Protein AF-A0A1C6IWM3-F1 (afdb_monomer_lite)

Foldseek 3Di:
DDDDDDDDDPDDPDPDDDDDDDPPPPPLPDFAWAFADEAEFDDPFQQAAGCDCGPRYCQVQFKFKQKWWQFLDFQVPGDFTFSPQGDRFTWHHDPNGIDTPDIDTADPDPNTFMAMKMKDDRWDDADPPDIVLQWHWDDRNGTDFIKTKGAFDLPAQQNHHQMWIAACPDDDLCHRTGDHRDNDHRYHYIFRFFEKEFEKEAAPDDDPQQFKWKWWDWKWKAWQEADPVGDRQVVALQWRIWMQTRHVRFIDCPVTDTDHHIRIPVNAFFPWDQDQHDDVSLGGRTTHTHYNDIDTRTDGSTIGGGHASHQQGAADLSHIKMKIWMWIWGAACVDDSRIDIDIDIAIGGDDPRPGHTQKYKYKYWHDYPVHIYIDIDIDRNRQNQAEDEAEPALVRVLVQLVVVLVVLVVDVRHQEYEYEYAEEQPAADERENEPGDNPSHDAFRKYKYFQQRYHHQADRRWYAYHAYPQWDWDPPTDSDGGIIMIGHD

Sequence (489 aa):
MKTKHVWFALSALAIAGCSQNEITEISPEANPEVGFSVFTGTQTKGTITDNTESGTGIKAKGFGVLAYYTGATDFASYTSPTPNFMWNQKVEYKSSAWSYTPLKYWPNTTDEKISFFAYAPYADTQNTASSSNGIELTAATASGYPKITFHWNTTTPSAGVDLVATNAAQTGGDKTVDLTKQTAAVPFKFKHVLSRANFWAKLDGSVNDSETKVFIKGIKLLGTGASTPAAANSSSKFYTKATYKWEDGTWDYTAGTKQAAAVDLDGGILNKTTQSFGSGNVYTTSSVAVTATAASMFKATQYLFLIPPAANGIAASTDIRILLTYDVVTLDTKLDGGKSVIEAKSVVSLPNGTLKGGSAYKYVFTIGLEGVKVSADVENWDADVNVVDAALTEDAIKDAITAFSTIKGSTSACTKFSVHVTGTASVAATLNLSGMTTTNFATNDCITLDFSDVTGISGSNTIAVTAPTGWTASGSPLSSAGQITLTKN

Radius of gyration: 26.93 Å; chains: 1; bounding box: 66×66×84 Å

Structure (mmCIF, N/CA/C/O backbone):
data_AF-A0A1C6IWM3-F1
#
_entry.id   AF-A0A1C6IWM3-F1
#
loop_
_atom_site.group_PDB
_atom_site.id
_atom_site.type_symbol
_atom_site.label_atom_id
_atom_site.label_alt_id
_atom_site.label_comp_id
_atom_site.label_asym_id
_atom_site.label_entity_id
_atom_site.label_seq_id
_atom_site.pdbx_PDB_ins_code
_atom_site.Cartn_x
_atom_site.Cartn_y
_atom_site.Cartn_z
_atom_site.occupancy
_atom_site.B_iso_or_equiv
_atom_site.auth_seq_id
_atom_site.auth_comp_id
_atom_site.auth_asym_id
_atom_site.auth_atom_id
_atom_site.pdbx_PDB_model_num
ATOM 1 N N . MET A 1 1 ? -24.257 48.285 45.705 1.00 38.44 1 MET A N 1
ATOM 2 C CA . MET A 1 1 ? -23.797 47.825 44.374 1.00 38.44 1 MET A CA 1
ATOM 3 C C . MET A 1 1 ? -22.280 47.749 44.363 1.00 38.44 1 MET A C 1
ATOM 5 O O . MET A 1 1 ? -21.651 48.770 44.598 1.00 38.44 1 MET A O 1
ATOM 9 N N . LYS A 1 2 ? -21.721 46.555 44.136 1.00 29.80 2 LYS A N 1
ATOM 10 C CA . LYS A 1 2 ? -20.394 46.288 43.545 1.00 29.80 2 LYS A CA 1
ATOM 11 C C . LYS A 1 2 ? -20.289 44.770 43.358 1.00 29.80 2 LYS A C 1
ATOM 13 O O . LYS A 1 2 ? -19.865 44.042 44.246 1.00 29.80 2 LYS A O 1
ATOM 18 N N . THR A 1 3 ? -20.786 44.302 42.221 1.00 32.81 3 THR A N 1
ATOM 19 C CA . THR A 1 3 ? -20.642 42.930 41.727 1.00 32.81 3 THR A CA 1
ATOM 20 C C . THR A 1 3 ? -19.196 42.711 41.288 1.00 32.81 3 THR A C 1
ATOM 22 O O . THR A 1 3 ? -18.699 43.437 40.431 1.00 32.81 3 THR A O 1
ATOM 25 N N . LYS A 1 4 ? -18.513 41.722 41.874 1.00 29.97 4 LYS A N 1
ATOM 26 C CA . LYS A 1 4 ? -17.241 41.201 41.359 1.00 29.97 4 LYS A CA 1
ATOM 27 C C . LYS A 1 4 ? -17.542 39.928 40.574 1.00 29.97 4 LYS A C 1
ATOM 29 O O . LYS A 1 4 ? -18.121 38.995 41.119 1.00 29.97 4 LYS A O 1
ATOM 34 N N . HIS A 1 5 ? -17.202 39.926 39.291 1.00 31.38 5 HIS A N 1
ATOM 35 C CA . HIS A 1 5 ? -17.304 38.764 38.416 1.00 31.38 5 HIS A CA 1
ATOM 36 C C . HIS A 1 5 ? -16.114 37.841 38.684 1.00 31.38 5 HIS A C 1
ATOM 38 O O . HIS A 1 5 ? -14.969 38.225 38.450 1.00 31.38 5 HIS A O 1
ATOM 44 N N . VAL A 1 6 ? -16.390 36.649 39.210 1.00 31.30 6 VAL A N 1
ATOM 45 C CA . VAL A 1 6 ? -15.405 35.572 39.329 1.00 31.30 6 VAL A CA 1
ATOM 46 C C . VAL A 1 6 ? -15.438 34.794 38.020 1.00 31.30 6 VAL A C 1
ATOM 48 O O . VAL A 1 6 ? -16.424 34.132 37.708 1.00 31.30 6 VAL A O 1
ATOM 51 N N . TRP A 1 7 ? -14.371 34.921 37.238 1.00 30.66 7 TRP A N 1
ATOM 52 C CA . TRP A 1 7 ? -14.098 34.065 36.092 1.00 30.66 7 TRP A CA 1
ATOM 53 C C . TRP A 1 7 ? -13.621 32.705 36.608 1.00 30.66 7 TRP A C 1
ATOM 55 O O . TRP A 1 7 ? -12.566 32.620 37.234 1.00 30.66 7 TRP A O 1
ATOM 65 N N . PHE A 1 8 ? -14.395 31.646 36.365 1.00 33.94 8 PHE A N 1
ATOM 66 C CA . PHE A 1 8 ? -13.930 30.271 36.538 1.00 33.94 8 PHE A CA 1
ATOM 67 C C . PHE A 1 8 ? -13.002 29.929 35.365 1.00 33.94 8 PHE A C 1
ATOM 69 O O . PHE A 1 8 ? -13.458 29.714 34.244 1.00 33.94 8 PHE A O 1
ATOM 76 N N . ALA A 1 9 ? -11.694 29.911 35.616 1.00 30.73 9 ALA A N 1
ATOM 77 C CA . ALA A 1 9 ? -10.730 29.285 34.724 1.00 30.73 9 ALA A CA 1
ATOM 78 C C . ALA A 1 9 ? -10.829 27.764 34.917 1.00 30.73 9 ALA A C 1
ATOM 80 O O . ALA A 1 9 ? -10.477 27.243 35.974 1.00 30.73 9 ALA A O 1
ATOM 81 N N . LEU A 1 10 ? -11.359 27.061 33.916 1.00 32.12 10 LEU A N 1
ATOM 82 C CA . LEU A 1 10 ? -11.370 25.603 33.872 1.00 32.12 10 LEU A CA 1
ATOM 83 C C . LEU A 1 10 ? -9.977 25.139 33.427 1.00 32.12 10 LEU A C 1
ATOM 85 O O . LEU A 1 10 ? -9.657 25.156 32.240 1.00 32.12 10 LEU A O 1
ATOM 89 N N . SER A 1 11 ? -9.126 24.799 34.392 1.00 27.12 11 SER A N 1
ATOM 90 C CA . SER A 1 11 ? -7.812 24.212 34.134 1.00 27.12 11 SER A CA 1
ATOM 91 C C . SER A 1 11 ? -7.977 22.854 33.451 1.00 27.12 11 SER A C 1
ATOM 93 O O . SER A 1 11 ? -8.505 21.916 34.045 1.00 27.12 11 SER A O 1
ATOM 95 N N . ALA A 1 12 ? -7.521 22.748 32.203 1.00 29.20 12 ALA A N 1
ATOM 96 C CA . ALA A 1 12 ? -7.331 21.474 31.526 1.00 29.20 12 ALA A CA 1
ATOM 97 C C . ALA A 1 12 ? -6.201 20.709 32.233 1.00 29.20 12 ALA A C 1
ATOM 99 O O . ALA A 1 12 ? -5.040 21.116 32.178 1.00 29.20 12 ALA A O 1
ATOM 100 N N . LEU A 1 13 ? -6.542 19.620 32.922 1.00 27.47 13 LEU A N 1
ATOM 101 C CA . LEU A 1 13 ? -5.565 18.658 33.423 1.00 27.47 13 LEU A CA 1
ATOM 102 C C . LEU A 1 13 ? -5.017 17.884 32.221 1.00 27.47 13 LEU A C 1
ATOM 104 O O . LEU A 1 13 ? -5.631 16.937 31.740 1.00 27.47 13 LEU A O 1
ATOM 108 N N . ALA A 1 14 ? -3.875 18.329 31.703 1.00 29.72 14 ALA A N 1
ATOM 109 C CA . ALA A 1 14 ? -3.073 17.543 30.781 1.00 29.72 14 ALA A CA 1
ATOM 110 C C . ALA A 1 14 ? -2.420 16.405 31.576 1.00 29.72 14 ALA A C 1
ATOM 112 O O . ALA A 1 14 ? -1.509 16.644 32.367 1.00 29.72 14 ALA A O 1
ATOM 113 N N . ILE A 1 15 ? -2.896 15.172 31.396 1.00 32.75 15 ILE A N 1
ATOM 114 C CA . ILE A 1 15 ? -2.231 13.994 31.956 1.00 32.75 15 ILE A CA 1
ATOM 115 C C . ILE A 1 15 ? -1.072 13.649 31.017 1.00 32.75 15 ILE A C 1
ATOM 117 O O . ILE A 1 15 ? -1.250 13.015 29.978 1.00 32.75 15 ILE A O 1
ATOM 121 N N . ALA A 1 16 ? 0.120 14.131 31.363 1.00 29.02 16 ALA A N 1
ATOM 122 C CA . ALA A 1 16 ? 1.371 13.742 30.729 1.00 29.02 16 ALA A CA 1
ATOM 123 C C . ALA A 1 16 ? 1.805 12.376 31.287 1.00 29.02 16 ALA A C 1
ATOM 125 O O . ALA A 1 16 ? 2.266 12.277 32.419 1.00 29.02 16 ALA A O 1
ATOM 126 N N . GLY A 1 17 ? 1.637 11.308 30.507 1.00 24.11 17 GLY A N 1
ATOM 127 C CA . GLY A 1 17 ? 2.117 9.972 30.862 1.00 24.11 17 GLY A CA 1
ATOM 128 C C . GLY A 1 17 ? 3.562 9.748 30.419 1.00 24.11 17 GLY A C 1
ATOM 129 O O . GLY A 1 17 ? 3.784 9.138 29.378 1.00 24.11 17 GLY A O 1
ATOM 130 N N . CYS A 1 18 ? 4.531 10.209 31.214 1.00 29.73 18 CYS A N 1
ATOM 131 C CA . CYS A 1 18 ? 5.895 9.668 31.226 1.00 29.73 18 CYS A CA 1
ATOM 132 C C . CYS A 1 18 ? 6.041 8.746 32.448 1.00 29.73 18 CYS A C 1
ATOM 134 O O . CYS A 1 18 ? 5.511 9.025 33.519 1.00 29.73 18 CYS A O 1
ATOM 136 N N . SER A 1 19 ? 6.725 7.617 32.283 1.00 26.77 19 SER A N 1
ATOM 137 C CA . SER A 1 19 ? 6.831 6.541 33.272 1.00 26.77 19 SER A CA 1
ATOM 138 C C . SER A 1 19 ? 7.493 6.956 34.597 1.00 26.77 19 SER A C 1
ATOM 140 O O . SER A 1 19 ? 8.666 7.317 34.599 1.00 26.77 19 SER A O 1
ATOM 142 N N . GLN A 1 20 ? 6.772 6.814 35.712 1.00 25.36 20 GLN A N 1
ATOM 143 C CA . GLN A 1 20 ? 7.090 6.008 36.911 1.00 25.36 20 GLN A CA 1
ATOM 144 C C . GLN A 1 20 ? 6.309 6.550 38.123 1.00 25.36 20 GLN A C 1
ATOM 146 O O . GLN A 1 20 ? 6.490 7.690 38.528 1.00 25.36 20 GLN A O 1
ATOM 151 N N . ASN A 1 21 ? 5.461 5.690 38.697 1.00 31.83 21 ASN A N 1
ATOM 152 C CA . ASN A 1 21 ? 4.885 5.759 40.046 1.00 31.83 21 ASN A CA 1
ATOM 153 C C . ASN A 1 21 ? 4.425 7.126 40.590 1.00 31.83 21 ASN A C 1
ATOM 155 O O . ASN A 1 21 ? 4.934 7.599 41.604 1.00 31.83 21 ASN A O 1
ATOM 159 N N . GLU A 1 22 ? 3.334 7.658 40.042 1.00 23.88 22 GLU A N 1
ATOM 160 C CA . GLU A 1 22 ? 2.491 8.610 40.769 1.00 23.88 22 GLU A CA 1
ATOM 161 C C . GLU A 1 22 ? 1.092 8.000 40.946 1.00 23.88 22 GLU A C 1
ATOM 163 O O . GLU A 1 22 ? 0.326 7.853 39.993 1.00 23.88 22 GLU A O 1
ATOM 168 N N . ILE A 1 23 ? 0.778 7.569 42.175 1.00 30.78 23 ILE A N 1
ATOM 169 C CA . ILE A 1 23 ? -0.580 7.181 42.572 1.00 30.78 23 ILE A CA 1
ATOM 170 C C . ILE A 1 23 ? -1.381 8.480 42.650 1.00 30.78 23 ILE A C 1
ATOM 172 O O . ILE A 1 23 ? -1.463 9.119 43.695 1.00 30.78 23 ILE A O 1
ATOM 176 N N . THR A 1 24 ? -1.952 8.902 41.528 1.00 35.09 24 THR A N 1
ATOM 177 C CA . THR A 1 24 ? -3.114 9.783 41.572 1.00 35.09 24 THR A CA 1
ATOM 178 C C . THR A 1 24 ? -4.299 8.901 41.938 1.00 35.09 24 THR A C 1
ATOM 180 O O . THR A 1 24 ? -4.734 8.064 41.148 1.00 35.09 24 THR A O 1
ATOM 183 N N . GLU A 1 25 ? -4.773 9.029 43.180 1.00 35.31 25 GLU A N 1
ATOM 184 C CA . GLU A 1 25 ? -6.011 8.403 43.644 1.00 35.31 25 GLU A CA 1
ATOM 185 C C . GLU A 1 25 ? -7.183 8.899 42.784 1.00 35.31 25 GLU A C 1
ATOM 187 O O . GLU A 1 25 ? -7.831 9.905 43.071 1.00 35.31 25 GLU A O 1
ATOM 192 N N . ILE A 1 26 ? -7.460 8.191 41.691 1.00 37.41 26 ILE A N 1
ATOM 193 C CA . ILE A 1 26 ? -8.773 8.226 41.062 1.00 37.41 26 ILE A CA 1
ATOM 194 C C . ILE A 1 26 ? -9.711 7.569 42.071 1.00 37.41 26 ILE A C 1
ATOM 196 O O . ILE A 1 26 ? -9.526 6.401 42.414 1.00 37.41 26 ILE A O 1
ATOM 200 N N . SER A 1 27 ? -10.696 8.327 42.563 1.00 38.50 27 SER A N 1
ATOM 201 C CA . SER A 1 27 ? -11.776 7.772 43.382 1.00 38.50 27 SER A CA 1
ATOM 202 C C . SER A 1 27 ? -12.291 6.486 42.720 1.00 38.50 27 SER A C 1
ATOM 204 O O . SER A 1 27 ? -12.619 6.531 41.529 1.00 38.50 27 SER A O 1
ATOM 206 N N . PRO A 1 28 ? -12.387 5.354 43.443 1.00 45.81 28 PRO A N 1
ATOM 207 C CA . PRO A 1 28 ? -12.829 4.081 42.870 1.00 45.81 28 PRO A CA 1
ATOM 208 C C . PRO A 1 28 ? -14.226 4.147 42.221 1.00 45.81 28 PRO A C 1
ATOM 210 O O . PRO A 1 28 ? -14.583 3.262 41.443 1.00 45.81 28 PRO A O 1
ATOM 213 N N . GLU A 1 29 ? -14.990 5.213 42.487 1.00 47.41 29 GLU A N 1
ATOM 214 C CA . GLU A 1 29 ? -16.324 5.468 41.936 1.00 47.41 29 GLU A CA 1
ATOM 215 C C . GLU A 1 29 ? -16.350 6.293 40.633 1.00 47.41 29 GLU A C 1
ATOM 217 O O . GLU A 1 29 ? -17.410 6.414 40.018 1.00 47.41 29 GLU A O 1
ATOM 222 N N . ALA A 1 30 ? -15.224 6.852 40.171 1.00 58.75 30 ALA A N 1
ATOM 223 C CA . ALA A 1 30 ? -15.182 7.613 38.921 1.00 58.75 30 ALA A CA 1
ATOM 224 C C . ALA A 1 30 ? -14.972 6.699 37.698 1.00 58.75 30 ALA A C 1
ATOM 226 O O . ALA A 1 30 ? -14.162 5.766 37.713 1.00 58.75 30 ALA A O 1
ATOM 227 N N . ASN A 1 31 ? -15.682 6.986 36.603 1.00 68.38 31 ASN A N 1
ATOM 228 C CA . ASN A 1 31 ? -15.431 6.344 35.313 1.00 68.38 31 ASN A CA 1
ATOM 229 C C . ASN A 1 31 ? -14.180 6.971 34.690 1.00 68.38 31 ASN A C 1
ATOM 231 O O . ASN A 1 31 ? -14.219 8.167 34.391 1.00 68.38 31 ASN A O 1
ATOM 235 N N . PRO A 1 32 ? -13.079 6.222 34.488 1.00 77.06 32 PRO A N 1
ATOM 236 C CA . PRO A 1 32 ? -11.907 6.770 33.831 1.00 77.06 32 PRO A CA 1
ATOM 237 C C . PRO A 1 32 ? -12.242 7.131 32.382 1.00 77.06 32 PRO A C 1
ATOM 239 O O . PRO A 1 32 ? -13.044 6.462 31.720 1.00 77.06 32 PRO A O 1
ATOM 242 N N . GLU A 1 33 ? -11.624 8.202 31.896 1.00 79.94 33 GLU A N 1
ATOM 243 C CA . GLU A 1 33 ? -11.647 8.565 30.482 1.00 79.94 33 GLU A CA 1
ATOM 244 C C . GLU A 1 33 ? -10.996 7.452 29.649 1.00 79.94 33 GLU A C 1
ATOM 246 O O . GLU A 1 33 ? -10.021 6.823 30.068 1.00 79.94 33 GLU A O 1
ATOM 251 N N . VAL A 1 34 ? -11.532 7.191 28.458 1.00 75.75 34 VAL A N 1
ATOM 252 C CA . VAL A 1 34 ? -10.914 6.257 27.517 1.00 75.75 34 VAL A CA 1
ATOM 253 C C . VAL A 1 34 ? -9.703 6.939 26.880 1.00 75.75 34 VAL A C 1
ATOM 255 O O . VAL A 1 34 ? -9.868 7.814 26.036 1.00 75.75 34 VAL A O 1
ATOM 258 N N . GLY A 1 35 ? -8.492 6.540 27.268 1.00 66.50 35 GLY A N 1
ATOM 259 C CA . GLY A 1 35 ? -7.245 6.979 26.632 1.00 66.50 35 GLY A CA 1
ATOM 260 C C . GLY A 1 35 ? -6.814 6.076 25.470 1.00 66.50 35 GLY A C 1
ATOM 261 O O . GLY A 1 35 ? -7.180 4.900 25.423 1.00 66.50 35 GLY A O 1
ATOM 262 N N . PHE A 1 36 ? -5.982 6.602 24.565 1.00 77.19 36 PHE A N 1
ATOM 263 C CA . PHE A 1 36 ? -5.428 5.860 23.424 1.00 77.19 36 PHE A CA 1
ATOM 264 C C . PHE A 1 36 ? -3.902 5.932 23.374 1.00 77.19 36 PHE A C 1
ATOM 266 O O . PHE A 1 36 ? -3.308 6.984 23.610 1.00 77.19 36 PHE A O 1
ATOM 273 N N . SER A 1 37 ? -3.272 4.815 23.019 1.00 64.81 37 SER A N 1
ATOM 274 C CA . SER A 1 37 ? -1.853 4.743 22.674 1.00 64.81 37 SER A CA 1
ATOM 275 C C . SER A 1 37 ? -1.698 4.099 21.298 1.00 64.81 37 SER A C 1
ATOM 277 O O . SER A 1 37 ? -2.523 3.291 20.875 1.00 64.81 37 SER A O 1
ATOM 279 N N . VAL A 1 38 ? -0.666 4.509 20.561 1.00 66.00 38 VAL A N 1
ATOM 280 C CA . VAL A 1 38 ? -0.464 4.107 19.164 1.00 66.00 38 VAL A CA 1
ATOM 281 C C . VAL A 1 38 ? 0.910 3.494 19.000 1.00 66.00 38 VAL A C 1
ATOM 283 O O . VAL A 1 38 ? 1.911 4.099 19.386 1.00 66.00 38 VAL A O 1
ATOM 286 N N . PHE A 1 39 ? 0.936 2.332 18.358 1.00 58.25 39 PHE A N 1
ATOM 287 C CA . PHE A 1 39 ? 2.136 1.683 17.870 1.00 58.25 39 PHE A CA 1
ATOM 288 C C . PHE A 1 39 ? 1.982 1.374 16.376 1.00 58.25 39 PHE A C 1
ATOM 290 O O . PHE A 1 39 ? 1.020 0.737 15.943 1.00 58.25 39 PHE A O 1
ATOM 297 N N . THR A 1 40 ? 2.961 1.804 15.588 1.00 51.91 40 THR A N 1
ATOM 298 C CA . THR A 1 40 ? 3.277 1.212 14.284 1.00 51.91 40 THR A CA 1
ATOM 299 C C . THR A 1 40 ? 4.719 0.735 14.381 1.00 51.91 40 THR A C 1
ATOM 301 O O . THR A 1 40 ? 5.509 1.354 15.099 1.00 51.91 40 THR A O 1
ATOM 304 N N . GLY A 1 41 ? 5.106 -0.308 13.644 1.00 50.59 41 GLY A N 1
ATOM 305 C CA . GLY A 1 41 ? 6.535 -0.568 13.454 1.00 50.59 41 GLY A CA 1
ATOM 306 C C . GLY A 1 41 ? 7.234 0.702 12.943 1.00 50.59 41 GLY A C 1
ATOM 307 O O . GLY A 1 41 ? 6.639 1.494 12.205 1.00 50.59 41 GLY A O 1
ATOM 308 N N . THR A 1 42 ? 8.472 0.958 13.365 1.00 41.81 42 THR A N 1
ATOM 309 C CA . THR A 1 42 ? 9.231 2.125 12.890 1.00 41.81 42 THR A CA 1
ATOM 310 C C . THR A 1 42 ? 9.599 1.955 11.419 1.00 41.81 42 THR A C 1
ATOM 312 O O . THR A 1 42 ? 10.410 1.093 11.073 1.00 41.81 42 THR A O 1
ATOM 315 N N . GLN A 1 43 ? 9.042 2.794 10.544 1.00 49.34 43 GLN A N 1
ATOM 316 C CA . GLN A 1 43 ? 9.445 2.891 9.141 1.00 49.34 43 GLN A CA 1
ATOM 317 C C . GLN A 1 43 ? 9.656 4.355 8.744 1.00 49.34 43 GLN A C 1
ATOM 319 O O . GLN A 1 43 ? 8.720 5.049 8.389 1.00 49.34 43 GLN A O 1
ATOM 324 N N . THR A 1 44 ? 10.907 4.814 8.727 1.00 39.91 44 THR A N 1
ATOM 325 C CA . THR A 1 44 ? 11.293 6.230 8.552 1.00 39.91 44 THR A CA 1
ATOM 326 C C . THR A 1 44 ? 11.261 6.743 7.100 1.00 39.91 44 THR A C 1
ATOM 328 O O . THR A 1 44 ? 12.078 7.576 6.703 1.00 39.91 44 THR A O 1
ATOM 331 N N . LYS A 1 45 ? 10.351 6.252 6.243 1.00 51.00 45 LYS A N 1
ATOM 332 C CA . LYS A 1 45 ? 10.312 6.646 4.817 1.00 51.00 45 LYS A CA 1
ATOM 333 C C . LYS A 1 45 ? 9.072 7.483 4.510 1.00 51.00 45 LYS A C 1
ATOM 335 O O . LYS A 1 45 ? 7.962 6.983 4.573 1.00 51.00 45 LYS A O 1
ATOM 340 N N . GLY A 1 46 ? 9.272 8.730 4.083 1.00 42.91 46 GLY A N 1
ATOM 341 C CA . GLY A 1 46 ? 8.255 9.800 4.095 1.00 42.91 46 GLY A CA 1
ATOM 342 C C . GLY A 1 46 ? 6.994 9.695 3.218 1.00 42.91 46 GLY A C 1
ATOM 343 O O . GLY A 1 46 ? 6.327 10.710 3.061 1.00 42.91 46 GLY A O 1
ATOM 344 N N . THR A 1 47 ? 6.665 8.545 2.620 1.00 58.97 47 THR A N 1
ATOM 345 C CA . THR A 1 47 ? 5.309 8.282 2.074 1.00 58.97 47 THR A CA 1
ATOM 346 C C . THR A 1 47 ? 4.572 7.164 2.809 1.00 58.97 47 THR A C 1
ATOM 348 O O . THR A 1 47 ? 3.407 6.905 2.526 1.00 58.97 47 THR A O 1
ATOM 351 N N . ILE A 1 48 ? 5.256 6.497 3.736 1.00 70.00 48 ILE A N 1
ATOM 352 C CA . ILE A 1 48 ? 4.736 5.412 4.557 1.00 70.00 48 ILE A CA 1
ATOM 353 C C . ILE A 1 48 ? 4.055 6.033 5.772 1.00 70.00 48 ILE A C 1
ATOM 355 O O . ILE A 1 48 ? 4.520 7.044 6.309 1.00 70.00 48 ILE A O 1
ATOM 359 N N . THR A 1 49 ? 2.941 5.449 6.190 1.00 67.06 49 THR A N 1
ATOM 360 C CA . THR A 1 49 ? 2.276 5.845 7.427 1.00 67.06 49 THR A CA 1
ATOM 361 C C . THR A 1 49 ? 2.956 5.159 8.605 1.00 67.06 49 THR A C 1
ATOM 363 O O . THR A 1 49 ? 2.938 3.940 8.731 1.00 67.06 49 THR A O 1
ATOM 366 N N . ASP A 1 50 ? 3.562 5.965 9.471 1.00 70.19 50 ASP A N 1
ATOM 367 C CA . ASP A 1 50 ? 4.289 5.546 10.668 1.00 70.19 50 ASP A CA 1
ATOM 368 C C . ASP A 1 50 ? 3.839 6.361 11.898 1.00 70.19 50 ASP A C 1
ATOM 370 O O . ASP A 1 50 ? 3.006 7.262 11.802 1.00 70.19 50 ASP A O 1
ATOM 374 N N . ASN A 1 51 ? 4.389 6.086 13.080 1.00 69.94 51 ASN A N 1
ATOM 375 C CA . ASN A 1 51 ? 4.045 6.795 14.315 1.00 69.94 51 ASN A CA 1
ATOM 376 C C . ASN A 1 51 ? 4.855 8.096 14.523 1.00 69.94 51 ASN A C 1
ATOM 378 O O . ASN A 1 51 ? 5.230 8.432 15.650 1.00 69.94 51 ASN A O 1
ATOM 382 N N . THR A 1 52 ? 5.167 8.823 13.447 1.00 68.38 52 THR A N 1
ATOM 383 C CA . THR A 1 52 ? 5.948 10.071 13.501 1.00 68.38 52 THR A CA 1
ATOM 384 C C . THR A 1 52 ? 5.085 11.310 13.255 1.00 68.38 52 THR A C 1
ATOM 386 O O . THR A 1 52 ? 3.913 11.224 12.880 1.00 68.38 52 THR A O 1
ATOM 389 N N . GLU A 1 53 ? 5.679 12.488 13.462 1.00 67.50 53 GLU A N 1
ATOM 390 C CA . GLU A 1 53 ? 5.107 13.798 13.106 1.00 67.50 53 GLU A CA 1
ATOM 391 C C . GLU A 1 53 ? 5.383 14.190 11.641 1.00 67.50 53 GLU A C 1
ATOM 393 O O . GLU A 1 53 ? 5.137 15.326 11.235 1.00 67.50 53 GLU A O 1
ATOM 398 N N . SER A 1 54 ? 5.896 13.264 10.822 1.00 67.88 54 SER A N 1
ATOM 399 C CA . SER A 1 54 ? 6.133 13.509 9.399 1.00 67.88 54 SER A CA 1
ATOM 400 C C . SER A 1 54 ? 4.823 13.745 8.637 1.00 67.88 54 SER A C 1
ATOM 402 O O . SER A 1 54 ? 3.740 13.376 9.085 1.00 67.88 54 SER A O 1
ATOM 404 N N . GLY A 1 55 ? 4.905 14.323 7.434 1.00 67.69 55 GLY A N 1
ATOM 405 C CA . GLY A 1 55 ? 3.730 14.657 6.619 1.00 67.69 55 GLY A CA 1
ATOM 406 C C . GLY A 1 55 ? 2.795 13.484 6.278 1.00 67.69 55 GLY A C 1
ATOM 407 O O . GLY A 1 55 ? 1.667 13.742 5.861 1.00 67.69 55 GLY A O 1
ATOM 408 N N . THR A 1 56 ? 3.218 12.229 6.463 1.00 71.00 56 THR A N 1
ATOM 409 C CA . THR A 1 56 ? 2.398 11.010 6.308 1.00 71.00 56 THR A CA 1
ATOM 410 C C . THR A 1 56 ? 2.190 10.228 7.606 1.00 71.00 56 THR A C 1
ATOM 412 O O . THR A 1 56 ? 1.420 9.265 7.612 1.00 71.00 56 THR A O 1
ATOM 415 N N . GLY A 1 57 ? 2.839 10.643 8.696 1.00 78.19 57 GLY A N 1
ATOM 416 C CA . GLY A 1 57 ? 2.781 9.983 9.992 1.00 78.19 57 GLY A CA 1
ATOM 417 C C . GLY A 1 57 ? 1.464 10.215 10.735 1.00 78.19 57 GLY A C 1
ATOM 418 O O . GLY A 1 57 ? 0.774 11.229 10.567 1.00 78.19 57 GLY A O 1
ATOM 419 N N . ILE A 1 58 ? 1.108 9.259 11.591 1.00 82.56 58 ILE A N 1
ATOM 420 C CA . ILE A 1 58 ? -0.141 9.248 12.355 1.00 82.56 58 ILE A CA 1
ATOM 421 C C . ILE A 1 58 ? -0.183 10.420 13.338 1.00 82.56 58 ILE A C 1
ATOM 423 O O . ILE A 1 58 ? -1.253 10.992 13.533 1.00 82.56 58 ILE A O 1
ATOM 427 N N . LYS A 1 59 ? 0.947 10.857 13.920 1.00 81.94 59 LYS A N 1
ATOM 428 C CA . LYS A 1 59 ? 0.931 12.026 14.821 1.00 81.94 59 LYS A CA 1
ATOM 429 C C . LYS A 1 59 ? 0.554 13.310 14.080 1.00 81.94 59 LYS A C 1
ATOM 431 O O . LYS A 1 59 ? -0.125 14.157 14.649 1.00 81.94 59 LYS A O 1
ATOM 436 N N . ALA A 1 60 ? 0.921 13.427 12.801 1.00 85.75 60 ALA A N 1
ATOM 437 C CA . ALA A 1 60 ? 0.573 14.584 11.978 1.00 85.75 60 ALA A CA 1
ATOM 438 C C . ALA A 1 60 ? -0.852 14.525 11.406 1.00 85.75 60 ALA A C 1
ATOM 440 O O . ALA A 1 60 ? -1.511 15.557 11.273 1.00 85.75 60 ALA A O 1
ATOM 441 N N . LYS A 1 61 ? -1.329 13.338 11.011 1.00 88.38 61 LYS A N 1
ATOM 442 C CA . LYS A 1 61 ? -2.625 13.176 10.320 1.00 88.38 61 LYS A CA 1
ATOM 443 C C . LYS A 1 61 ? -3.774 12.755 11.228 1.00 88.38 61 LYS A C 1
ATOM 445 O O . LYS A 1 61 ? -4.933 12.961 10.868 1.00 88.38 61 LYS A O 1
ATOM 450 N N . GLY A 1 62 ? -3.463 12.206 12.394 1.00 91.19 62 GLY A N 1
ATOM 451 C CA . GLY A 1 62 ? -4.426 11.542 13.256 1.00 91.19 62 GLY A CA 1
ATOM 452 C C . GLY A 1 62 ? -4.951 10.238 12.657 1.00 91.19 62 GLY A C 1
ATOM 453 O O . GLY A 1 62 ? -4.588 9.819 11.552 1.00 91.19 62 GLY A O 1
ATOM 454 N N . PHE A 1 63 ? -5.847 9.607 13.403 1.00 96.06 63 PHE A N 1
ATOM 455 C CA . PHE A 1 63 ? -6.501 8.356 13.034 1.00 96.06 63 PHE A CA 1
ATOM 456 C C . PHE A 1 63 ? -7.987 8.396 13.401 1.00 96.06 63 PHE A C 1
ATOM 458 O O . PHE A 1 63 ? -8.414 9.222 14.211 1.00 96.06 63 PHE A O 1
ATOM 465 N N . GLY A 1 64 ? -8.784 7.538 12.765 1.00 97.38 64 GLY A N 1
ATOM 466 C CA . GLY A 1 64 ? -10.213 7.406 13.046 1.00 97.38 64 GLY A CA 1
ATOM 467 C C . GLY A 1 64 ? -10.501 6.170 13.890 1.00 97.38 64 GLY A C 1
ATOM 468 O O . GLY A 1 64 ? -9.940 5.106 13.628 1.00 97.38 64 GLY A O 1
ATOM 469 N N . VAL A 1 65 ? -11.391 6.305 14.876 1.00 98.31 65 VAL A N 1
ATOM 470 C CA . VAL A 1 65 ? -11.829 5.213 15.761 1.00 98.31 65 VAL A CA 1
ATOM 471 C C . VAL A 1 65 ? -13.321 4.937 15.593 1.00 98.31 65 VAL A C 1
ATOM 473 O O . VAL A 1 65 ? -14.153 5.846 15.616 1.00 98.31 65 VAL A O 1
ATOM 476 N N . LEU A 1 66 ? -13.665 3.660 15.459 1.00 98.31 66 LEU A N 1
ATOM 477 C CA . LEU A 1 66 ? -15.017 3.140 15.605 1.00 98.31 66 LEU A CA 1
ATOM 478 C C . LEU A 1 66 ? -15.055 2.288 16.870 1.00 98.31 66 LEU A C 1
ATOM 480 O O . LEU A 1 66 ? -14.185 1.443 17.069 1.00 98.31 66 LEU A O 1
ATOM 484 N N . ALA A 1 67 ? -16.053 2.499 17.719 1.00 98.06 67 ALA A N 1
ATOM 485 C CA . ALA A 1 67 ? -16.177 1.783 18.976 1.00 98.06 67 ALA A CA 1
ATOM 486 C C . ALA A 1 67 ? -17.617 1.352 19.239 1.00 98.06 67 ALA A C 1
ATOM 488 O O . ALA A 1 67 ? -18.571 2.091 18.971 1.00 98.06 67 ALA A O 1
ATOM 489 N N . TYR A 1 68 ? -17.738 0.149 19.787 1.00 98.25 68 TYR A N 1
ATOM 490 C CA . TYR A 1 68 ? -18.990 -0.565 19.969 1.00 98.25 68 TYR A CA 1
ATOM 491 C C . TYR A 1 68 ? -19.080 -1.026 21.412 1.00 98.25 68 TYR A C 1
ATOM 493 O O . TYR A 1 68 ? -18.283 -1.852 21.853 1.00 98.25 68 TYR A O 1
ATOM 501 N N . TYR A 1 69 ? -20.046 -0.485 22.137 1.00 97.50 69 TYR A N 1
ATOM 502 C CA . TYR A 1 69 ? -20.401 -0.935 23.468 1.00 97.50 69 TYR A CA 1
ATOM 503 C C . TYR A 1 69 ? -21.435 -2.060 23.366 1.00 97.50 69 TYR A C 1
ATOM 505 O O . TYR A 1 69 ? -22.481 -1.892 22.730 1.00 97.50 69 TYR A O 1
ATOM 513 N N . THR A 1 70 ? -21.136 -3.204 23.980 1.00 97.38 70 THR A N 1
ATOM 514 C CA . THR A 1 70 ? -21.911 -4.451 23.833 1.00 97.38 70 THR A CA 1
ATOM 515 C C . THR A 1 70 ? -22.438 -4.995 25.161 1.00 97.38 70 THR A C 1
ATOM 517 O O . THR A 1 70 ? -22.898 -6.136 25.237 1.00 97.38 70 THR A O 1
ATOM 520 N N . GLY A 1 71 ? -22.414 -4.179 26.221 1.00 95.69 71 GLY A N 1
ATOM 521 C CA . GLY A 1 71 ? -22.733 -4.638 27.572 1.00 95.69 71 GLY A CA 1
ATOM 522 C C . GLY A 1 71 ? -21.818 -5.799 27.972 1.00 95.69 71 GLY A C 1
ATOM 523 O O . GLY A 1 71 ? -20.646 -5.810 27.610 1.00 95.69 71 GLY A O 1
ATOM 524 N N . ALA A 1 72 ? -22.341 -6.801 28.679 1.00 95.94 72 ALA A N 1
ATOM 525 C CA . ALA A 1 72 ? -21.552 -7.965 29.101 1.00 95.94 72 ALA A CA 1
ATOM 526 C C . ALA A 1 72 ? -21.257 -8.985 27.978 1.00 95.94 72 ALA A C 1
ATOM 528 O O . ALA A 1 72 ? -20.517 -9.953 28.184 1.00 95.94 72 ALA A O 1
ATOM 529 N N . THR A 1 73 ? -21.836 -8.807 26.788 1.00 97.00 73 THR A N 1
ATOM 530 C CA . THR A 1 73 ? -21.719 -9.755 25.675 1.00 97.00 73 THR A CA 1
ATOM 531 C C . THR A 1 73 ? -20.495 -9.445 24.819 1.00 97.00 73 THR A C 1
ATOM 533 O O . THR A 1 73 ? -20.225 -8.286 24.507 1.00 97.00 73 THR A O 1
ATOM 536 N N . ASP A 1 74 ? -19.775 -10.487 24.407 1.00 96.56 74 ASP A N 1
ATOM 537 C CA . ASP A 1 74 ? -18.673 -10.349 23.452 1.00 96.56 74 ASP A CA 1
ATOM 538 C C . ASP A 1 74 ? -19.196 -9.876 22.093 1.00 96.56 74 ASP A C 1
ATOM 540 O O . ASP A 1 74 ? -20.269 -10.283 21.642 1.00 96.56 74 ASP A O 1
ATOM 544 N N . PHE A 1 75 ? -18.413 -9.051 21.411 1.00 96.50 75 PHE A N 1
ATOM 545 C CA . PHE A 1 75 ? -18.777 -8.387 20.169 1.00 96.50 75 PHE A CA 1
ATOM 546 C C . PHE A 1 75 ? -19.286 -9.355 19.103 1.00 96.50 75 PHE A C 1
ATOM 548 O O . PHE A 1 75 ? -20.336 -9.118 18.508 1.00 96.50 75 PHE A O 1
ATOM 555 N N . ALA A 1 76 ? -18.586 -10.475 18.908 1.00 94.75 76 ALA A N 1
ATOM 556 C CA . ALA A 1 76 ? -18.952 -11.494 17.924 1.00 94.75 76 ALA A CA 1
ATOM 557 C C . ALA A 1 76 ? -20.307 -12.168 18.217 1.00 94.75 76 ALA A C 1
ATOM 559 O O . ALA A 1 76 ? -20.942 -12.693 17.306 1.00 94.75 76 ALA A O 1
ATOM 560 N N . SER A 1 77 ? -20.747 -12.162 19.480 1.00 96.12 77 SER A N 1
ATOM 561 C CA . SER A 1 77 ? -22.018 -12.751 19.924 1.00 96.12 77 SER A CA 1
ATOM 562 C C . SER A 1 77 ? -23.131 -11.714 20.100 1.00 96.12 77 SER A C 1
ATOM 564 O O . SER A 1 77 ? -24.289 -12.078 20.308 1.00 96.12 77 SER A O 1
ATOM 566 N N . TYR A 1 78 ? -22.804 -10.422 20.043 1.00 94.81 78 TYR A N 1
ATOM 567 C CA . TYR A 1 78 ? -23.782 -9.357 20.197 1.00 94.81 78 TYR A CA 1
ATOM 568 C C . TYR A 1 78 ? -24.698 -9.294 18.971 1.00 94.81 78 TYR A C 1
ATOM 570 O O . TYR A 1 78 ? -24.251 -9.355 17.825 1.00 94.81 78 TYR A O 1
ATOM 578 N N . THR A 1 79 ? -26.004 -9.155 19.193 1.00 93.38 79 THR A N 1
ATOM 579 C CA . THR A 1 79 ? -26.967 -9.081 18.088 1.00 93.38 79 THR A CA 1
ATOM 580 C C . THR A 1 79 ? -26.932 -7.691 17.460 1.00 93.38 79 THR A C 1
ATOM 582 O O . THR A 1 79 ? -27.268 -6.705 18.108 1.00 93.38 79 THR A O 1
ATOM 585 N N . SER A 1 80 ? -26.552 -7.620 16.182 1.00 91.00 80 SER A N 1
ATOM 586 C CA . SER A 1 80 ? -26.565 -6.392 15.373 1.00 91.00 80 SER A CA 1
ATOM 587 C C . SER A 1 80 ? -25.788 -5.210 15.989 1.00 91.00 80 SER A C 1
ATOM 589 O O . SER A 1 80 ? -26.360 -4.130 16.152 1.00 91.00 80 SER A 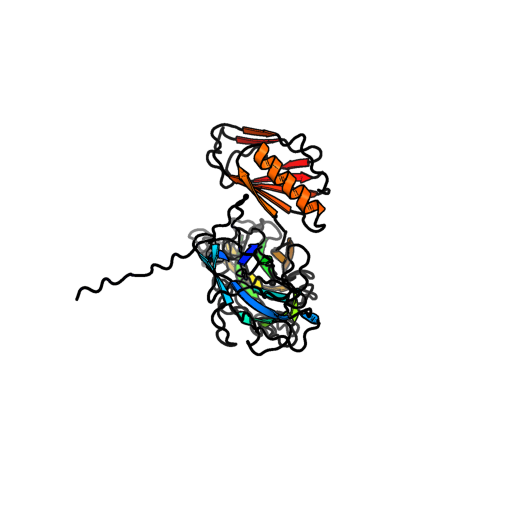O 1
ATOM 591 N N . PRO A 1 81 ? -24.486 -5.364 16.309 1.00 94.44 81 PRO A N 1
ATOM 592 C CA . PRO A 1 81 ? -23.707 -4.292 16.922 1.00 94.44 81 PRO A CA 1
ATOM 593 C C . PRO A 1 81 ? -23.586 -3.113 15.954 1.00 94.44 81 PRO A C 1
ATOM 595 O O . PRO A 1 81 ? -23.176 -3.298 14.813 1.00 94.44 81 PRO A O 1
ATOM 598 N N . THR A 1 82 ? -23.927 -1.907 16.399 1.00 96.12 82 THR A N 1
ATOM 599 C CA . THR A 1 82 ? -23.707 -0.644 15.672 1.00 96.12 82 THR A CA 1
ATOM 600 C C . THR A 1 82 ? -22.655 0.189 16.411 1.00 96.12 82 THR A C 1
ATOM 602 O O . THR A 1 82 ? -22.479 -0.027 17.615 1.00 96.12 82 THR A O 1
ATOM 605 N N . PRO A 1 83 ? -21.932 1.113 15.742 1.00 96.62 83 PRO A N 1
ATOM 606 C CA . PRO A 1 83 ? -20.885 1.943 16.356 1.00 96.62 83 PRO A CA 1
ATOM 607 C C . PRO A 1 83 ? -21.491 2.999 17.300 1.00 96.62 83 PRO A C 1
ATOM 609 O O . PRO A 1 83 ? -21.452 4.204 17.062 1.00 96.62 83 PRO A O 1
ATOM 612 N N . ASN A 1 84 ? -22.104 2.516 18.376 1.00 96.38 84 ASN A N 1
ATOM 613 C CA . ASN A 1 84 ? -22.925 3.254 19.328 1.00 96.38 84 ASN A CA 1
ATOM 614 C C . ASN A 1 84 ? -22.096 4.043 20.357 1.00 96.38 84 ASN A C 1
ATOM 616 O O . ASN A 1 84 ? -22.654 4.850 21.099 1.00 96.38 84 ASN A O 1
ATOM 620 N N . PHE A 1 85 ? -20.774 3.840 20.390 1.00 97.38 85 PHE A N 1
ATOM 621 C CA . PHE A 1 85 ? -19.867 4.516 21.315 1.00 97.38 85 PHE A CA 1
ATOM 622 C C . PHE A 1 85 ? -19.007 5.570 20.603 1.00 97.38 85 PHE A C 1
ATOM 624 O O . PHE A 1 85 ? -18.934 6.719 21.053 1.00 97.38 85 PHE A O 1
ATOM 631 N N . MET A 1 86 ? -18.410 5.202 19.463 1.00 98.06 86 MET A N 1
ATOM 632 C CA . MET A 1 86 ? -17.671 6.103 18.570 1.00 98.06 86 MET A CA 1
ATOM 633 C C . MET A 1 86 ? -17.905 5.712 17.108 1.00 98.06 86 MET A C 1
ATOM 635 O O . MET A 1 86 ? -17.808 4.535 16.764 1.00 98.06 86 MET A O 1
ATOM 639 N N . TRP A 1 87 ? -18.118 6.697 16.235 1.00 97.44 87 TRP A N 1
ATOM 640 C CA . TRP A 1 87 ? -18.087 6.508 14.785 1.00 97.44 87 TRP A CA 1
ATOM 641 C C . TRP A 1 87 ? -17.159 7.540 14.156 1.00 97.44 87 TRP A C 1
ATOM 643 O O . TRP A 1 87 ? -17.367 8.739 14.334 1.00 97.44 87 TRP A O 1
ATOM 653 N N . ASN A 1 88 ? -16.134 7.051 13.454 1.00 97.12 88 ASN A N 1
ATOM 654 C CA . ASN A 1 88 ? -15.064 7.850 12.857 1.00 97.12 88 ASN A CA 1
ATOM 655 C C . ASN A 1 88 ? -14.530 8.951 13.793 1.00 97.12 88 ASN A C 1
ATOM 657 O O . ASN A 1 88 ? -14.300 10.084 13.377 1.00 97.12 88 ASN A O 1
ATOM 661 N N . GLN A 1 89 ? -14.371 8.638 15.081 1.00 97.69 89 GLN A N 1
ATOM 662 C CA . GLN A 1 89 ? -13.872 9.600 16.052 1.00 97.69 89 GLN A CA 1
ATOM 663 C C . GLN A 1 89 ? -12.424 9.928 15.701 1.00 97.69 89 GLN A C 1
ATOM 665 O O . GLN A 1 89 ? -11.553 9.062 15.791 1.00 97.69 89 GLN A O 1
ATOM 670 N N . LYS A 1 90 ? -12.174 11.180 15.315 1.00 96.00 90 LYS A N 1
ATOM 671 C CA . LYS A 1 90 ? -10.820 11.668 15.072 1.00 96.00 90 LYS A CA 1
ATOM 672 C C . LYS A 1 90 ? -10.048 11.701 16.385 1.00 96.00 90 LYS A C 1
ATOM 674 O O . LYS A 1 90 ? -10.505 12.325 17.347 1.00 96.00 90 LYS A O 1
ATOM 679 N N . VAL A 1 91 ? -8.879 11.073 16.389 1.00 94.19 91 VAL A N 1
ATOM 680 C CA . VAL A 1 91 ? -7.882 11.170 17.455 1.00 94.19 91 VAL A CA 1
ATOM 681 C C . VAL A 1 91 ? -6.632 11.836 16.889 1.00 94.19 91 VAL A C 1
ATOM 683 O O . VAL A 1 91 ? -6.144 11.465 15.820 1.00 94.19 91 VAL A O 1
ATOM 686 N N . GLU A 1 92 ? -6.128 12.846 17.590 1.00 89.81 92 GLU A N 1
ATOM 687 C CA . GLU A 1 92 ? -5.016 13.693 17.155 1.00 89.81 92 GLU A CA 1
ATOM 688 C C . GLU A 1 92 ? -3.919 13.734 18.215 1.00 89.81 92 GLU A C 1
ATOM 690 O O . GLU A 1 92 ? -4.209 13.742 19.414 1.00 89.81 92 GLU A O 1
ATOM 695 N N . TYR A 1 93 ? -2.663 13.814 17.779 1.00 83.94 93 TYR A N 1
ATOM 696 C CA . TYR A 1 93 ? -1.538 14.018 18.682 1.00 83.94 93 TYR A CA 1
ATOM 697 C C . TYR A 1 93 ? -1.336 15.518 18.912 1.00 83.94 93 TYR A C 1
ATOM 699 O O . TYR A 1 93 ? -1.049 16.266 17.979 1.00 83.94 93 TYR A O 1
ATOM 707 N N . LYS A 1 94 ? -1.535 15.977 20.148 1.00 78.38 94 LYS A N 1
ATOM 708 C CA . LYS A 1 94 ? -1.384 17.380 20.554 1.00 78.38 94 LYS A CA 1
ATOM 709 C C . LYS A 1 94 ? -0.687 17.436 21.904 1.00 78.38 94 LYS A C 1
ATOM 711 O O . LYS A 1 94 ? -1.011 16.659 22.794 1.00 78.38 94 LYS A O 1
ATOM 716 N N . SER A 1 95 ? 0.252 18.367 22.064 1.00 78.06 95 SER A N 1
ATOM 717 C CA . SER A 1 95 ? 0.961 18.582 23.338 1.00 78.06 95 SER A CA 1
ATOM 718 C C . SER A 1 95 ? 1.542 17.287 23.929 1.00 78.06 95 SER A C 1
ATOM 720 O O . SER A 1 95 ? 1.391 17.014 25.116 1.00 78.06 95 SER A O 1
ATOM 722 N N . SER A 1 96 ? 2.169 16.474 23.075 1.00 73.44 96 SER A N 1
ATOM 723 C CA . SER A 1 96 ? 2.780 15.185 23.425 1.00 73.44 96 SER A CA 1
ATOM 724 C C . SER A 1 96 ? 1.817 14.074 23.878 1.00 73.44 96 SER A C 1
ATOM 726 O O . SER A 1 96 ? 2.273 13.048 24.384 1.00 73.44 96 SER A O 1
ATOM 728 N N . ALA A 1 97 ? 0.508 14.217 23.647 1.00 73.06 97 ALA A N 1
ATOM 729 C CA . ALA A 1 97 ? -0.502 13.220 23.997 1.00 73.06 97 ALA A CA 1
ATOM 730 C C . ALA A 1 97 ? -1.549 13.022 22.887 1.00 73.06 97 ALA A C 1
ATOM 732 O O . ALA A 1 97 ? -1.824 13.918 22.088 1.00 73.06 97 ALA A O 1
ATOM 733 N N . TRP A 1 98 ? -2.163 11.837 22.843 1.00 83.56 98 TRP A N 1
ATOM 734 C CA . TRP A 1 98 ? -3.327 11.585 21.991 1.00 83.56 98 TRP A CA 1
ATOM 735 C C . TRP A 1 98 ? -4.581 12.181 22.629 1.00 83.56 98 TRP A C 1
ATOM 737 O O . TRP A 1 98 ? -4.837 11.980 23.811 1.00 83.56 98 TRP A O 1
ATOM 747 N N . SER A 1 99 ? -5.369 12.906 21.840 1.00 81.38 99 SER A N 1
ATOM 748 C CA . SER A 1 99 ? -6.561 13.623 22.296 1.00 81.38 99 SER A CA 1
ATOM 749 C C . SER A 1 99 ? -7.695 13.504 21.283 1.00 81.38 99 SER A C 1
ATOM 751 O O . SER A 1 99 ? -7.460 13.359 20.082 1.00 81.38 99 SER A O 1
ATOM 753 N N . TYR A 1 100 ? -8.935 13.571 21.759 1.00 92.56 100 TYR A N 1
ATOM 754 C CA . TYR A 1 100 ? -10.132 13.557 20.924 1.00 92.56 100 TYR A CA 1
ATOM 755 C C . TYR A 1 100 ? -11.276 14.299 21.621 1.00 92.56 100 TYR A C 1
ATOM 757 O O . TYR A 1 100 ? -11.208 14.611 22.806 1.00 92.56 100 TYR A O 1
ATOM 765 N N . THR A 1 101 ? -12.327 14.624 20.874 1.00 88.12 101 THR A N 1
ATOM 766 C CA . THR A 1 101 ? -13.524 15.278 21.412 1.00 88.12 101 THR A CA 1
ATOM 767 C C . THR A 1 101 ? -14.766 14.817 20.650 1.00 88.12 101 THR A C 1
ATOM 769 O O . THR A 1 101 ? -14.685 14.674 19.425 1.00 88.12 101 THR A O 1
ATOM 772 N N . PRO A 1 102 ? -15.909 14.602 21.329 1.00 93.56 102 PRO A N 1
ATOM 773 C CA . PRO A 1 102 ? -16.113 14.685 22.784 1.00 93.56 102 PRO A CA 1
ATOM 774 C C . PRO A 1 102 ? -15.478 13.511 23.550 1.00 93.56 102 PRO A C 1
ATOM 776 O O . PRO A 1 102 ? -15.364 12.408 23.016 1.00 93.56 102 PRO A O 1
ATOM 779 N N . LEU A 1 103 ? -15.105 13.745 24.815 1.00 89.06 103 LEU A N 1
ATOM 780 C CA . LEU A 1 103 ? -14.536 12.712 25.687 1.00 89.06 103 LEU A CA 1
ATOM 781 C C . LEU A 1 103 ? -15.533 11.587 25.962 1.00 89.06 103 LEU A C 1
ATOM 783 O O . LEU A 1 103 ? -16.742 11.812 26.092 1.00 89.06 103 LEU A O 1
ATOM 787 N N . LYS A 1 104 ? -15.008 10.365 26.060 1.00 91.00 104 LYS A N 1
ATOM 788 C CA . LYS A 1 104 ? -15.772 9.161 26.378 1.00 91.00 104 LYS A CA 1
ATOM 789 C C . LYS A 1 104 ? -15.182 8.494 27.611 1.00 91.00 104 LYS A C 1
ATOM 791 O O . LYS A 1 104 ? -13.980 8.558 27.848 1.00 91.00 104 LYS A O 1
ATOM 796 N N . TYR A 1 105 ? -16.039 7.836 28.379 1.00 89.25 105 TYR A N 1
ATOM 797 C CA . TYR A 1 105 ? -15.678 7.234 29.657 1.00 89.25 105 TYR A CA 1
ATOM 798 C C . TYR A 1 105 ? -16.016 5.752 29.648 1.00 89.25 105 TYR A C 1
ATOM 800 O O . TYR A 1 105 ? -17.002 5.344 29.027 1.00 89.25 105 TYR A O 1
ATOM 808 N N . TRP A 1 106 ? -15.201 4.958 30.335 1.00 91.88 106 TRP A N 1
ATOM 809 C CA . TRP A 1 106 ? -15.464 3.534 30.489 1.00 91.88 106 TRP A CA 1
ATOM 810 C C . TRP A 1 106 ? -16.785 3.289 31.233 1.00 91.88 106 TRP A C 1
ATOM 812 O O . TRP A 1 106 ? -17.138 4.071 32.122 1.00 91.88 106 TRP A O 1
ATOM 822 N N . PRO A 1 107 ? -17.513 2.205 30.920 1.00 89.00 107 PRO A N 1
ATOM 823 C CA . PRO A 1 107 ? -18.693 1.831 31.681 1.00 89.00 107 PRO A CA 1
ATOM 824 C C . PRO A 1 107 ? -18.316 1.448 33.119 1.00 89.00 107 PRO A C 1
ATOM 826 O O . PRO A 1 107 ? -17.214 0.952 33.365 1.00 89.00 107 PRO A O 1
ATOM 829 N N . ASN A 1 108 ? -19.219 1.697 34.074 1.00 84.06 108 ASN A N 1
ATOM 830 C CA . ASN A 1 108 ? -18.961 1.429 35.498 1.00 84.06 108 ASN A CA 1
ATOM 831 C C . ASN A 1 108 ? -19.488 0.076 35.980 1.00 84.06 108 ASN A C 1
ATOM 833 O O . ASN A 1 108 ? -19.208 -0.321 37.109 1.00 84.06 108 ASN A O 1
ATOM 837 N N . THR A 1 109 ? -20.281 -0.613 35.162 1.00 88.19 109 THR A N 1
ATOM 838 C CA . THR A 1 109 ? -20.770 -1.950 35.492 1.00 88.19 109 THR A CA 1
ATOM 839 C C . THR A 1 109 ? -19.676 -2.973 35.204 1.00 88.19 109 THR A C 1
ATOM 841 O O . THR A 1 109 ? -18.983 -2.898 34.186 1.00 88.19 109 THR A O 1
ATOM 844 N N . THR A 1 110 ? -19.534 -3.953 36.092 1.00 85.75 110 THR A N 1
ATOM 845 C CA . THR A 1 110 ? -18.631 -5.091 35.902 1.00 85.75 110 THR A CA 1
ATOM 846 C C . THR A 1 110 ? -18.963 -5.844 34.610 1.00 85.75 110 THR A C 1
ATOM 848 O O . THR A 1 110 ? -20.125 -5.939 34.220 1.00 85.75 110 THR A O 1
ATOM 851 N N . ASP A 1 111 ? -17.927 -6.361 33.949 1.00 90.75 111 ASP A N 1
ATOM 852 C CA . ASP A 1 111 ? -17.987 -7.170 32.722 1.00 90.75 111 ASP A CA 1
ATOM 853 C C . ASP A 1 111 ? -18.507 -6.473 31.461 1.00 90.75 111 ASP A C 1
ATOM 855 O O . ASP A 1 111 ? -18.508 -7.086 30.393 1.00 90.75 111 ASP A O 1
ATOM 859 N N . GLU A 1 112 ? -18.897 -5.201 31.538 1.00 95.75 112 GLU A N 1
ATOM 860 C CA . GLU A 1 112 ? -19.281 -4.446 30.354 1.00 95.75 112 GLU A CA 1
ATOM 861 C C . GLU A 1 112 ? -18.086 -4.168 29.436 1.00 95.75 112 GLU A C 1
ATOM 863 O O . GLU A 1 112 ? -17.002 -3.777 29.880 1.00 95.75 112 GLU A O 1
ATOM 868 N N . LYS A 1 113 ? -18.306 -4.368 28.136 1.00 96.81 113 LYS A N 1
ATOM 869 C CA . LYS A 1 113 ? -17.268 -4.414 27.111 1.00 96.81 113 LYS A CA 1
ATOM 870 C C . LYS A 1 113 ? -17.433 -3.315 26.077 1.00 96.81 113 LYS A C 1
ATOM 872 O O . LYS A 1 113 ? -18.544 -2.964 25.667 1.00 96.81 113 LYS A O 1
ATOM 877 N N . ILE A 1 114 ? -16.289 -2.821 25.614 1.00 97.81 114 ILE A N 1
ATOM 878 C CA . ILE A 1 114 ? -16.172 -1.981 24.427 1.00 97.81 114 ILE A CA 1
ATOM 879 C C . ILE A 1 114 ? -15.157 -2.619 23.479 1.00 97.81 114 ILE A C 1
ATOM 881 O O . ILE A 1 114 ? -14.060 -3.003 23.882 1.00 97.81 114 ILE A O 1
ATOM 885 N N . SER A 1 115 ? -15.526 -2.708 22.204 1.00 97.94 115 SER A N 1
ATOM 886 C CA . SER A 1 115 ? -14.632 -3.113 21.119 1.00 97.94 115 SER A CA 1
ATOM 887 C C . SER A 1 115 ? -14.253 -1.917 20.261 1.00 97.94 115 SER A C 1
ATOM 889 O O . SER A 1 115 ? -15.137 -1.196 19.795 1.00 97.94 115 SER A O 1
ATOM 891 N N . PHE A 1 116 ? -12.955 -1.724 20.037 1.00 98.25 116 PHE A N 1
ATOM 892 C CA . PHE A 1 116 ? -12.386 -0.604 19.296 1.00 98.25 116 PHE A CA 1
ATOM 893 C C . PHE A 1 116 ? -11.754 -1.070 17.983 1.00 98.25 116 PHE A C 1
ATOM 895 O O . PHE A 1 116 ? -10.993 -2.031 17.936 1.00 98.25 116 PHE A O 1
ATOM 902 N N . PHE A 1 117 ? -12.016 -0.325 16.916 1.00 98.00 117 PHE A N 1
ATOM 903 C CA . PHE A 1 117 ? -11.442 -0.517 15.590 1.00 98.00 117 PHE A CA 1
ATOM 904 C C . PHE A 1 117 ? -10.877 0.811 15.114 1.00 98.00 117 PHE A C 1
ATOM 906 O O . PHE A 1 117 ? -11.555 1.833 15.206 1.00 98.00 117 PHE A O 1
ATOM 913 N N . ALA A 1 118 ? -9.652 0.809 14.600 1.00 97.62 118 ALA A N 1
ATOM 914 C CA . ALA A 1 118 ? -8.993 2.035 14.182 1.00 97.62 118 ALA A CA 1
ATOM 915 C C . ALA A 1 118 ? -8.342 1.891 12.808 1.00 97.62 118 ALA A C 1
ATOM 917 O O . ALA A 1 118 ? -7.945 0.793 12.401 1.00 97.62 118 ALA A O 1
ATOM 918 N N . TYR A 1 119 ? -8.209 3.022 12.112 1.00 97.38 119 TYR A N 1
ATOM 919 C CA . TYR A 1 119 ? -7.437 3.148 10.874 1.00 97.38 119 TYR A CA 1
ATOM 920 C C . TYR A 1 119 ? -6.721 4.498 10.787 1.00 97.38 119 TYR A C 1
ATOM 922 O O . TYR A 1 119 ? -7.168 5.486 11.373 1.00 97.38 119 TYR A O 1
ATOM 930 N N . ALA A 1 120 ? -5.653 4.551 9.997 1.00 94.75 120 ALA A N 1
ATOM 931 C CA . ALA A 1 120 ? -4.967 5.783 9.634 1.00 94.75 120 ALA A CA 1
ATOM 932 C C . ALA A 1 120 ? -4.524 5.754 8.154 1.00 94.75 120 ALA A C 1
ATOM 934 O O . ALA A 1 120 ? -4.368 4.666 7.591 1.00 94.75 120 ALA A O 1
ATOM 935 N N . PRO A 1 121 ? -4.313 6.922 7.517 1.00 93.75 121 PRO A N 1
ATOM 936 C CA . PRO A 1 121 ? -4.567 8.272 8.039 1.00 93.75 121 PRO A CA 1
ATOM 937 C C . PRO A 1 121 ? -6.067 8.568 8.194 1.00 93.75 121 PRO A C 1
ATOM 939 O O . PRO A 1 121 ? -6.884 8.030 7.448 1.00 93.75 121 PRO A O 1
ATOM 942 N N . TYR A 1 122 ? -6.429 9.444 9.140 1.00 94.88 122 TYR A N 1
ATOM 943 C CA . TYR A 1 122 ? -7.823 9.865 9.331 1.00 94.88 122 TYR A CA 1
ATOM 944 C C . TYR A 1 122 ? -8.440 10.392 8.027 1.00 94.88 122 TYR A C 1
ATOM 946 O O . TYR A 1 122 ? -7.851 11.233 7.339 1.00 94.88 122 TYR A O 1
ATOM 954 N N . ALA A 1 123 ? -9.642 9.913 7.712 1.00 94.00 123 ALA A N 1
ATOM 955 C CA . ALA A 1 123 ? -10.462 10.394 6.618 1.00 94.00 123 ALA A CA 1
ATOM 956 C C . ALA A 1 123 ? -11.685 11.126 7.181 1.00 94.00 123 ALA A C 1
ATOM 958 O O . ALA A 1 123 ? -12.499 10.559 7.900 1.00 94.00 123 ALA A O 1
ATOM 959 N N . ASP A 1 124 ? -11.797 12.410 6.857 1.00 90.06 124 ASP A N 1
ATOM 960 C CA . ASP A 1 124 ? -12.883 13.264 7.334 1.00 90.06 124 ASP A CA 1
ATOM 961 C C . ASP A 1 124 ? -14.137 13.129 6.466 1.00 90.06 124 ASP A C 1
ATOM 963 O O . ASP A 1 124 ? -15.264 13.014 6.943 1.00 90.06 124 ASP A O 1
ATOM 967 N N . THR A 1 125 ? -13.941 13.109 5.147 1.00 87.88 125 THR A N 1
ATOM 968 C CA . THR A 1 125 ? -15.047 13.010 4.195 1.00 87.88 125 THR A CA 1
ATOM 969 C C . THR A 1 125 ? -15.396 11.544 3.971 1.00 87.88 125 THR A C 1
ATOM 971 O O . THR A 1 125 ? -14.606 10.805 3.391 1.00 87.88 125 THR A O 1
ATOM 974 N N . GLN A 1 126 ? -16.599 11.133 4.377 1.00 89.06 126 GLN A N 1
ATOM 975 C CA . GLN A 1 126 ? -17.117 9.770 4.210 1.00 89.06 126 GLN A CA 1
ATOM 976 C C . GLN A 1 126 ? -18.173 9.693 3.091 1.00 89.06 126 GLN A C 1
ATOM 978 O O . GLN A 1 126 ? -19.355 9.488 3.352 1.00 89.06 126 GLN A O 1
ATOM 983 N N . ASN A 1 127 ? -17.755 9.888 1.834 1.00 73.44 127 ASN A N 1
ATOM 984 C CA . ASN A 1 127 ? -18.625 9.787 0.654 1.00 73.44 127 ASN A CA 1
ATOM 985 C C . ASN A 1 127 ? -17.933 9.007 -0.477 1.00 73.44 127 ASN A C 1
ATOM 987 O O . ASN A 1 127 ? -16.838 9.385 -0.887 1.00 73.44 127 ASN A O 1
ATOM 991 N N . THR A 1 128 ? -18.627 8.006 -1.030 1.00 65.25 128 THR A N 1
ATOM 992 C CA . THR A 1 128 ? -18.255 7.199 -2.211 1.00 65.25 128 THR A CA 1
ATOM 993 C C . THR A 1 128 ? -17.509 7.928 -3.342 1.00 65.25 128 THR A C 1
ATOM 995 O O . THR A 1 128 ? -16.637 7.329 -3.964 1.00 65.25 128 THR A O 1
ATOM 998 N N . ALA A 1 129 ? -17.830 9.194 -3.643 1.00 56.94 129 ALA A N 1
ATOM 999 C CA . ALA A 1 129 ? -17.258 9.924 -4.783 1.00 56.94 129 ALA A CA 1
ATOM 1000 C C . ALA A 1 129 ? -16.107 10.884 -4.422 1.00 56.94 129 ALA A C 1
ATOM 1002 O O . ALA A 1 129 ? -15.480 11.458 -5.314 1.00 56.94 129 ALA A O 1
ATOM 1003 N N . SER A 1 130 ? -15.853 11.138 -3.135 1.00 63.84 130 SER A N 1
ATOM 1004 C CA . SER A 1 130 ? -14.905 12.180 -2.695 1.00 63.84 130 SER A CA 1
ATOM 1005 C C . SER A 1 130 ? -14.291 11.900 -1.327 1.00 63.84 130 SER A C 1
ATOM 1007 O O . SER A 1 130 ? -13.863 12.828 -0.641 1.00 63.84 130 SER A O 1
ATOM 1009 N N . SER A 1 131 ? -14.268 10.636 -0.897 1.00 76.56 131 SER A N 1
ATOM 1010 C CA . SER A 1 131 ? -13.714 10.284 0.401 1.00 76.56 131 SER A CA 1
ATOM 1011 C C . SER A 1 131 ? -12.261 10.731 0.490 1.00 76.56 131 SER A C 1
ATOM 1013 O O . SER A 1 131 ? -11.447 10.378 -0.372 1.00 76.56 131 SER A O 1
ATOM 1015 N N . SER A 1 132 ? -11.925 11.489 1.531 1.00 84.25 132 SER A N 1
ATOM 1016 C CA . SER A 1 132 ? -10.541 11.888 1.775 1.00 84.25 132 SER A CA 1
ATOM 1017 C C . SER A 1 132 ? -9.677 10.638 1.902 1.00 84.25 132 SER A C 1
ATOM 1019 O O . SER A 1 132 ? -10.095 9.657 2.515 1.00 84.25 132 SER A O 1
ATOM 1021 N N . ASN A 1 133 ? -8.489 10.666 1.302 1.00 89.25 133 ASN A N 1
ATOM 1022 C CA . ASN A 1 133 ? -7.554 9.537 1.277 1.00 89.25 133 ASN A CA 1
ATOM 1023 C C . ASN A 1 133 ? -8.092 8.260 0.594 1.00 89.25 133 ASN A C 1
ATOM 1025 O O . ASN A 1 133 ? -7.475 7.207 0.714 1.00 89.25 133 ASN A O 1
ATOM 1029 N N . GLY A 1 134 ? -9.227 8.330 -0.115 1.00 92.81 134 GLY A N 1
ATOM 1030 C CA . GLY A 1 134 ? -9.861 7.150 -0.708 1.00 92.81 134 GLY A CA 1
ATOM 1031 C C . GLY A 1 134 ? -10.420 6.168 0.327 1.00 92.81 134 GLY A C 1
ATOM 1032 O O . GLY A 1 134 ? -10.605 5.002 0.002 1.00 92.81 134 GLY A O 1
ATOM 1033 N N . ILE A 1 135 ? -10.653 6.600 1.570 1.00 95.56 135 ILE A N 1
ATOM 1034 C CA . ILE A 1 135 ? -11.079 5.729 2.670 1.00 95.56 135 ILE A CA 1
ATOM 1035 C C . ILE A 1 135 ? -12.556 5.962 2.989 1.00 95.56 135 ILE A C 1
ATOM 1037 O O . ILE A 1 135 ? -12.960 7.028 3.453 1.00 95.56 135 ILE A O 1
ATOM 1041 N N . GLU A 1 136 ? -13.369 4.931 2.790 1.00 95.31 136 GLU A N 1
ATOM 1042 C CA . GLU A 1 136 ? -14.799 4.959 3.062 1.00 95.31 136 GLU A CA 1
ATOM 1043 C C . GLU A 1 136 ? -15.184 3.927 4.129 1.00 95.31 136 GLU A C 1
ATOM 1045 O O . GLU A 1 136 ? -15.023 2.725 3.944 1.00 95.31 136 GLU A O 1
ATOM 1050 N N . LEU A 1 137 ? -15.712 4.391 5.255 1.00 96.31 137 LEU A N 1
ATOM 1051 C CA . LEU A 1 137 ? -16.174 3.555 6.353 1.00 96.31 137 LEU A CA 1
ATOM 1052 C C . LEU A 1 137 ? -17.603 3.068 6.131 1.00 96.31 137 LEU A C 1
ATOM 1054 O O . LEU A 1 137 ? -18.406 3.718 5.462 1.00 96.31 137 LEU A O 1
ATOM 1058 N N . THR A 1 138 ? -17.946 1.962 6.790 1.00 92.75 138 THR A N 1
ATOM 1059 C CA . THR A 1 138 ? -19.350 1.576 6.963 1.00 92.75 138 THR A CA 1
ATOM 1060 C C . THR A 1 138 ? -20.164 2.718 7.591 1.00 92.75 138 THR A C 1
ATOM 1062 O O . THR A 1 138 ? -19.658 3.479 8.427 1.00 92.75 138 THR A O 1
ATOM 1065 N N . ALA A 1 139 ? -21.437 2.833 7.206 1.00 93.38 139 ALA A N 1
ATOM 1066 C CA . ALA A 1 139 ? -22.332 3.856 7.740 1.00 93.38 139 ALA A CA 1
ATOM 1067 C C . ALA A 1 139 ? -22.485 3.730 9.266 1.00 93.38 139 ALA A C 1
ATOM 1069 O O . ALA A 1 139 ? -22.472 2.626 9.805 1.00 93.38 139 ALA A O 1
ATOM 1070 N N . ALA A 1 140 ? -22.711 4.848 9.961 1.00 94.25 140 ALA A N 1
ATOM 1071 C CA . ALA A 1 140 ? -22.886 4.864 11.419 1.00 94.25 140 ALA A CA 1
ATOM 1072 C C . ALA A 1 140 ? -24.069 4.010 11.919 1.00 94.25 140 ALA A C 1
ATOM 1074 O O . ALA A 1 140 ? -24.117 3.622 13.081 1.00 94.25 140 ALA A O 1
ATOM 1075 N N . THR A 1 141 ? -25.027 3.711 11.041 1.00 94.50 141 THR A N 1
ATOM 1076 C CA . THR A 1 141 ? -26.199 2.871 11.323 1.00 94.50 141 THR A CA 1
ATOM 1077 C C . THR A 1 141 ? -26.016 1.412 10.909 1.00 94.50 141 THR A C 1
ATOM 1079 O O . THR A 1 141 ? -26.900 0.596 11.162 1.00 94.50 141 THR A O 1
ATOM 1082 N N . ALA A 1 142 ? -24.906 1.068 10.251 1.00 94.56 142 ALA A N 1
ATOM 1083 C CA . ALA A 1 142 ? -24.654 -0.291 9.801 1.00 94.56 142 ALA A CA 1
ATOM 1084 C C . ALA A 1 142 ? -24.334 -1.202 10.991 1.00 94.56 142 ALA A C 1
ATOM 1086 O O . ALA A 1 142 ? -23.600 -0.822 11.904 1.00 94.56 142 ALA A O 1
ATOM 1087 N N . SER A 1 143 ? -24.881 -2.416 10.954 1.00 95.75 143 SER A N 1
ATOM 1088 C CA . SER A 1 143 ? -24.644 -3.435 11.971 1.00 95.75 143 SER A CA 1
ATOM 1089 C C . SER A 1 143 ? -23.520 -4.399 11.584 1.00 95.75 143 SER A C 1
ATOM 1091 O O . SER A 1 143 ? -23.349 -4.703 10.402 1.00 95.75 143 SER A O 1
ATOM 1093 N N . GLY A 1 144 ? -22.859 -4.980 12.583 1.00 95.94 144 GLY A N 1
ATOM 1094 C CA . GLY A 1 144 ? -21.809 -5.986 12.423 1.00 95.94 144 GLY A CA 1
ATOM 1095 C C . GLY A 1 144 ? -20.407 -5.387 12.509 1.00 95.94 144 GLY A C 1
ATOM 1096 O O . GLY A 1 144 ? -20.229 -4.238 12.910 1.00 95.94 144 GLY A O 1
ATOM 1097 N N . TYR A 1 145 ? -19.398 -6.173 12.128 1.00 96.50 145 TYR A N 1
ATOM 1098 C CA . TYR A 1 145 ? -18.027 -5.672 12.053 1.00 96.50 145 TYR A CA 1
ATOM 1099 C C . TYR A 1 145 ? -17.934 -4.479 11.095 1.00 96.50 145 TYR A C 1
ATOM 1101 O O . TYR A 1 145 ? -18.497 -4.528 9.991 1.00 96.50 145 TYR A O 1
ATOM 1109 N N . PRO A 1 146 ? -17.189 -3.421 11.466 1.00 96.62 146 PRO A N 1
ATOM 1110 C CA . PRO A 1 146 ? -16.947 -2.329 10.547 1.00 96.62 146 PRO A CA 1
ATOM 1111 C C . PRO A 1 146 ? -16.139 -2.808 9.339 1.00 96.62 146 PRO A C 1
ATOM 1113 O O . PRO A 1 146 ? -15.450 -3.834 9.366 1.00 96.62 146 PRO A O 1
ATOM 1116 N N . LYS A 1 147 ? -16.191 -2.020 8.266 1.00 96.75 147 LYS A N 1
ATOM 1117 C CA . LYS A 1 147 ? -15.447 -2.258 7.026 1.00 96.75 147 LYS A CA 1
ATOM 1118 C C . LYS A 1 147 ? -14.873 -0.949 6.495 1.00 96.75 147 LYS A C 1
ATOM 1120 O O . LYS A 1 147 ? -15.477 0.104 6.711 1.00 96.75 147 LYS A O 1
ATOM 1125 N N . ILE A 1 148 ? -13.755 -1.042 5.776 1.00 97.56 148 ILE A N 1
ATOM 1126 C CA . ILE A 1 148 ? -13.189 0.055 4.984 1.00 97.56 148 ILE A CA 1
ATOM 1127 C C . ILE A 1 148 ? -13.316 -0.305 3.510 1.00 97.56 148 ILE A C 1
ATOM 1129 O O . ILE A 1 148 ? -12.678 -1.246 3.055 1.00 97.56 148 ILE A O 1
ATOM 1133 N N . THR A 1 149 ? -14.085 0.450 2.740 1.00 96.81 149 THR A N 1
ATOM 1134 C CA . THR A 1 149 ? -13.975 0.440 1.281 1.00 96.81 149 THR A CA 1
ATOM 1135 C C . THR A 1 149 ? -12.867 1.405 0.882 1.00 96.81 149 THR A C 1
ATOM 1137 O O . THR A 1 149 ? -12.941 2.598 1.167 1.00 96.81 149 THR A O 1
ATOM 1140 N N . PHE A 1 150 ? -11.815 0.880 0.260 1.00 96.81 150 PHE A N 1
ATOM 1141 C CA . PHE A 1 150 ? -10.666 1.671 -0.167 1.00 96.81 150 PHE A CA 1
ATOM 1142 C C . PHE A 1 150 ? -10.714 1.913 -1.672 1.00 96.81 150 PHE A C 1
ATOM 1144 O O . PHE A 1 150 ? -10.898 0.970 -2.442 1.00 96.81 150 PHE A O 1
ATOM 1151 N N . HIS A 1 151 ? -10.509 3.163 -2.073 1.00 94.88 151 HIS A N 1
ATOM 1152 C CA . HIS A 1 151 ? -10.475 3.636 -3.451 1.00 94.88 151 HIS A CA 1
ATOM 1153 C C . HIS A 1 151 ? -9.054 4.089 -3.787 1.00 94.88 151 HIS A C 1
ATOM 1155 O O . HIS A 1 151 ? -8.567 5.106 -3.294 1.00 94.88 151 HIS A O 1
ATOM 1161 N N . TRP A 1 152 ? -8.369 3.327 -4.632 1.00 93.81 152 TRP A N 1
ATOM 1162 C CA . TRP A 1 152 ? -7.000 3.625 -5.031 1.00 93.81 152 TRP A CA 1
ATOM 1163 C C . TRP A 1 152 ? -6.938 4.794 -6.023 1.00 93.81 152 TRP A C 1
ATOM 1165 O O . TRP A 1 152 ? -7.697 4.849 -6.992 1.00 93.81 152 TRP A O 1
ATOM 1175 N N . ASN A 1 153 ? -5.988 5.710 -5.817 1.00 89.44 153 ASN A N 1
ATOM 1176 C CA . ASN A 1 153 ? -5.827 6.898 -6.652 1.00 89.44 153 ASN A CA 1
ATOM 1177 C C . ASN A 1 153 ? -5.142 6.571 -7.991 1.00 89.44 153 ASN A C 1
ATOM 1179 O O . ASN A 1 153 ? -3.917 6.577 -8.104 1.00 89.44 153 ASN A O 1
ATOM 1183 N N . THR A 1 154 ? -5.949 6.335 -9.027 1.00 88.62 154 THR A N 1
ATOM 1184 C CA . THR A 1 154 ? -5.466 6.063 -10.390 1.00 88.62 154 THR A CA 1
ATOM 1185 C C . THR A 1 154 ? -4.936 7.294 -11.116 1.00 88.62 154 THR A C 1
ATOM 1187 O O . THR A 1 154 ? -4.194 7.148 -12.082 1.00 88.62 154 THR A O 1
ATOM 1190 N N . THR A 1 155 ? -5.352 8.495 -10.710 1.00 87.94 155 THR A N 1
ATOM 1191 C CA . THR A 1 155 ? -5.034 9.746 -11.416 1.00 87.94 155 THR A CA 1
ATOM 1192 C C . THR A 1 155 ? -3.673 10.288 -10.999 1.00 87.94 155 THR A C 1
ATOM 1194 O O . THR A 1 155 ? -2.907 10.748 -11.841 1.00 87.94 155 THR A O 1
ATOM 1197 N N . THR A 1 156 ? -3.352 10.176 -9.709 1.00 87.75 156 THR A N 1
ATOM 1198 C CA . THR A 1 156 ? -2.079 10.629 -9.140 1.00 87.75 156 THR A CA 1
ATOM 1199 C C . THR A 1 156 ? -1.487 9.535 -8.245 1.00 87.75 156 THR A C 1
ATOM 1201 O O . THR A 1 156 ? -1.516 9.669 -7.019 1.00 87.75 156 THR A O 1
ATOM 1204 N N . PRO A 1 157 ? -0.921 8.449 -8.813 1.00 89.06 157 PRO A N 1
ATOM 1205 C CA . PRO A 1 157 ? -0.366 7.343 -8.024 1.00 89.06 157 PRO A CA 1
ATOM 1206 C C . PRO A 1 157 ? 0.735 7.753 -7.031 1.00 89.06 157 PRO A C 1
ATOM 1208 O O . PRO A 1 157 ? 0.915 7.092 -6.014 1.00 89.06 157 PRO A O 1
ATOM 1211 N N . SER A 1 158 ? 1.448 8.860 -7.284 1.00 87.31 158 SER A N 1
ATOM 1212 C CA . SER A 1 158 ? 2.451 9.430 -6.365 1.00 87.31 158 SER A CA 1
ATOM 1213 C C . SER A 1 158 ? 1.860 10.060 -5.097 1.00 87.31 158 SER A C 1
ATOM 1215 O O . SER A 1 158 ? 2.591 10.378 -4.167 1.00 87.31 158 SER A O 1
ATOM 1217 N N . ALA A 1 159 ? 0.545 10.281 -5.068 1.00 86.81 159 ALA A N 1
ATOM 1218 C CA . ALA A 1 159 ? -0.210 10.689 -3.886 1.00 86.81 159 ALA A CA 1
ATOM 1219 C C . ALA A 1 159 ? -1.003 9.502 -3.303 1.00 86.81 159 ALA A C 1
ATOM 1221 O O . ALA A 1 159 ? -2.046 9.695 -2.678 1.00 86.81 159 ALA A O 1
ATOM 1222 N N . GLY A 1 160 ? -0.552 8.271 -3.576 1.00 85.38 160 GLY A N 1
ATOM 1223 C CA . GLY A 1 160 ? -1.132 7.058 -3.016 1.00 85.38 160 GLY A CA 1
ATOM 1224 C C . GLY A 1 160 ? -1.082 7.067 -1.490 1.00 85.38 160 GLY A C 1
ATOM 1225 O O . GLY A 1 160 ? -0.149 7.595 -0.888 1.00 85.38 160 GLY A O 1
ATOM 1226 N N . VAL A 1 161 ? -2.102 6.475 -0.876 1.00 90.69 161 VAL A N 1
ATOM 1227 C CA . VAL A 1 161 ? -2.246 6.405 0.579 1.00 90.69 161 VAL A CA 1
ATOM 1228 C C . VAL A 1 161 ? -1.767 5.052 1.066 1.00 90.69 161 VAL A C 1
ATOM 1230 O O . VAL A 1 161 ? -2.182 4.019 0.542 1.00 90.69 161 VAL A O 1
ATOM 1233 N N . ASP A 1 162 ? -0.928 5.076 2.092 1.00 92.94 162 ASP A N 1
ATOM 1234 C CA . ASP A 1 162 ? -0.590 3.907 2.884 1.00 92.94 162 ASP A CA 1
ATOM 1235 C C . ASP A 1 162 ? -1.647 3.709 3.977 1.00 92.94 162 ASP A C 1
ATOM 1237 O O . ASP A 1 162 ? -1.647 4.384 5.004 1.00 92.94 162 ASP A O 1
ATOM 1241 N N . LEU A 1 163 ? -2.618 2.834 3.710 1.00 94.88 163 LEU A N 1
ATOM 1242 C CA . LEU A 1 163 ? -3.667 2.516 4.670 1.00 94.88 163 LEU A CA 1
ATOM 1243 C C . LEU A 1 163 ? -3.129 1.546 5.722 1.00 94.88 163 LEU A C 1
ATOM 1245 O O . LEU A 1 163 ? -2.728 0.421 5.399 1.00 94.88 163 LEU A O 1
ATOM 1249 N N . VAL A 1 164 ? -3.237 1.958 6.983 1.00 93.75 164 VAL A N 1
ATOM 1250 C CA . VAL A 1 164 ? -2.993 1.096 8.136 1.00 93.75 164 VAL A CA 1
ATOM 1251 C C . VAL A 1 164 ? -4.262 0.927 8.963 1.00 93.75 164 VAL A C 1
ATOM 1253 O O . VAL A 1 164 ? -5.053 1.860 9.107 1.00 93.75 164 VAL A O 1
ATOM 1256 N N . ALA A 1 165 ? -4.480 -0.266 9.511 1.00 95.25 165 ALA A N 1
ATOM 1257 C CA . ALA A 1 165 ? -5.668 -0.566 10.306 1.00 95.25 165 ALA A CA 1
ATOM 1258 C C . ALA A 1 165 ? -5.395 -1.635 11.370 1.00 95.25 165 ALA A C 1
ATOM 1260 O O . ALA A 1 165 ? -4.456 -2.424 11.257 1.00 95.25 165 ALA A O 1
ATOM 1261 N N . THR A 1 166 ? -6.237 -1.664 12.402 1.00 94.44 166 THR A N 1
ATOM 1262 C CA . THR A 1 166 ? -6.323 -2.790 13.345 1.00 94.44 166 THR A CA 1
ATOM 1263 C C . THR A 1 166 ? -7.177 -3.930 12.769 1.00 94.44 166 THR A C 1
ATOM 1265 O O . THR A 1 166 ? -7.654 -3.848 11.632 1.00 94.44 166 THR A O 1
ATOM 1268 N N . ASN A 1 167 ? -7.375 -5.016 13.521 1.00 92.62 167 ASN A N 1
ATOM 1269 C CA . ASN A 1 167 ? -8.425 -6.016 13.277 1.00 92.62 167 ASN A CA 1
ATOM 1270 C C . ASN A 1 167 ? -8.767 -6.805 14.549 1.00 92.62 167 ASN A C 1
ATOM 1272 O O . ASN A 1 167 ? -8.000 -6.826 15.509 1.00 92.62 167 ASN A O 1
ATOM 1276 N N . ALA A 1 168 ? -9.922 -7.471 14.538 1.00 93.81 168 ALA A N 1
ATOM 1277 C CA . ALA A 1 168 ? -10.433 -8.235 15.673 1.00 93.81 168 ALA A CA 1
ATOM 1278 C C . ALA A 1 168 ? -9.625 -9.505 15.976 1.00 93.81 168 ALA A C 1
ATOM 1280 O O . ALA A 1 168 ? -9.752 -10.054 17.066 1.00 93.81 168 ALA A O 1
ATOM 1281 N N . ALA A 1 169 ? -8.790 -9.968 15.041 1.00 89.44 169 ALA A N 1
ATOM 1282 C CA . ALA A 1 169 ? -7.930 -11.129 15.243 1.00 89.44 169 ALA A CA 1
ATOM 1283 C C . ALA A 1 169 ? -6.648 -10.798 16.034 1.00 89.44 169 ALA A C 1
ATOM 1285 O O . ALA A 1 169 ? -5.854 -11.696 16.311 1.00 89.44 169 ALA A O 1
ATOM 1286 N N . GLN A 1 170 ? -6.415 -9.531 16.400 1.00 84.62 170 GLN A N 1
ATOM 1287 C CA . GLN A 1 170 ? -5.298 -9.153 17.266 1.00 84.62 170 GLN A CA 1
ATOM 1288 C C . GLN A 1 170 ? -5.530 -9.640 18.703 1.00 84.62 170 GLN A C 1
ATOM 1290 O O . GLN A 1 170 ? -6.602 -9.464 19.279 1.00 84.62 170 GLN A O 1
ATOM 1295 N N . THR A 1 171 ? -4.501 -10.253 19.289 1.00 83.44 171 THR A N 1
ATOM 1296 C CA . THR A 1 171 ? -4.555 -10.907 20.606 1.00 83.44 171 THR A CA 1
ATOM 1297 C C . THR A 1 171 ? -3.476 -10.375 21.548 1.00 83.44 171 THR A C 1
ATOM 1299 O O . THR A 1 171 ? -2.540 -9.702 21.121 1.00 83.44 171 THR A O 1
ATOM 1302 N N . GLY A 1 172 ? -3.555 -10.733 22.834 1.00 82.75 172 GLY A N 1
ATOM 1303 C CA . GLY A 1 172 ? -2.551 -10.339 23.826 1.00 82.75 172 GLY A CA 1
ATOM 1304 C C . GLY A 1 172 ? -2.529 -8.825 24.039 1.00 82.75 172 GLY A C 1
ATOM 1305 O O . GLY A 1 172 ? -3.587 -8.207 24.129 1.00 82.75 172 GLY A O 1
ATOM 1306 N N . GLY A 1 173 ? -1.333 -8.233 24.090 1.00 76.31 173 GLY A N 1
ATOM 1307 C CA . GLY A 1 173 ? -1.153 -6.784 24.256 1.00 76.31 173 GLY A CA 1
ATOM 1308 C C . GLY A 1 173 ? -1.689 -5.931 23.100 1.00 76.31 173 GLY A C 1
ATOM 1309 O O . GLY A 1 173 ? -1.859 -4.732 23.276 1.00 76.31 173 GLY A O 1
ATOM 1310 N N . ASP A 1 174 ? -2.007 -6.546 21.958 1.00 77.06 174 ASP A N 1
ATOM 1311 C CA . ASP A 1 174 ? -2.533 -5.868 20.767 1.00 77.06 174 ASP A CA 1
ATOM 1312 C C . ASP A 1 174 ? -4.066 -5.987 20.653 1.00 77.06 174 ASP A C 1
ATOM 1314 O O . ASP A 1 174 ? -4.667 -5.518 19.682 1.00 77.06 174 ASP A O 1
ATOM 1318 N N . LYS A 1 175 ? -4.715 -6.669 21.610 1.00 85.69 175 LYS A N 1
ATOM 1319 C CA . LYS A 1 175 ? -6.163 -6.891 21.597 1.00 85.69 175 LYS A CA 1
ATOM 1320 C C . LYS A 1 175 ? -6.896 -5.569 21.820 1.00 85.69 175 LYS A C 1
ATOM 1322 O O . LYS A 1 175 ? -6.685 -4.888 22.818 1.00 85.69 175 LYS A O 1
ATOM 1327 N N . THR A 1 176 ? -7.820 -5.252 20.917 1.00 92.88 176 THR A N 1
ATOM 1328 C CA . THR A 1 176 ? -8.645 -4.029 20.971 1.00 92.88 176 THR A CA 1
ATOM 1329 C C . THR A 1 176 ? -10.147 -4.314 21.025 1.00 92.88 176 THR A C 1
ATOM 1331 O O . THR A 1 176 ? -10.952 -3.390 21.125 1.00 92.88 176 THR A O 1
ATOM 1334 N N . VAL A 1 177 ? -10.535 -5.593 21.007 1.00 96.12 177 VAL A N 1
ATOM 1335 C CA . VAL A 1 177 ? -11.926 -6.055 21.098 1.00 96.12 177 VAL A CA 1
ATOM 1336 C C . VAL A 1 177 ? -12.237 -6.641 22.472 1.00 96.12 177 VAL A C 1
ATOM 1338 O O . VAL A 1 177 ? -11.364 -7.209 23.137 1.00 96.12 177 VAL A O 1
ATOM 1341 N N . ASP A 1 178 ? -13.495 -6.518 22.884 1.00 96.19 178 ASP A N 1
ATOM 1342 C CA . ASP A 1 178 ? -14.039 -7.028 24.144 1.00 96.19 178 ASP A CA 1
ATOM 1343 C C . ASP A 1 178 ? -13.216 -6.590 25.360 1.00 96.19 178 ASP A C 1
ATOM 1345 O O . ASP A 1 178 ? -12.832 -7.408 26.199 1.00 96.19 178 ASP A O 1
ATOM 1349 N N . LEU A 1 179 ? -12.878 -5.298 25.408 1.00 94.50 179 LEU A N 1
ATOM 1350 C CA . LEU A 1 179 ? -12.147 -4.705 26.518 1.00 94.50 179 LEU A CA 1
ATOM 1351 C C . LEU A 1 179 ? -13.127 -4.269 27.602 1.00 94.50 179 LEU A C 1
ATOM 1353 O O . LEU A 1 179 ? -14.087 -3.552 27.324 1.00 94.50 179 LEU A O 1
ATOM 1357 N N . THR A 1 180 ? -12.865 -4.677 28.837 1.00 92.31 180 THR A N 1
ATOM 1358 C CA . THR A 1 180 ? -13.555 -4.168 30.026 1.00 92.31 180 THR A CA 1
ATOM 1359 C C . THR A 1 180 ? -12.892 -2.887 30.526 1.00 92.31 180 THR A C 1
ATOM 1361 O O . THR A 1 180 ? -11.785 -2.550 30.102 1.00 92.31 180 THR A O 1
ATOM 1364 N N . LYS A 1 181 ? -13.546 -2.189 31.466 1.00 88.56 181 LYS A N 1
ATOM 1365 C CA . LYS A 1 181 ? -12.993 -1.007 32.152 1.00 88.56 181 LYS A CA 1
ATOM 1366 C C . LYS A 1 181 ? -11.522 -1.221 32.528 1.00 88.56 181 LYS A C 1
ATOM 1368 O O . LYS A 1 181 ? -11.184 -2.162 33.244 1.00 88.56 181 LYS A O 1
ATOM 1373 N N . GLN A 1 182 ? -10.670 -0.307 32.076 1.00 82.69 182 GLN A N 1
ATOM 1374 C CA . GLN A 1 182 ? -9.241 -0.287 32.370 1.00 82.69 182 GLN A CA 1
ATOM 1375 C C . GLN A 1 182 ? -8.756 1.157 32.517 1.00 82.69 182 GLN A C 1
ATOM 1377 O O . GLN A 1 182 ? -9.304 2.075 31.910 1.00 82.69 182 GLN A O 1
ATOM 1382 N N . THR A 1 183 ? -7.730 1.365 33.340 1.00 74.62 183 THR A N 1
ATOM 1383 C CA . THR A 1 183 ? -7.069 2.671 33.504 1.00 74.62 183 THR A CA 1
ATOM 1384 C C . THR A 1 183 ? -5.968 2.893 32.470 1.00 74.62 183 THR A C 1
ATOM 1386 O O . THR A 1 183 ? -5.616 4.032 32.177 1.00 74.62 183 THR A O 1
ATOM 1389 N N . ALA A 1 184 ? -5.435 1.811 31.897 1.00 75.69 184 ALA A N 1
ATOM 1390 C CA . ALA A 1 184 ? -4.486 1.873 30.799 1.00 75.69 184 ALA A CA 1
ATOM 1391 C C . ALA A 1 184 ? -5.171 2.318 29.498 1.00 75.69 184 ALA A C 1
ATOM 1393 O O . ALA A 1 184 ? -6.317 1.957 29.214 1.00 75.69 184 ALA A O 1
ATOM 1394 N N . ALA A 1 185 ? -4.437 3.076 28.684 1.00 78.81 185 ALA A N 1
ATOM 1395 C CA . ALA A 1 185 ? -4.880 3.461 27.352 1.00 78.81 185 ALA A CA 1
ATOM 1396 C C . ALA A 1 185 ? -5.075 2.227 26.453 1.00 78.81 185 ALA A C 1
ATOM 1398 O O . ALA A 1 185 ? -4.324 1.257 26.552 1.00 78.81 185 ALA A O 1
ATOM 1399 N N . VAL A 1 186 ? -6.064 2.272 25.557 1.00 83.06 186 VAL A N 1
ATOM 1400 C CA . VAL A 1 186 ? -6.288 1.216 24.560 1.00 83.06 186 VAL A CA 1
ATOM 1401 C C . VAL A 1 186 ? -5.115 1.215 23.567 1.00 83.06 186 VAL A C 1
ATOM 1403 O O . VAL A 1 186 ? -4.881 2.249 22.929 1.00 83.06 186 VAL A O 1
ATOM 1406 N N . PRO A 1 187 ? -4.381 0.092 23.424 1.00 78.69 187 PRO A N 1
ATOM 1407 C CA . PRO A 1 187 ? -3.198 0.023 22.576 1.00 78.69 187 PRO A CA 1
ATOM 1408 C C . PRO A 1 187 ? -3.579 -0.301 21.129 1.00 78.69 187 PRO A C 1
ATOM 1410 O O . PRO A 1 187 ? -3.869 -1.444 20.777 1.00 78.69 187 PRO A O 1
ATOM 1413 N N . PHE A 1 188 ? -3.560 0.701 20.252 1.00 82.56 188 PHE A N 1
ATOM 1414 C CA . PHE A 1 188 ? -3.728 0.473 18.821 1.00 82.56 188 PHE A CA 1
ATOM 1415 C C . PHE A 1 188 ? -2.400 0.087 18.177 1.00 82.56 188 PHE A C 1
ATOM 1417 O O . PHE A 1 188 ? -1.533 0.936 17.961 1.00 82.56 188 PHE A O 1
ATOM 1424 N N . LYS A 1 189 ? -2.271 -1.191 17.808 1.00 83.44 189 LYS A N 1
ATOM 1425 C CA . LYS A 1 189 ? -1.215 -1.666 16.911 1.00 83.44 189 LYS A CA 1
ATOM 1426 C C . LYS A 1 189 ? -1.719 -1.696 15.476 1.00 83.44 189 LYS A C 1
ATOM 1428 O O . LYS A 1 189 ? -2.455 -2.602 15.083 1.00 83.44 189 LYS A O 1
ATOM 1433 N N . PHE A 1 190 ? -1.331 -0.700 14.696 1.00 85.38 190 PHE A N 1
ATOM 1434 C CA . PHE A 1 190 ? -1.703 -0.603 13.290 1.00 85.38 190 PHE A CA 1
ATOM 1435 C C . PHE A 1 190 ? -0.838 -1.520 12.421 1.00 85.38 190 PHE A C 1
ATOM 1437 O O . PHE A 1 190 ? 0.372 -1.606 12.621 1.00 85.38 190 PHE A O 1
ATOM 1444 N N . LYS A 1 191 ? -1.467 -2.168 11.437 1.00 86.31 191 LYS A N 1
ATOM 1445 C CA . LYS A 1 191 ? -0.804 -2.978 10.407 1.00 86.31 191 LYS A CA 1
ATOM 1446 C C . LYS A 1 191 ? -1.008 -2.367 9.034 1.00 86.31 191 LYS A C 1
ATOM 1448 O O . LYS A 1 191 ? -2.103 -1.873 8.758 1.00 86.31 191 LYS A O 1
ATOM 1453 N N . HIS A 1 192 ? -0.006 -2.446 8.164 1.00 89.94 192 HIS A N 1
ATOM 1454 C CA . HIS A 1 192 ? -0.174 -2.070 6.760 1.00 89.94 192 HIS A CA 1
ATOM 1455 C C . HIS A 1 192 ? -1.073 -3.088 6.058 1.00 89.94 192 HIS A C 1
ATOM 1457 O O . HIS A 1 192 ? -0.772 -4.279 6.029 1.00 89.94 192 HIS A O 1
ATOM 1463 N N . VAL A 1 193 ? -2.189 -2.644 5.477 1.00 93.06 193 VAL A N 1
ATOM 1464 C CA . VAL A 1 193 ? -3.169 -3.581 4.887 1.00 93.06 193 VAL A CA 1
ATOM 1465 C C . VAL A 1 193 ? -3.067 -3.681 3.367 1.00 93.06 193 VAL A C 1
ATOM 1467 O O . VAL A 1 193 ? -3.540 -4.653 2.777 1.00 93.06 193 VAL A O 1
ATOM 1470 N N . LEU A 1 194 ? -2.426 -2.710 2.717 1.00 95.44 194 LEU A N 1
ATOM 1471 C CA . LEU A 1 194 ? -2.151 -2.720 1.277 1.00 95.44 194 LEU A CA 1
ATOM 1472 C C . LEU A 1 194 ? -0.900 -3.555 0.957 1.00 95.44 194 LEU A C 1
ATOM 1474 O O . LEU A 1 194 ? -0.311 -4.182 1.836 1.00 95.44 194 LEU A O 1
ATOM 1478 N N . SER A 1 195 ? -0.466 -3.559 -0.304 1.00 92.62 195 SER A N 1
ATOM 1479 C CA . SER A 1 195 ? 0.867 -4.019 -0.704 1.00 92.62 195 SER A CA 1
ATOM 1480 C C . SER A 1 195 ? 1.729 -2.868 -1.224 1.00 92.62 195 SER A C 1
ATOM 1482 O O . SER A 1 195 ? 1.274 -2.079 -2.053 1.00 92.62 195 SER A O 1
ATOM 1484 N N . ARG A 1 196 ? 2.986 -2.786 -0.772 1.00 92.69 196 ARG A N 1
ATOM 1485 C CA . ARG A 1 196 ? 3.941 -1.764 -1.215 1.00 92.69 196 ARG A CA 1
ATOM 1486 C C . ARG A 1 196 ? 4.764 -2.304 -2.372 1.00 92.69 196 ARG A C 1
ATOM 1488 O O . ARG A 1 196 ? 5.357 -3.374 -2.258 1.00 92.69 196 ARG A O 1
ATOM 1495 N N . ALA A 1 197 ? 4.884 -1.547 -3.453 1.00 90.56 197 ALA A N 1
ATOM 1496 C CA . ALA A 1 197 ? 5.749 -1.889 -4.575 1.00 90.56 197 ALA A CA 1
ATOM 1497 C C . ALA A 1 197 ? 6.732 -0.757 -4.884 1.00 90.56 197 ALA A C 1
ATOM 1499 O O . ALA A 1 197 ? 6.355 0.412 -4.969 1.00 90.56 197 ALA A O 1
ATOM 1500 N N . ASN A 1 198 ? 7.993 -1.128 -5.093 1.00 88.38 198 ASN A N 1
ATOM 1501 C CA . ASN A 1 198 ? 9.018 -0.278 -5.681 1.00 88.38 198 ASN A CA 1
ATOM 1502 C C . ASN A 1 198 ? 9.550 -0.934 -6.953 1.00 88.38 198 ASN A C 1
ATOM 1504 O O . ASN A 1 198 ? 9.833 -2.134 -6.951 1.00 88.38 198 ASN A O 1
ATOM 1508 N N . PHE A 1 199 ? 9.703 -0.165 -8.027 1.00 92.38 199 PHE A N 1
ATOM 1509 C CA . PHE A 1 199 ? 10.183 -0.677 -9.303 1.00 92.38 199 PHE A CA 1
ATOM 1510 C C . PHE A 1 199 ? 11.599 -0.188 -9.596 1.00 92.38 199 PHE A C 1
ATOM 1512 O O . PHE A 1 199 ? 11.901 1.000 -9.524 1.00 92.38 199 PHE A O 1
ATOM 1519 N N . TRP A 1 200 ? 12.470 -1.130 -9.931 1.00 91.06 200 TRP A N 1
ATOM 1520 C CA . TRP A 1 200 ? 13.889 -0.947 -10.206 1.00 91.06 200 TRP A CA 1
ATOM 1521 C C . TRP A 1 200 ? 14.210 -1.507 -11.582 1.00 91.06 200 TRP A C 1
ATOM 1523 O O . TRP A 1 200 ? 13.540 -2.434 -12.023 1.00 91.06 200 TRP A O 1
ATOM 1533 N N . ALA A 1 201 ? 15.247 -1.009 -12.243 1.00 88.94 201 ALA A N 1
ATOM 1534 C CA . ALA A 1 201 ? 15.675 -1.561 -13.522 1.00 88.94 201 ALA A CA 1
ATOM 1535 C C . ALA A 1 201 ? 17.188 -1.733 -13.619 1.00 88.94 201 ALA A C 1
ATOM 1537 O O . ALA A 1 201 ? 17.943 -0.962 -13.027 1.00 88.94 201 ALA A O 1
ATOM 1538 N N . LYS A 1 202 ? 17.600 -2.743 -14.389 1.00 85.94 202 LYS A N 1
ATOM 1539 C CA . LYS A 1 202 ? 18.976 -2.974 -14.839 1.00 85.94 202 LYS A CA 1
ATOM 1540 C C . LYS A 1 202 ? 19.006 -3.568 -16.243 1.00 85.94 202 LYS A C 1
ATOM 1542 O O . LYS A 1 202 ? 17.995 -4.087 -16.712 1.00 85.94 202 LYS A O 1
ATOM 1547 N N . LEU A 1 203 ? 20.174 -3.546 -16.868 1.00 87.19 203 LEU A N 1
ATOM 1548 C CA . LEU A 1 203 ? 20.460 -4.318 -18.073 1.00 87.19 203 LEU A CA 1
ATOM 1549 C C . LEU A 1 203 ? 20.743 -5.791 -17.738 1.00 87.19 203 LEU A C 1
ATOM 1551 O O . LEU A 1 203 ? 21.170 -6.117 -16.627 1.00 87.19 203 LEU A O 1
ATOM 1555 N N . ASP A 1 204 ? 20.478 -6.684 -18.690 1.00 78.81 204 ASP A N 1
ATOM 1556 C CA . ASP A 1 204 ? 20.818 -8.111 -18.597 1.00 78.81 204 ASP A CA 1
ATOM 1557 C C . ASP A 1 204 ? 22.311 -8.405 -18.836 1.00 78.81 204 ASP A C 1
ATOM 1559 O O . ASP A 1 204 ? 22.800 -9.458 -18.428 1.00 78.81 204 ASP A O 1
ATOM 1563 N N . GLY A 1 205 ? 23.034 -7.449 -19.420 1.00 73.75 205 GLY A N 1
ATOM 1564 C CA . GLY A 1 205 ? 24.472 -7.467 -19.649 1.00 73.75 205 GLY A CA 1
ATOM 1565 C C . GLY A 1 205 ? 25.023 -6.062 -19.907 1.00 73.75 205 GLY A C 1
ATOM 1566 O O . GLY A 1 205 ? 24.292 -5.071 -19.884 1.00 73.75 205 GLY A O 1
ATOM 1567 N N . SER A 1 206 ? 26.332 -5.966 -20.132 1.00 74.31 206 SER A N 1
ATOM 1568 C CA . SER A 1 206 ? 26.976 -4.690 -20.456 1.00 74.31 206 SER A CA 1
ATOM 1569 C C . SER A 1 206 ? 26.742 -4.320 -21.920 1.00 74.31 206 SER A C 1
ATOM 1571 O O . SER A 1 206 ? 26.920 -5.150 -22.810 1.00 74.31 206 SER A O 1
ATOM 1573 N N . VAL A 1 207 ? 26.414 -3.055 -22.172 1.00 80.88 207 VAL A N 1
ATOM 1574 C CA . VAL A 1 207 ? 26.524 -2.431 -23.498 1.00 80.88 207 VAL A CA 1
ATOM 1575 C C . VAL A 1 207 ? 27.787 -1.565 -23.532 1.00 80.88 207 VAL A C 1
ATOM 1577 O O . VAL A 1 207 ? 28.387 -1.295 -22.489 1.00 80.88 207 VAL A O 1
ATOM 1580 N N . ASN A 1 208 ? 28.230 -1.125 -24.714 1.00 85.25 208 ASN A N 1
ATOM 1581 C CA . ASN A 1 208 ? 29.226 -0.055 -24.762 1.00 85.25 208 ASN A CA 1
ATOM 1582 C C . ASN A 1 208 ? 28.552 1.244 -24.304 1.00 85.25 208 ASN A C 1
ATOM 1584 O O . ASN A 1 208 ? 28.002 1.962 -25.129 1.00 85.25 208 ASN A O 1
ATOM 1588 N N . ASP A 1 209 ? 28.598 1.547 -23.007 1.00 82.75 209 ASP A N 1
ATOM 1589 C CA . ASP A 1 209 ? 27.906 2.693 -22.395 1.00 82.75 209 ASP A CA 1
ATOM 1590 C C . ASP A 1 209 ? 28.310 4.061 -22.979 1.00 82.75 209 ASP A C 1
ATOM 1592 O O . ASP A 1 209 ? 27.610 5.059 -22.773 1.00 82.75 209 ASP A O 1
ATOM 1596 N N . SER A 1 210 ? 29.439 4.133 -23.694 1.00 87.38 210 SER A N 1
ATOM 1597 C CA . SER A 1 210 ? 29.861 5.347 -24.401 1.00 87.38 210 SER A CA 1
ATOM 1598 C C . SER A 1 210 ? 29.131 5.552 -25.733 1.00 87.38 210 SER A C 1
ATOM 1600 O O . SER A 1 210 ? 29.004 6.687 -26.182 1.00 87.38 210 SER A O 1
ATOM 1602 N N . GLU A 1 211 ? 28.598 4.480 -26.321 1.00 91.00 211 GLU A N 1
ATOM 1603 C CA . GLU A 1 211 ? 27.945 4.466 -27.633 1.00 91.00 211 GLU A CA 1
ATOM 1604 C C . GLU A 1 211 ? 26.462 4.116 -27.538 1.00 91.00 211 GLU A C 1
ATOM 1606 O O . GLU A 1 211 ? 25.657 4.710 -28.238 1.00 91.00 211 GLU A O 1
ATOM 1611 N N . THR A 1 212 ? 26.071 3.189 -26.664 1.00 92.38 212 THR A N 1
ATOM 1612 C CA . THR A 1 212 ? 24.699 2.697 -26.530 1.00 92.38 212 THR A CA 1
ATOM 1613 C C . THR A 1 212 ? 24.202 2.824 -25.099 1.00 92.38 212 THR A C 1
ATOM 1615 O O . THR A 1 212 ? 24.891 2.434 -24.163 1.00 92.38 212 THR A O 1
ATOM 1618 N N . LYS A 1 213 ? 22.979 3.330 -24.925 1.00 93.25 213 LYS A N 1
ATOM 1619 C CA . LYS A 1 213 ? 22.286 3.382 -23.633 1.00 93.25 213 LYS A CA 1
ATOM 1620 C C . LYS A 1 213 ? 20.811 3.044 -23.775 1.00 93.25 213 LYS A C 1
ATOM 1622 O O . LYS A 1 213 ? 20.209 3.248 -24.829 1.00 93.25 213 LYS A O 1
ATOM 1627 N N . VAL A 1 214 ? 20.227 2.564 -22.681 1.00 94.00 214 VAL A N 1
ATOM 1628 C CA . VAL A 1 214 ? 18.796 2.271 -22.582 1.00 94.00 214 VAL A CA 1
ATOM 1629 C C . VAL A 1 214 ? 18.138 3.238 -21.609 1.00 94.00 214 VAL A C 1
ATOM 1631 O O . VAL A 1 214 ? 18.636 3.471 -20.505 1.00 94.00 214 VAL A O 1
ATOM 1634 N N . PHE A 1 215 ? 16.999 3.787 -22.017 1.00 95.44 215 PHE A N 1
ATOM 1635 C CA . PHE A 1 215 ? 16.282 4.813 -21.277 1.00 95.44 215 PHE A CA 1
ATOM 1636 C C . PHE A 1 215 ? 14.806 4.459 -21.142 1.00 95.44 215 PHE A C 1
ATOM 1638 O O . PHE A 1 215 ? 14.078 4.397 -22.128 1.00 95.44 215 PHE A O 1
ATOM 1645 N N . ILE A 1 216 ? 14.324 4.271 -19.917 1.00 95.31 216 ILE A N 1
ATOM 1646 C CA . ILE A 1 216 ? 12.912 3.980 -19.659 1.00 95.31 216 ILE A CA 1
ATOM 1647 C C . ILE A 1 216 ? 12.103 5.269 -19.761 1.00 95.31 216 ILE A C 1
ATOM 1649 O O . ILE A 1 216 ? 12.314 6.229 -19.018 1.00 95.31 216 ILE A O 1
ATOM 1653 N N . LYS A 1 217 ? 11.140 5.269 -20.678 1.00 93.38 217 LYS A N 1
ATOM 1654 C CA . LYS A 1 217 ? 10.260 6.400 -20.985 1.00 93.38 217 LYS A CA 1
ATOM 1655 C C . LYS A 1 217 ? 8.893 6.300 -20.358 1.00 93.38 217 LYS A C 1
ATOM 1657 O O . LYS A 1 217 ? 8.205 7.307 -20.305 1.00 93.38 217 LYS A O 1
ATOM 1662 N N . GLY A 1 218 ? 8.461 5.140 -19.899 1.00 92.50 218 GLY A N 1
ATOM 1663 C CA . GLY A 1 218 ? 7.148 5.048 -19.284 1.00 92.50 218 GLY A CA 1
ATOM 1664 C C . GLY A 1 218 ? 6.865 3.675 -18.731 1.00 92.50 218 GLY A C 1
ATOM 1665 O O . GLY A 1 218 ? 7.384 2.670 -19.218 1.00 92.50 218 GLY A O 1
ATOM 1666 N N . ILE A 1 219 ? 6.021 3.659 -17.708 1.00 92.69 219 ILE A N 1
ATOM 1667 C CA . ILE A 1 219 ? 5.550 2.447 -17.057 1.00 92.69 219 ILE A CA 1
ATOM 1668 C C . ILE A 1 219 ? 4.051 2.591 -16.865 1.00 92.69 219 ILE A C 1
ATOM 1670 O O . ILE A 1 219 ? 3.597 3.589 -16.310 1.00 92.69 219 ILE A O 1
ATOM 1674 N N . LYS A 1 220 ? 3.288 1.586 -17.294 1.00 92.81 220 LYS A N 1
ATOM 1675 C CA . LYS A 1 220 ? 1.847 1.529 -17.047 1.00 92.81 220 LYS A CA 1
ATOM 1676 C C . LYS A 1 220 ? 1.457 0.243 -16.340 1.00 92.81 220 LYS A C 1
ATOM 1678 O O . LYS A 1 220 ? 1.857 -0.835 -16.774 1.00 92.81 220 LYS A O 1
ATOM 1683 N N . LEU A 1 221 ? 0.633 0.353 -15.301 1.00 93.31 221 LEU A N 1
ATOM 1684 C CA . LEU A 1 221 ? -0.090 -0.779 -14.717 1.00 93.31 221 LEU A CA 1
ATOM 1685 C C . LEU A 1 221 ? -1.261 -1.128 -15.636 1.00 93.31 221 LEU A C 1
ATOM 1687 O O . LEU A 1 221 ? -2.107 -0.276 -15.913 1.00 93.31 221 LEU A O 1
ATOM 1691 N N . LEU A 1 222 ? -1.313 -2.360 -16.134 1.00 92.50 222 LEU A N 1
ATOM 1692 C CA . LEU A 1 222 ? -2.338 -2.775 -17.086 1.00 92.50 222 LEU A CA 1
ATOM 1693 C C . LEU A 1 222 ? -3.618 -3.233 -16.379 1.00 92.50 222 LEU A C 1
ATOM 1695 O O . LEU A 1 222 ? -3.612 -4.161 -15.566 1.00 92.50 222 LEU A O 1
ATOM 1699 N N . GLY A 1 223 ? -4.724 -2.582 -16.739 1.00 92.75 223 GLY A N 1
ATOM 1700 C CA . GLY A 1 223 ? -6.079 -2.958 -16.345 1.00 92.75 223 GLY A CA 1
ATOM 1701 C C . GLY A 1 223 ? -6.647 -4.105 -17.183 1.00 92.75 223 GLY A C 1
ATOM 1702 O O . GLY A 1 223 ? -5.907 -4.863 -17.806 1.00 92.75 223 GLY A O 1
ATOM 1703 N N . THR A 1 224 ? -7.972 -4.242 -17.203 1.00 92.50 224 THR A N 1
ATOM 1704 C CA . THR A 1 224 ? -8.668 -5.295 -17.954 1.00 92.50 224 THR A CA 1
ATOM 1705 C C . THR A 1 224 ? -8.750 -5.033 -19.459 1.00 92.50 224 THR A C 1
ATOM 1707 O O . THR A 1 224 ? -8.803 -5.977 -20.251 1.00 92.50 224 THR A O 1
ATOM 1710 N N . GLY A 1 225 ? -8.733 -3.763 -19.866 1.00 85.06 225 GLY A N 1
ATOM 1711 C CA . GLY A 1 225 ? -8.799 -3.325 -21.257 1.00 85.06 225 GLY A CA 1
ATOM 1712 C C . GLY A 1 225 ? -7.461 -3.408 -21.992 1.00 85.06 225 GLY A C 1
ATOM 1713 O O . GLY A 1 225 ? -6.403 -3.615 -21.399 1.00 85.06 225 GLY A O 1
ATOM 1714 N N . ALA A 1 226 ? -7.499 -3.247 -23.316 1.00 71.12 226 ALA A N 1
ATOM 1715 C CA . ALA A 1 226 ? -6.291 -3.196 -24.131 1.00 71.12 226 ALA A CA 1
ATOM 1716 C C . ALA A 1 226 ? -5.534 -1.876 -23.917 1.00 71.12 226 ALA A C 1
ATOM 1718 O O . ALA A 1 226 ? -6.085 -0.797 -24.126 1.00 71.12 226 ALA A O 1
ATOM 1719 N N . SER A 1 227 ? -4.250 -1.957 -23.566 1.00 65.00 227 SER A N 1
ATOM 1720 C CA . SER A 1 227 ? -3.294 -0.873 -23.804 1.00 65.00 227 SER A CA 1
ATOM 1721 C C . SER A 1 227 ? -2.725 -0.977 -25.217 1.00 65.00 227 SER A C 1
ATOM 1723 O O . SER A 1 227 ? -2.546 -2.081 -25.730 1.00 65.00 227 SER A O 1
ATOM 1725 N N . THR A 1 228 ? -2.384 0.152 -25.834 1.00 60.84 228 THR A N 1
ATOM 1726 C CA . THR A 1 228 ? -1.513 0.179 -27.016 1.00 60.84 228 THR A CA 1
ATOM 1727 C C . THR A 1 228 ? -0.049 0.196 -26.561 1.00 60.84 228 THR A C 1
ATOM 1729 O O . THR A 1 228 ? 0.321 1.140 -25.850 1.00 60.84 228 THR A O 1
ATOM 1732 N N . PRO A 1 229 ? 0.794 -0.784 -26.955 1.00 54.22 229 PRO A N 1
ATOM 1733 C CA . PRO A 1 229 ? 0.551 -1.925 -27.841 1.00 54.22 229 PRO A CA 1
ATOM 1734 C C . PRO A 1 229 ? -0.044 -3.122 -27.087 1.00 54.22 229 PRO A C 1
ATOM 1736 O O . PRO A 1 229 ? 0.090 -3.237 -25.869 1.00 54.22 229 PRO A O 1
ATOM 1739 N N . ALA A 1 230 ? -0.719 -3.978 -27.855 1.00 59.47 230 ALA A N 1
ATOM 1740 C CA . ALA A 1 230 ? -1.690 -4.983 -27.435 1.00 59.47 230 ALA A CA 1
ATOM 1741 C C . ALA A 1 230 ? -1.344 -5.770 -26.156 1.00 59.47 230 ALA A C 1
ATOM 1743 O O . ALA A 1 230 ? -0.498 -6.660 -26.159 1.00 59.47 230 ALA A O 1
ATOM 1744 N N . ALA A 1 231 ? -2.106 -5.519 -25.090 1.00 61.94 231 ALA A N 1
ATOM 1745 C CA . ALA A 1 231 ? -2.232 -6.441 -23.963 1.00 61.94 231 ALA A CA 1
ATOM 1746 C C . ALA A 1 231 ? -3.568 -6.255 -23.234 1.00 61.94 231 ALA A C 1
ATOM 1748 O O . ALA A 1 231 ? -3.599 -5.917 -22.051 1.00 61.94 231 ALA A O 1
ATOM 1749 N N . ALA A 1 232 ? -4.685 -6.513 -23.927 1.00 73.19 232 ALA A N 1
ATOM 1750 C CA . ALA A 1 232 ? -5.954 -6.735 -23.234 1.00 73.19 232 ALA A CA 1
ATOM 1751 C C . ALA A 1 232 ? -5.760 -7.831 -22.179 1.00 73.19 232 ALA A C 1
ATOM 1753 O O . ALA A 1 232 ? -5.126 -8.856 -22.451 1.00 73.19 232 ALA A O 1
ATOM 1754 N N . ASN A 1 233 ? -6.241 -7.588 -20.963 1.00 85.69 233 ASN A N 1
ATOM 1755 C CA . ASN A 1 233 ? -6.052 -8.486 -19.833 1.00 85.69 233 ASN A CA 1
ATOM 1756 C C . ASN A 1 233 ? -7.364 -8.687 -19.084 1.00 85.69 233 ASN A C 1
ATOM 1758 O O . ASN A 1 233 ? -7.475 -8.322 -17.919 1.00 85.69 233 ASN A O 1
ATOM 1762 N N . SER A 1 234 ? -8.379 -9.261 -19.723 1.00 88.75 234 SER A N 1
ATOM 1763 C CA . SER A 1 234 ? -9.689 -9.458 -19.080 1.00 88.75 234 SER A CA 1
ATOM 1764 C C . SER A 1 234 ? -9.604 -10.198 -17.733 1.00 88.75 234 SER A C 1
ATOM 1766 O O . SER A 1 234 ? -10.441 -9.989 -16.858 1.00 88.75 234 SER A O 1
ATOM 1768 N N . SER A 1 235 ? -8.556 -11.007 -17.542 1.00 90.88 235 SER A N 1
ATOM 1769 C CA . SER A 1 235 ? -8.258 -11.737 -16.304 1.00 90.88 235 SER A CA 1
ATOM 1770 C C . SER A 1 235 ? -7.507 -10.924 -15.239 1.00 90.88 235 SER A C 1
ATOM 1772 O O . SER A 1 235 ? -7.242 -11.459 -14.166 1.00 90.88 235 SER A O 1
ATOM 1774 N N . SER A 1 236 ? -7.190 -9.648 -15.493 1.00 94.50 236 SER A N 1
ATOM 1775 C CA . SER A 1 236 ? -6.513 -8.765 -14.537 1.00 94.50 236 SER A CA 1
ATOM 1776 C C . SER A 1 236 ? -7.242 -8.747 -13.195 1.00 94.50 236 SER A C 1
ATOM 1778 O O . SER A 1 236 ? -8.478 -8.753 -13.121 1.00 94.50 236 SER A O 1
ATOM 1780 N N . LYS A 1 237 ? -6.461 -8.715 -12.120 1.00 96.19 237 LYS A N 1
ATOM 1781 C CA . LYS A 1 237 ? -6.906 -8.498 -10.741 1.00 96.19 237 LYS A CA 1
ATOM 1782 C C . LYS A 1 237 ? -6.330 -7.199 -10.186 1.00 96.19 237 LYS A C 1
ATOM 1784 O O . LYS A 1 237 ? -6.130 -7.064 -8.984 1.00 96.19 237 LYS A O 1
ATOM 1789 N N . PHE A 1 238 ? -6.069 -6.230 -11.060 1.00 96.19 238 PHE A N 1
ATOM 1790 C CA . PHE A 1 238 ? -5.732 -4.880 -10.640 1.00 96.19 238 PHE A CA 1
ATOM 1791 C C . PHE A 1 238 ? -6.982 -4.176 -10.097 1.00 96.19 238 PHE A C 1
ATOM 1793 O O . PHE A 1 238 ? -7.756 -3.588 -10.854 1.00 96.19 238 PHE A O 1
ATOM 1800 N N . TYR A 1 239 ? -7.203 -4.284 -8.787 1.00 97.19 239 TYR A N 1
ATOM 1801 C CA . TYR A 1 239 ? -8.313 -3.630 -8.103 1.00 97.19 239 TYR A CA 1
ATOM 1802 C C . TYR A 1 239 ? -7.988 -2.173 -7.783 1.00 97.19 239 TYR A C 1
ATOM 1804 O O . TYR A 1 239 ? -6.929 -1.859 -7.245 1.00 97.19 239 TYR A O 1
ATOM 1812 N N . THR A 1 240 ? -8.940 -1.294 -8.078 1.00 95.56 240 THR A N 1
ATOM 1813 C CA . THR A 1 240 ? -8.939 0.116 -7.659 1.00 95.56 240 THR A CA 1
ATOM 1814 C C . THR A 1 240 ? -9.980 0.399 -6.598 1.00 95.56 240 THR A C 1
ATOM 1816 O O . THR A 1 240 ? -9.952 1.458 -5.986 1.00 95.56 240 THR A O 1
ATOM 1819 N N . LYS A 1 241 ? -10.865 -0.566 -6.346 1.00 96.00 241 LYS A N 1
ATOM 1820 C CA . LYS A 1 241 ? -11.773 -0.562 -5.210 1.00 96.00 241 LYS A CA 1
ATOM 1821 C C . LYS A 1 241 ? -11.889 -1.965 -4.639 1.00 96.00 241 LYS A C 1
ATOM 1823 O O . LYS A 1 241 ? -12.100 -2.905 -5.406 1.00 96.00 241 LYS A O 1
ATOM 1828 N N . ALA A 1 242 ? -11.797 -2.096 -3.323 1.00 97.50 242 ALA A N 1
ATOM 1829 C CA . ALA A 1 242 ? -12.100 -3.319 -2.581 1.00 97.50 242 ALA A CA 1
ATOM 1830 C C . ALA A 1 242 ? -12.424 -2.969 -1.124 1.00 97.50 242 ALA A C 1
ATOM 1832 O O . ALA A 1 242 ? -12.253 -1.820 -0.708 1.00 97.50 242 ALA A O 1
ATOM 1833 N N . THR A 1 243 ? -12.880 -3.951 -0.351 1.00 97.50 243 THR A N 1
ATOM 1834 C CA . THR A 1 243 ? -13.304 -3.733 1.032 1.00 97.50 243 THR A CA 1
ATOM 1835 C C . THR A 1 243 ? -12.417 -4.505 2.002 1.00 97.50 243 THR A C 1
ATOM 1837 O O . THR A 1 243 ? -12.369 -5.726 1.955 1.00 97.50 243 THR A O 1
ATOM 1840 N N . TYR A 1 244 ? -11.737 -3.815 2.910 1.00 97.75 244 TYR A N 1
ATOM 1841 C CA . TYR A 1 244 ? -11.039 -4.419 4.040 1.00 97.75 244 TYR A CA 1
ATOM 1842 C C . TYR A 1 244 ? -12.023 -4.704 5.183 1.00 97.75 244 TYR A C 1
ATOM 1844 O O . TYR A 1 244 ? -12.824 -3.842 5.565 1.00 97.75 244 TYR A O 1
ATOM 1852 N N . LYS A 1 245 ? -11.966 -5.920 5.728 1.00 96.56 245 LYS A N 1
ATOM 1853 C CA . LYS A 1 245 ? -12.809 -6.390 6.829 1.00 96.56 245 LYS A CA 1
ATOM 1854 C C . LYS A 1 245 ? -12.015 -6.367 8.132 1.00 96.56 245 LYS A C 1
ATOM 1856 O O . LYS A 1 245 ? -11.029 -7.085 8.275 1.00 96.56 245 LYS A O 1
ATOM 1861 N N . TRP A 1 246 ? -12.488 -5.607 9.117 1.00 96.56 246 TRP A N 1
ATOM 1862 C CA . TRP A 1 246 ? -11.887 -5.617 10.455 1.00 96.56 246 TRP A CA 1
ATOM 1863 C C . TRP A 1 246 ? -12.125 -6.924 11.221 1.00 96.56 246 TRP A C 1
ATOM 1865 O O . TRP A 1 246 ? -11.406 -7.187 12.177 1.00 96.56 246 TRP A O 1
ATOM 1875 N N . GLU A 1 247 ? -13.105 -7.732 10.813 1.00 95.38 247 GLU A N 1
ATOM 1876 C CA . GLU A 1 247 ? -13.430 -9.032 11.417 1.00 95.38 247 GLU A CA 1
ATOM 1877 C C . GLU A 1 247 ? -12.230 -9.987 11.448 1.00 95.38 247 GLU A C 1
ATOM 1879 O O . GLU A 1 247 ? -11.898 -10.540 12.489 1.00 95.38 247 GLU A O 1
ATOM 1884 N N . ASP A 1 248 ? -11.554 -10.148 10.314 1.00 92.94 248 ASP A N 1
ATOM 1885 C CA . ASP A 1 248 ? -10.469 -11.118 10.141 1.00 92.94 248 ASP A CA 1
ATOM 1886 C C . ASP A 1 248 ? -9.196 -10.494 9.551 1.00 92.94 248 ASP A C 1
ATOM 1888 O O . ASP A 1 248 ? -8.203 -11.184 9.329 1.00 92.94 248 ASP A O 1
ATOM 1892 N N . GLY A 1 249 ? -9.207 -9.183 9.296 1.00 93.12 249 GLY A N 1
ATOM 1893 C CA . GLY A 1 249 ? -8.082 -8.469 8.703 1.00 93.12 249 GLY A CA 1
ATOM 1894 C C . GLY A 1 249 ? -7.842 -8.817 7.233 1.00 93.12 249 GLY A C 1
ATOM 1895 O O . GLY A 1 249 ? -6.709 -8.719 6.761 1.00 93.12 249 GLY A O 1
ATOM 1896 N N . THR A 1 250 ? -8.874 -9.244 6.500 1.00 94.44 250 THR A N 1
ATOM 1897 C CA . THR A 1 250 ? -8.754 -9.638 5.088 1.00 94.44 250 THR A CA 1
ATOM 1898 C C . THR A 1 250 ? -9.476 -8.686 4.134 1.00 94.44 250 THR A C 1
ATOM 1900 O O . THR A 1 250 ? -10.373 -7.932 4.512 1.00 94.44 250 THR A O 1
ATOM 1903 N N . TRP A 1 251 ? -9.085 -8.733 2.859 1.00 97.44 251 TRP A N 1
ATOM 1904 C CA . TRP A 1 251 ? -9.758 -8.019 1.774 1.00 97.44 251 TRP A CA 1
ATOM 1905 C C . TRP A 1 251 ? -10.865 -8.869 1.146 1.00 97.44 251 TRP A C 1
ATOM 1907 O O . TRP A 1 251 ? -10.648 -10.024 0.779 1.00 97.44 251 TRP A O 1
ATOM 1917 N N . ASP A 1 252 ? -12.029 -8.258 0.961 1.00 96.62 252 ASP A N 1
ATOM 1918 C CA . ASP A 1 252 ? -13.162 -8.748 0.188 1.00 96.62 252 ASP A CA 1
ATOM 1919 C C . ASP A 1 252 ? -13.218 -8.038 -1.174 1.00 96.62 252 ASP A C 1
ATOM 1921 O O . ASP A 1 252 ? -13.240 -6.806 -1.277 1.00 96.62 252 ASP A O 1
ATOM 1925 N N . TYR A 1 253 ? -13.248 -8.846 -2.231 1.00 96.06 253 TYR A N 1
ATOM 1926 C CA . TYR A 1 253 ? -13.232 -8.410 -3.625 1.00 96.06 253 TYR A CA 1
ATOM 1927 C C . TYR A 1 253 ? -14.605 -8.514 -4.299 1.00 96.06 253 TYR A C 1
ATOM 1929 O O . TYR A 1 253 ? -14.734 -8.131 -5.460 1.00 96.06 253 TYR A O 1
ATOM 1937 N N . THR A 1 254 ? -15.628 -9.020 -3.602 1.00 94.94 254 THR A N 1
ATOM 1938 C CA . THR A 1 254 ? -16.946 -9.347 -4.176 1.00 94.94 254 THR A CA 1
ATOM 1939 C C . THR A 1 254 ? -17.619 -8.128 -4.812 1.00 94.94 254 THR A C 1
ATOM 1941 O O . THR A 1 254 ? -18.146 -8.217 -5.917 1.00 94.94 254 THR A O 1
ATOM 1944 N N . ALA A 1 255 ? -17.545 -6.968 -4.151 1.00 92.00 255 ALA A N 1
ATOM 1945 C CA . ALA A 1 255 ? -18.027 -5.680 -4.663 1.00 92.00 255 ALA A CA 1
ATOM 1946 C C . ALA A 1 255 ? -16.894 -4.786 -5.216 1.00 92.00 255 ALA A C 1
ATOM 1948 O O . ALA A 1 255 ? -17.064 -3.571 -5.386 1.00 92.00 255 ALA A O 1
ATOM 1949 N N . GLY A 1 256 ? -15.717 -5.374 -5.449 1.00 93.75 256 GLY A N 1
ATOM 1950 C CA . GLY A 1 256 ? -14.527 -4.665 -5.890 1.00 93.75 256 GLY A CA 1
ATOM 1951 C C . GLY A 1 256 ? -14.628 -4.178 -7.335 1.00 93.75 256 GLY A C 1
ATOM 1952 O O . GLY A 1 256 ? -15.310 -4.766 -8.172 1.00 93.75 256 GLY A O 1
ATOM 1953 N N . THR A 1 257 ? -13.904 -3.104 -7.643 1.00 95.81 257 THR A N 1
ATOM 1954 C CA . THR A 1 257 ? -13.774 -2.584 -9.009 1.00 95.81 257 THR A CA 1
ATOM 1955 C C . THR A 1 257 ? -12.382 -2.899 -9.523 1.00 95.81 257 THR A C 1
ATOM 1957 O O . THR A 1 257 ? -11.385 -2.519 -8.908 1.00 95.81 257 THR A O 1
ATOM 1960 N N . LYS A 1 258 ? -12.313 -3.573 -10.671 1.00 95.75 258 LYS A N 1
ATOM 1961 C CA . LYS A 1 258 ? -11.070 -3.754 -11.420 1.00 95.75 258 LYS A CA 1
ATOM 1962 C C . LYS A 1 258 ? -10.848 -2.563 -12.337 1.00 95.75 258 LYS A C 1
ATOM 1964 O O . LYS A 1 258 ? -11.780 -2.100 -12.995 1.00 95.75 258 LYS A O 1
ATOM 1969 N N . GLN A 1 259 ? -9.609 -2.111 -12.425 1.00 94.69 259 GLN A N 1
ATOM 1970 C CA . GLN A 1 259 ? -9.240 -1.045 -13.334 1.00 94.69 259 GLN A CA 1
ATOM 1971 C C . GLN A 1 259 ? -9.377 -1.507 -14.784 1.00 94.69 259 GLN A C 1
ATOM 1973 O O . GLN A 1 259 ? -8.806 -2.527 -15.162 1.00 94.69 259 GLN A O 1
ATOM 1978 N N . ALA A 1 260 ? -10.087 -0.741 -15.612 1.00 91.88 260 ALA A N 1
ATOM 1979 C CA . ALA A 1 260 ? -10.218 -1.045 -17.035 1.00 91.88 260 ALA A CA 1
ATOM 1980 C C . ALA A 1 260 ? -9.037 -0.506 -17.853 1.00 91.88 260 ALA A C 1
ATOM 1982 O O . ALA A 1 260 ? -8.344 -1.268 -18.525 1.00 91.88 260 ALA A O 1
ATOM 1983 N N . ALA A 1 261 ? -8.789 0.802 -17.785 1.00 91.38 261 ALA A N 1
ATOM 1984 C CA . ALA A 1 261 ? -7.731 1.459 -18.547 1.00 91.38 261 ALA A CA 1
ATOM 1985 C C . ALA A 1 261 ? -6.357 1.276 -17.891 1.00 91.38 261 ALA A C 1
ATOM 1987 O O . ALA A 1 261 ? -6.248 1.243 -16.669 1.00 91.38 261 ALA A O 1
ATOM 1988 N N . ALA A 1 262 ? -5.291 1.223 -18.687 1.00 91.75 262 ALA A N 1
ATOM 1989 C CA . ALA A 1 262 ? -3.940 1.234 -18.137 1.00 91.75 262 ALA A CA 1
ATOM 1990 C C . ALA A 1 262 ? -3.678 2.529 -17.346 1.00 91.75 262 ALA A C 1
ATOM 1992 O O . ALA A 1 262 ? -4.017 3.616 -17.814 1.00 91.75 262 ALA A O 1
ATOM 1993 N N . VAL A 1 263 ? -3.064 2.407 -16.171 1.00 92.06 263 VAL A N 1
ATOM 1994 C CA . VAL A 1 263 ? -2.715 3.545 -15.311 1.00 92.06 263 VAL A CA 1
ATOM 1995 C C . VAL A 1 263 ? -1.263 3.912 -15.543 1.00 92.06 263 VAL A C 1
ATOM 1997 O O . VAL A 1 263 ? -0.382 3.064 -15.400 1.00 92.06 263 VAL A O 1
ATOM 2000 N N . ASP A 1 264 ? -1.029 5.167 -15.911 1.00 91.31 264 ASP A N 1
ATOM 2001 C CA . ASP A 1 264 ? 0.306 5.695 -16.156 1.00 91.31 264 ASP A CA 1
ATOM 2002 C C . ASP A 1 264 ? 0.995 6.081 -14.845 1.00 91.31 264 ASP A C 1
ATOM 2004 O O . ASP A 1 264 ? 0.426 6.780 -14.008 1.00 91.31 264 ASP A O 1
ATOM 2008 N N . LEU A 1 265 ? 2.229 5.618 -14.668 1.00 91.38 265 LEU A N 1
ATOM 2009 C CA . LEU A 1 265 ? 3.057 5.965 -13.518 1.00 91.38 265 LEU A CA 1
ATOM 2010 C C . LEU A 1 265 ? 3.902 7.219 -13.771 1.00 91.38 265 LEU A C 1
ATOM 2012 O O . LEU A 1 265 ? 4.499 7.767 -12.848 1.00 91.38 265 LEU A O 1
ATOM 2016 N N . ASP A 1 266 ? 3.935 7.727 -14.998 1.00 82.31 266 ASP A N 1
ATOM 2017 C CA . ASP A 1 266 ? 4.728 8.900 -15.357 1.00 82.31 266 ASP A CA 1
ATOM 2018 C C . ASP A 1 266 ? 4.240 10.209 -14.702 1.00 82.31 266 ASP A C 1
ATOM 2020 O O . ASP A 1 266 ? 4.974 11.193 -14.633 1.00 82.31 266 ASP A O 1
ATOM 2024 N N . GLY A 1 267 ? 3.029 10.210 -14.129 1.00 70.25 267 GLY A N 1
ATOM 2025 C CA . GLY A 1 267 ? 2.381 11.342 -13.450 1.00 70.25 267 GLY A CA 1
ATOM 2026 C C . GLY A 1 267 ? 2.986 11.761 -12.102 1.00 70.25 267 GLY A C 1
ATOM 2027 O O . GLY A 1 267 ? 2.262 12.241 -11.237 1.00 70.25 267 GLY A O 1
ATOM 2028 N N . GLY A 1 268 ? 4.295 11.575 -11.899 1.00 80.19 268 GLY A N 1
ATOM 2029 C CA . GLY A 1 268 ? 5.027 12.111 -10.748 1.00 80.19 268 GLY A CA 1
ATOM 2030 C C . GLY A 1 268 ? 5.818 11.098 -9.923 1.00 80.19 268 GLY A C 1
ATOM 2031 O O . GLY A 1 268 ? 6.664 11.538 -9.142 1.00 80.19 268 GLY A O 1
ATOM 2032 N N . ILE A 1 269 ? 5.613 9.787 -10.110 1.00 90.00 269 ILE A N 1
ATOM 2033 C CA . ILE A 1 269 ? 6.318 8.753 -9.332 1.00 90.00 269 ILE A CA 1
ATOM 2034 C C . ILE A 1 269 ? 7.693 8.411 -9.918 1.00 90.00 269 ILE A C 1
ATOM 2036 O O . ILE A 1 269 ? 8.636 8.164 -9.165 1.00 90.00 269 ILE A O 1
ATOM 2040 N N . LEU A 1 270 ? 7.827 8.422 -11.251 1.00 93.25 270 LEU A N 1
ATOM 2041 C CA . LEU A 1 270 ? 9.069 8.059 -11.935 1.00 93.25 270 LEU A CA 1
ATOM 2042 C C . LEU A 1 270 ? 10.150 9.128 -11.731 1.00 93.25 270 LEU A C 1
ATOM 2044 O O . LEU A 1 270 ? 9.890 10.331 -11.807 1.00 93.25 270 LEU A O 1
ATOM 2048 N N . ASN A 1 271 ? 11.386 8.686 -11.514 1.00 93.44 271 ASN A N 1
ATOM 2049 C CA . ASN A 1 271 ? 12.563 9.532 -11.341 1.00 93.44 271 ASN A CA 1
ATOM 2050 C C . ASN A 1 271 ? 13.174 9.937 -12.684 1.00 93.44 271 ASN A C 1
ATOM 2052 O O . ASN A 1 271 ? 14.339 9.654 -12.970 1.00 93.44 271 ASN A O 1
ATOM 2056 N N . LYS A 1 272 ? 12.362 10.540 -13.550 1.00 93.56 272 LYS A N 1
ATOM 2057 C CA . LYS A 1 272 ? 12.842 10.980 -14.853 1.00 93.56 272 LYS A CA 1
ATOM 2058 C C . LYS A 1 272 ? 13.687 12.237 -14.743 1.00 93.56 272 LYS A C 1
ATOM 2060 O O . LYS A 1 272 ? 13.327 13.184 -14.046 1.00 93.56 272 LYS A O 1
ATOM 2065 N N . THR A 1 273 ? 14.755 12.266 -15.526 1.00 94.12 273 THR A N 1
ATOM 2066 C CA . THR A 1 273 ? 15.551 13.462 -15.785 1.00 94.12 273 THR A CA 1
ATOM 2067 C C . THR A 1 273 ? 15.696 13.666 -17.288 1.00 94.12 273 THR A C 1
ATOM 2069 O O . THR A 1 273 ? 15.642 12.709 -18.070 1.00 94.12 273 THR A O 1
ATOM 2072 N N . THR A 1 274 ? 15.866 14.922 -17.704 1.00 96.12 274 THR A N 1
ATOM 2073 C CA . THR A 1 274 ? 16.301 15.253 -19.065 1.00 96.12 274 THR A CA 1
ATOM 2074 C C . THR A 1 274 ? 17.671 14.629 -19.281 1.00 96.12 274 THR A C 1
ATOM 2076 O O . THR A 1 274 ? 18.615 14.933 -18.551 1.00 96.12 274 THR A O 1
ATOM 2079 N N . GLN A 1 275 ? 17.766 13.722 -20.248 1.00 95.62 275 GLN A N 1
ATOM 2080 C CA . GLN A 1 275 ? 19.012 13.009 -20.498 1.00 95.62 275 GLN A CA 1
ATOM 2081 C C . GLN A 1 275 ? 20.028 13.898 -21.217 1.00 95.62 275 GLN A C 1
ATOM 2083 O O . GLN A 1 275 ? 19.694 14.925 -21.800 1.00 95.62 275 GLN A O 1
ATOM 2088 N N . SER A 1 276 ? 21.292 13.502 -21.142 1.00 94.19 276 SER A N 1
ATOM 2089 C CA . SER A 1 276 ? 22.406 14.197 -21.780 1.00 94.19 276 SER A CA 1
ATOM 2090 C C . SER A 1 276 ? 23.336 13.131 -22.342 1.00 94.19 276 SER A C 1
ATOM 2092 O O . SER A 1 276 ? 24.257 12.679 -21.662 1.00 94.19 276 SER A O 1
ATOM 2094 N N . PHE A 1 277 ? 23.030 12.632 -23.543 1.00 94.75 277 PHE A N 1
ATOM 2095 C CA . PHE A 1 277 ? 23.794 11.546 -24.158 1.00 94.75 277 PHE A CA 1
ATOM 2096 C C . PHE A 1 277 ? 24.259 11.891 -25.576 1.00 94.75 277 PHE A C 1
ATOM 2098 O O . PHE A 1 277 ? 23.485 12.393 -26.393 1.00 94.75 277 PHE A O 1
ATOM 2105 N N . GLY A 1 278 ? 25.539 11.609 -25.838 1.00 91.62 278 GLY A N 1
ATOM 2106 C CA . GLY A 1 278 ? 26.263 11.954 -27.061 1.00 91.62 278 GLY A CA 1
ATOM 2107 C C . GLY A 1 278 ? 26.825 13.376 -27.090 1.00 91.62 278 GLY A C 1
ATOM 2108 O O . GLY A 1 278 ? 26.426 14.244 -26.314 1.00 91.62 278 GLY A O 1
ATOM 2109 N N . SER A 1 279 ? 27.782 13.606 -27.995 1.00 86.81 279 SER A N 1
ATOM 2110 C CA . SER A 1 279 ? 28.390 14.928 -28.199 1.00 86.81 279 SER A CA 1
ATOM 2111 C C . SER A 1 279 ? 27.319 15.956 -28.560 1.00 86.81 279 SER A C 1
ATOM 2113 O O . SER A 1 279 ? 26.456 15.675 -29.387 1.00 86.81 279 SER A O 1
ATOM 2115 N N . GLY A 1 280 ? 27.338 17.125 -27.916 1.00 86.94 280 GLY A N 1
ATOM 2116 C CA . GLY A 1 280 ? 26.301 18.146 -28.100 1.00 86.94 280 GLY A CA 1
ATOM 2117 C C . GLY A 1 280 ? 24.924 17.769 -27.537 1.00 86.94 280 GLY A C 1
ATOM 2118 O O . GLY A 1 280 ? 23.944 18.422 -27.880 1.00 86.94 280 GLY A O 1
ATOM 2119 N N . ASN A 1 281 ? 24.838 16.745 -26.677 1.00 91.12 281 ASN A N 1
ATOM 2120 C CA . ASN A 1 281 ? 23.601 16.275 -26.043 1.00 91.12 281 ASN A CA 1
ATOM 2121 C C . ASN A 1 281 ? 22.523 15.899 -27.061 1.00 91.12 281 ASN A C 1
ATOM 2123 O O . ASN A 1 281 ? 21.368 16.295 -26.941 1.00 91.12 281 ASN A O 1
ATOM 2127 N N . VAL A 1 282 ? 22.899 15.125 -28.078 1.00 92.94 282 VAL A N 1
ATOM 2128 C CA . VAL A 1 282 ? 21.988 14.746 -29.166 1.00 92.94 282 VAL A CA 1
ATOM 2129 C C . VAL A 1 282 ? 20.749 13.981 -28.693 1.00 92.94 282 VAL A C 1
ATOM 2131 O O . VAL A 1 282 ? 19.741 14.003 -29.396 1.00 92.94 282 VAL A O 1
ATOM 2134 N N . TYR A 1 283 ? 20.776 13.324 -27.529 1.00 96.19 283 TYR A N 1
ATOM 2135 C CA . TYR A 1 283 ? 19.593 12.730 -26.901 1.00 96.19 283 TYR A CA 1
ATOM 2136 C C . TYR A 1 283 ? 19.268 13.401 -25.559 1.00 96.19 283 TYR A C 1
ATOM 2138 O O . TYR A 1 283 ? 20.058 13.320 -24.615 1.00 96.19 283 TYR A O 1
ATOM 2146 N N . THR A 1 284 ? 18.080 14.016 -25.483 1.00 96.44 284 THR A N 1
ATOM 2147 C CA . THR A 1 284 ? 17.602 14.802 -24.329 1.00 96.44 284 THR A CA 1
ATOM 2148 C C . THR A 1 284 ? 16.263 14.354 -23.748 1.00 96.44 284 THR A C 1
ATOM 2150 O O . THR A 1 284 ? 15.739 14.979 -22.827 1.00 96.44 284 THR A O 1
ATOM 2153 N N . THR A 1 285 ? 15.688 13.262 -24.248 1.00 96.25 285 THR A N 1
ATOM 2154 C CA . THR A 1 285 ? 14.355 12.802 -23.841 1.00 96.25 285 THR A CA 1
ATOM 2155 C C . THR A 1 285 ? 14.281 12.548 -22.334 1.00 96.25 285 THR A C 1
ATOM 2157 O O . THR A 1 285 ? 15.068 11.773 -21.790 1.00 96.25 285 THR A O 1
ATOM 2160 N N . SER A 1 286 ? 13.299 13.152 -21.658 1.00 95.69 286 SER A N 1
ATOM 2161 C CA . SER A 1 286 ? 13.032 12.904 -20.235 1.00 95.69 286 SER A CA 1
ATOM 2162 C C . SER A 1 286 ? 12.710 11.428 -19.978 1.00 95.69 286 SER A C 1
ATOM 2164 O O . SER A 1 286 ? 11.724 10.887 -20.488 1.00 95.69 286 SER A O 1
ATOM 2166 N N . SER A 1 287 ? 13.573 10.757 -19.220 1.00 96.19 287 SER A N 1
ATOM 2167 C CA . SER A 1 287 ? 13.534 9.303 -19.019 1.00 96.19 287 SER A CA 1
ATOM 2168 C C . SER A 1 287 ? 14.360 8.879 -17.798 1.00 96.19 287 SER A C 1
ATOM 2170 O O . SER A 1 287 ? 14.978 9.718 -17.144 1.00 96.19 287 SER A O 1
ATOM 2172 N N . VAL A 1 288 ? 14.341 7.586 -17.468 1.00 95.00 288 VAL A N 1
ATOM 2173 C CA . VAL A 1 288 ? 15.210 6.970 -16.453 1.00 95.00 288 VAL A CA 1
ATOM 2174 C C . VAL A 1 288 ? 16.312 6.188 -17.164 1.00 95.00 288 VAL A C 1
ATOM 2176 O O . VAL A 1 288 ? 16.016 5.239 -17.890 1.00 95.00 288 VAL A O 1
ATOM 2179 N N . ALA A 1 289 ? 17.574 6.571 -16.969 1.00 92.88 289 ALA A N 1
ATOM 2180 C CA . ALA A 1 289 ? 18.712 5.832 -17.514 1.00 92.88 289 ALA A CA 1
ATOM 2181 C C . ALA A 1 289 ? 18.871 4.473 -16.818 1.00 92.88 289 ALA A C 1
ATOM 2183 O O . ALA A 1 289 ? 18.790 4.380 -15.592 1.00 92.88 289 ALA A O 1
ATOM 2184 N N . VAL A 1 290 ? 19.117 3.426 -17.601 1.00 91.56 290 VAL A N 1
ATOM 2185 C CA . VAL A 1 290 ? 19.318 2.060 -17.107 1.00 91.56 290 VAL A CA 1
ATOM 2186 C C . VAL A 1 290 ? 20.787 1.687 -17.253 1.00 91.56 290 VAL A C 1
ATOM 2188 O O . VAL A 1 290 ? 21.409 1.986 -18.268 1.00 91.56 290 VAL A O 1
ATOM 2191 N N . THR A 1 291 ? 21.3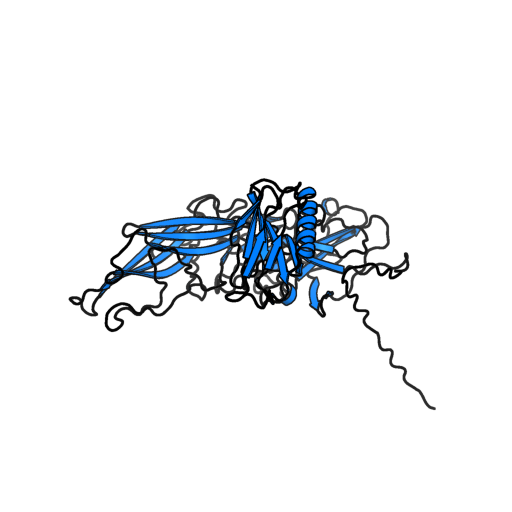38 1.031 -16.235 1.00 87.62 291 THR A N 1
ATOM 2192 C CA . THR A 1 291 ? 22.735 0.568 -16.213 1.00 87.62 291 THR A CA 1
ATOM 2193 C C . THR A 1 291 ? 22.793 -0.925 -15.901 1.00 87.62 291 THR A C 1
ATOM 2195 O O . THR A 1 291 ? 21.765 -1.540 -15.617 1.00 87.62 291 THR A O 1
ATOM 2198 N N . ALA A 1 292 ? 23.986 -1.521 -15.900 1.00 82.94 292 ALA A N 1
ATOM 2199 C CA . ALA A 1 292 ? 24.173 -2.902 -15.446 1.00 82.94 292 ALA A CA 1
ATOM 2200 C C . ALA A 1 292 ? 23.777 -3.111 -13.965 1.00 82.94 292 ALA A C 1
ATOM 2202 O O . ALA A 1 292 ? 23.371 -4.207 -13.569 1.00 82.94 292 ALA A O 1
ATOM 2203 N N . THR A 1 293 ? 23.844 -2.058 -13.145 1.00 83.94 293 THR A N 1
ATOM 2204 C CA . THR A 1 293 ? 23.443 -2.099 -11.735 1.00 83.94 293 THR A CA 1
ATOM 2205 C C . THR A 1 293 ? 21.979 -1.706 -11.587 1.00 83.94 293 THR A C 1
ATOM 2207 O O . THR A 1 293 ? 21.529 -0.698 -12.134 1.00 83.94 293 THR A O 1
ATOM 2210 N N . ALA A 1 294 ? 21.231 -2.489 -10.805 1.00 80.75 294 ALA A N 1
ATOM 2211 C CA . ALA A 1 294 ? 19.835 -2.186 -10.520 1.00 80.75 294 ALA A CA 1
ATOM 2212 C C . ALA A 1 294 ? 19.707 -0.872 -9.751 1.00 80.75 294 ALA A C 1
ATOM 2214 O O . ALA A 1 294 ? 20.277 -0.728 -8.671 1.00 80.75 294 ALA A O 1
ATOM 2215 N N . ALA A 1 295 ? 18.892 0.040 -10.275 1.00 78.38 295 ALA A N 1
ATOM 2216 C CA . ALA A 1 295 ? 18.569 1.309 -9.636 1.00 78.38 295 ALA A CA 1
ATOM 2217 C C . ALA A 1 295 ? 17.053 1.527 -9.579 1.00 78.38 295 ALA A C 1
ATOM 2219 O O . ALA A 1 295 ? 16.310 1.004 -10.413 1.00 78.38 295 ALA A O 1
ATOM 2220 N N . SER A 1 296 ? 16.598 2.299 -8.587 1.00 87.69 296 SER A N 1
ATOM 2221 C CA . SER A 1 296 ? 15.189 2.679 -8.449 1.00 87.69 296 SER A CA 1
ATOM 2222 C C . SER A 1 296 ? 14.742 3.506 -9.649 1.00 87.69 296 SER A C 1
ATOM 2224 O O . SER A 1 296 ? 15.382 4.493 -10.009 1.00 87.69 296 SER A O 1
ATOM 2226 N N . MET A 1 297 ? 13.607 3.132 -10.230 1.00 91.94 297 MET A N 1
ATOM 2227 C CA . MET A 1 297 ? 12.928 3.939 -11.242 1.00 91.94 297 MET A CA 1
ATOM 2228 C C . MET A 1 297 ? 12.018 4.987 -10.615 1.00 91.94 297 MET A C 1
ATOM 2230 O O . MET A 1 297 ? 11.609 5.919 -11.300 1.00 91.94 297 MET A O 1
ATOM 2234 N N . PHE A 1 298 ? 11.671 4.836 -9.337 1.00 90.75 298 PHE A N 1
ATOM 2235 C CA . PHE A 1 298 ? 10.859 5.800 -8.604 1.00 90.75 298 PHE A CA 1
ATOM 2236 C C . PHE A 1 298 ? 11.739 6.859 -7.956 1.00 90.75 298 PHE A C 1
ATOM 2238 O O . PHE A 1 298 ? 12.897 6.592 -7.612 1.00 90.75 298 PHE A O 1
ATOM 2245 N N . LYS A 1 299 ? 11.184 8.064 -7.789 1.00 87.88 299 LYS A N 1
ATOM 2246 C CA . LYS A 1 299 ? 11.820 9.131 -7.009 1.00 87.88 299 LYS A CA 1
ATOM 2247 C C . LYS A 1 299 ? 12.110 8.633 -5.593 1.00 87.88 299 LYS A C 1
ATOM 2249 O O . LYS A 1 299 ? 11.470 7.700 -5.102 1.00 87.88 299 LYS A O 1
ATOM 2254 N N . ALA A 1 300 ? 13.071 9.271 -4.929 1.00 82.31 300 ALA A N 1
ATOM 2255 C CA . ALA A 1 300 ? 13.352 8.978 -3.530 1.00 82.31 300 ALA A CA 1
ATOM 2256 C C . ALA A 1 300 ? 12.056 9.029 -2.703 1.00 82.31 300 ALA A C 1
ATOM 2258 O O . ALA A 1 300 ? 11.179 9.843 -2.982 1.00 82.31 300 ALA A O 1
ATOM 2259 N N . THR A 1 301 ? 11.948 8.111 -1.738 1.00 77.06 301 THR A N 1
ATOM 2260 C CA . THR A 1 301 ? 10.808 7.943 -0.817 1.00 77.06 301 THR A CA 1
ATOM 2261 C C . THR A 1 301 ? 9.441 7.664 -1.452 1.00 77.06 301 THR A C 1
ATOM 2263 O O . THR A 1 301 ? 8.473 7.555 -0.709 1.00 77.06 301 THR A O 1
ATOM 2266 N N . GLN A 1 302 ? 9.336 7.474 -2.771 1.00 84.62 302 GLN A N 1
ATOM 2267 C CA . GLN A 1 302 ? 8.077 7.150 -3.448 1.00 84.62 302 GLN A CA 1
ATOM 2268 C C . GLN A 1 302 ? 7.860 5.640 -3.590 1.00 84.62 302 GLN A C 1
ATOM 2270 O O . GLN A 1 302 ? 8.779 4.891 -3.928 1.00 84.62 302 GLN A O 1
ATOM 2275 N N . TYR A 1 303 ? 6.615 5.210 -3.382 1.00 90.19 303 TYR A N 1
ATOM 2276 C CA . TYR A 1 303 ? 6.168 3.826 -3.520 1.00 90.19 303 TYR A CA 1
ATOM 2277 C C . TYR A 1 303 ? 4.756 3.775 -4.099 1.00 90.19 303 TYR A C 1
ATOM 2279 O O . TYR A 1 303 ? 3.995 4.734 -4.000 1.00 90.19 303 TYR A O 1
ATOM 2287 N N . LEU A 1 304 ? 4.393 2.629 -4.667 1.00 93.75 304 LEU A N 1
ATOM 2288 C CA . LEU A 1 304 ? 2.997 2.311 -4.946 1.00 93.75 304 LEU A CA 1
ATOM 2289 C C . LEU A 1 304 ? 2.409 1.545 -3.767 1.00 93.75 304 LEU A C 1
ATOM 2291 O O . LEU A 1 304 ? 3.00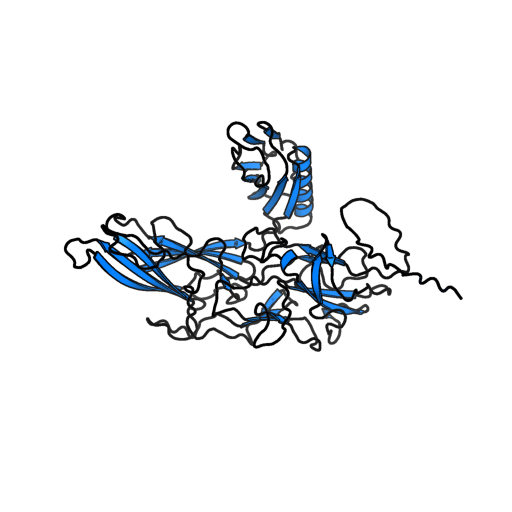3 0.562 -3.329 1.00 93.75 304 LEU A O 1
ATOM 2295 N N . PHE A 1 305 ? 1.222 1.946 -3.325 1.00 94.25 305 PHE A N 1
ATOM 2296 C CA . PHE A 1 305 ? 0.431 1.232 -2.325 1.00 94.25 305 PHE A CA 1
ATOM 2297 C C . PHE A 1 305 ? -0.808 0.661 -3.006 1.00 94.25 305 PHE A C 1
ATOM 2299 O O . PHE A 1 305 ? -1.729 1.399 -3.339 1.00 94.25 305 PHE A O 1
ATOM 2306 N N . LEU A 1 306 ? -0.791 -0.632 -3.312 1.00 96.38 306 LEU A N 1
ATOM 2307 C CA . LEU A 1 306 ? -1.801 -1.300 -4.130 1.00 96.38 306 LEU A CA 1
ATOM 2308 C C . LEU A 1 306 ? -2.717 -2.157 -3.261 1.00 96.38 306 LEU A C 1
ATOM 2310 O O . LEU A 1 306 ? -2.262 -2.798 -2.315 1.00 96.38 306 LEU A O 1
ATOM 2314 N N . ILE A 1 307 ? -3.993 -2.241 -3.633 1.00 97.88 307 ILE A N 1
ATOM 2315 C CA . ILE A 1 307 ? -4.878 -3.282 -3.105 1.00 97.88 307 ILE A CA 1
ATOM 2316 C C . ILE A 1 307 ? -4.307 -4.640 -3.559 1.00 97.88 307 ILE A C 1
ATOM 2318 O O . ILE A 1 307 ? -4.043 -4.802 -4.758 1.00 97.88 307 ILE A O 1
ATOM 2322 N N . PRO A 1 308 ? -4.093 -5.613 -2.653 1.00 96.75 308 PRO A N 1
ATOM 2323 C CA . PRO A 1 308 ? -3.636 -6.946 -3.035 1.00 96.75 308 PRO A CA 1
ATOM 2324 C C . PRO A 1 308 ? -4.572 -7.574 -4.084 1.00 96.75 308 PRO A C 1
ATOM 2326 O O . PRO A 1 308 ? -5.784 -7.409 -3.995 1.00 96.75 308 PRO A O 1
ATOM 2329 N N . PRO A 1 309 ? -4.069 -8.307 -5.089 1.00 95.38 309 PRO A N 1
ATOM 2330 C CA . PRO A 1 309 ? -4.928 -8.920 -6.109 1.00 95.38 309 PRO A CA 1
ATOM 2331 C C . PRO A 1 309 ? -5.688 -10.158 -5.596 1.00 95.38 309 PRO A C 1
ATOM 2333 O O . PRO A 1 309 ? -6.657 -10.595 -6.220 1.00 95.38 309 PRO A O 1
ATOM 2336 N N . ALA A 1 310 ? -5.231 -10.744 -4.487 1.00 92.44 310 ALA A N 1
ATOM 2337 C CA . ALA A 1 310 ? -5.885 -11.807 -3.730 1.00 92.44 310 ALA A CA 1
ATOM 2338 C C . ALA A 1 310 ? -5.259 -11.897 -2.325 1.00 92.44 310 ALA A C 1
ATOM 2340 O O . ALA A 1 310 ? -4.239 -11.262 -2.054 1.00 92.44 310 ALA A O 1
ATOM 2341 N N . ALA A 1 311 ? -5.820 -12.737 -1.447 1.00 84.69 311 ALA A N 1
ATOM 2342 C CA . ALA A 1 311 ? -5.308 -12.949 -0.085 1.00 84.69 311 ALA A CA 1
ATOM 2343 C C . ALA A 1 311 ? -3.809 -13.316 -0.049 1.00 84.69 311 ALA A C 1
ATOM 2345 O O . ALA A 1 311 ? -3.053 -12.774 0.750 1.00 84.69 311 ALA A O 1
ATOM 2346 N N . ASN A 1 312 ? -3.365 -14.177 -0.971 1.00 83.75 312 ASN A N 1
ATOM 2347 C CA . ASN A 1 312 ? -1.968 -14.611 -1.080 1.00 83.75 312 ASN A CA 1
ATOM 2348 C C . ASN A 1 312 ? -1.164 -13.840 -2.141 1.00 83.75 312 ASN A C 1
ATOM 2350 O O . ASN A 1 312 ? -0.079 -14.283 -2.524 1.00 83.75 312 ASN A O 1
ATOM 2354 N N . GLY A 1 313 ? -1.668 -12.689 -2.595 1.00 90.44 313 GLY A N 1
ATOM 2355 C CA . GLY A 1 313 ? -1.044 -11.899 -3.649 1.00 90.44 313 GLY A CA 1
ATOM 2356 C C . GLY A 1 313 ? -1.324 -12.446 -5.053 1.00 90.44 313 GLY A C 1
ATOM 2357 O O . GLY A 1 313 ? -2.390 -13.000 -5.317 1.00 90.44 313 GLY A O 1
ATOM 2358 N N . ILE A 1 314 ? -0.387 -12.245 -5.977 1.00 86.88 314 ILE A N 1
ATOM 2359 C CA . ILE A 1 314 ? -0.477 -12.657 -7.382 1.00 86.88 314 ILE A CA 1
ATOM 2360 C C . ILE A 1 314 ? -0.517 -14.184 -7.463 1.00 86.88 314 ILE A C 1
ATOM 2362 O O . ILE A 1 314 ? 0.415 -14.859 -7.029 1.00 86.88 314 ILE A O 1
ATOM 2366 N N . ALA A 1 315 ? -1.574 -14.733 -8.056 1.00 86.69 315 ALA A N 1
ATOM 2367 C CA . ALA A 1 315 ? -1.728 -16.173 -8.254 1.00 86.69 315 ALA A CA 1
ATOM 2368 C C . ALA A 1 315 ? -1.440 -16.602 -9.701 1.00 86.69 315 ALA A C 1
ATOM 2370 O O . ALA A 1 315 ? -1.075 -17.752 -9.942 1.00 86.69 315 ALA A O 1
ATOM 2371 N N . ALA A 1 316 ? -1.598 -15.689 -10.660 1.00 88.25 316 ALA A N 1
ATOM 2372 C CA . ALA A 1 316 ? -1.359 -15.941 -12.075 1.00 88.25 316 ALA A CA 1
ATOM 2373 C C . ALA A 1 316 ? -0.606 -14.782 -12.734 1.00 88.25 316 ALA A C 1
ATOM 2375 O O . ALA A 1 316 ? -0.789 -13.621 -12.369 1.00 88.25 316 ALA A O 1
ATOM 2376 N N . SER A 1 317 ? 0.149 -15.082 -13.793 1.00 87.31 317 SER A N 1
ATOM 2377 C CA . SER A 1 317 ? 0.866 -14.084 -14.602 1.00 87.31 317 SER A CA 1
ATOM 2378 C C . SER A 1 317 ? -0.062 -13.034 -15.232 1.00 87.31 317 SER A C 1
ATOM 2380 O O . SER A 1 317 ? 0.356 -11.928 -15.562 1.00 87.31 317 SER A O 1
ATOM 2382 N N . THR A 1 318 ? -1.351 -13.339 -15.368 1.00 90.25 318 THR A N 1
ATOM 2383 C CA . THR A 1 318 ? -2.363 -12.394 -15.847 1.00 90.25 318 THR A CA 1
ATOM 2384 C C . THR A 1 318 ? -2.922 -11.485 -14.758 1.00 90.25 318 THR A C 1
ATOM 2386 O O . THR A 1 318 ? -3.634 -10.550 -15.099 1.00 90.25 318 THR A O 1
ATOM 2389 N N . ASP A 1 319 ? -2.648 -11.706 -13.470 1.00 93.62 319 ASP A N 1
ATOM 2390 C CA . ASP A 1 319 ? -3.280 -10.914 -12.407 1.00 93.62 319 ASP A CA 1
ATOM 2391 C C . ASP A 1 319 ? -2.816 -9.451 -12.458 1.00 93.62 319 ASP A C 1
ATOM 2393 O O . ASP A 1 319 ? -3.659 -8.557 -12.474 1.00 93.62 319 ASP A O 1
ATOM 2397 N N . ILE A 1 320 ? -1.504 -9.199 -12.547 1.00 94.25 320 ILE A N 1
ATOM 2398 C CA . ILE A 1 320 ? -0.929 -7.850 -12.659 1.00 94.25 320 ILE A CA 1
ATOM 2399 C C . ILE A 1 320 ? 0.170 -7.844 -13.720 1.00 94.25 320 ILE A C 1
ATOM 2401 O O . ILE A 1 320 ? 1.185 -8.533 -13.599 1.00 94.25 320 ILE A O 1
ATOM 2405 N N . ARG A 1 321 ? -0.019 -7.021 -14.756 1.00 92.50 321 ARG A N 1
ATOM 2406 C CA . ARG A 1 321 ? 0.953 -6.828 -15.837 1.00 92.50 321 ARG A CA 1
ATOM 2407 C C . ARG A 1 321 ? 1.353 -5.367 -15.954 1.00 92.50 321 ARG A C 1
ATOM 2409 O O . ARG A 1 321 ? 0.563 -4.470 -15.668 1.00 92.50 321 ARG A O 1
ATOM 2416 N N . ILE A 1 322 ? 2.574 -5.151 -16.413 1.00 92.00 322 ILE A N 1
ATOM 2417 C CA . ILE A 1 322 ? 3.191 -3.848 -16.610 1.00 92.00 322 ILE A CA 1
ATOM 2418 C C . ILE A 1 322 ? 3.527 -3.687 -18.085 1.00 92.00 322 ILE A C 1
ATOM 2420 O O . ILE A 1 322 ? 4.126 -4.580 -18.677 1.00 92.00 322 ILE A O 1
ATOM 2424 N N . LEU A 1 323 ? 3.181 -2.543 -18.666 1.00 91.88 323 LEU A N 1
ATOM 2425 C CA . LEU A 1 323 ? 3.727 -2.110 -19.946 1.00 91.88 323 LEU A CA 1
ATOM 2426 C C . LEU A 1 323 ? 4.903 -1.173 -19.681 1.00 91.88 323 LEU A C 1
ATOM 2428 O O . LEU A 1 323 ? 4.721 -0.079 -19.148 1.00 91.88 323 LEU A O 1
ATOM 2432 N N . LEU A 1 324 ? 6.093 -1.606 -20.078 1.00 91.50 324 LEU A N 1
ATOM 2433 C CA . LEU A 1 324 ? 7.316 -0.818 -20.068 1.00 91.50 324 LEU A CA 1
ATOM 2434 C C . LEU A 1 324 ? 7.545 -0.239 -21.465 1.00 91.50 324 LEU A C 1
ATOM 2436 O O . LEU A 1 324 ? 7.495 -0.974 -22.447 1.00 91.50 324 LEU A O 1
ATOM 2440 N N . THR A 1 325 ? 7.800 1.062 -21.562 1.00 92.38 325 THR A N 1
ATOM 2441 C CA . THR A 1 325 ? 8.251 1.728 -22.794 1.00 92.38 325 THR A CA 1
ATOM 2442 C C . THR A 1 325 ? 9.653 2.269 -22.562 1.00 92.38 325 THR A C 1
ATOM 2444 O O . THR A 1 325 ? 9.878 2.958 -21.564 1.00 92.38 325 THR A O 1
ATOM 2447 N N . TYR A 1 326 ? 10.592 1.960 -23.450 1.00 93.38 326 TYR A N 1
ATOM 2448 C CA . TYR A 1 326 ? 11.988 2.372 -23.331 1.00 93.38 326 TYR A CA 1
ATOM 2449 C C . TYR A 1 326 ? 12.611 2.624 -24.701 1.00 93.38 326 TYR A C 1
ATOM 2451 O O . TYR A 1 326 ? 12.239 1.983 -25.677 1.00 93.38 326 TYR A O 1
ATOM 2459 N N . ASP A 1 327 ? 13.571 3.539 -24.756 1.00 95.31 327 ASP A N 1
ATOM 2460 C CA . ASP A 1 327 ? 14.383 3.790 -25.940 1.00 95.31 327 ASP A CA 1
ATOM 2461 C C . ASP A 1 327 ? 15.727 3.070 -25.792 1.00 95.31 327 ASP A C 1
ATOM 2463 O O . ASP A 1 327 ? 16.380 3.165 -24.748 1.00 95.31 327 ASP A O 1
ATOM 2467 N N . VAL A 1 328 ? 16.154 2.378 -26.845 1.00 93.56 328 VAL A N 1
ATOM 2468 C CA . VAL A 1 328 ? 17.547 1.964 -27.043 1.00 93.56 328 VAL A CA 1
ATOM 2469 C C . VAL A 1 328 ? 18.184 2.991 -27.970 1.00 93.56 328 VAL A C 1
ATOM 2471 O O . VAL A 1 328 ? 17.737 3.170 -29.104 1.00 93.56 328 VAL A O 1
ATOM 2474 N N . VAL A 1 329 ? 19.183 3.709 -27.468 1.00 95.50 329 VAL A N 1
ATOM 2475 C CA . VAL A 1 329 ? 19.837 4.809 -28.180 1.00 95.50 329 VAL A CA 1
ATOM 2476 C C . VAL A 1 329 ? 21.271 4.419 -28.463 1.00 95.50 329 VAL A C 1
ATOM 2478 O O . VAL A 1 329 ? 22.018 4.189 -27.515 1.00 95.50 329 VAL A O 1
ATOM 2481 N N . THR A 1 330 ? 21.662 4.413 -29.734 1.00 95.00 330 THR A N 1
ATOM 2482 C CA . THR A 1 330 ? 23.046 4.174 -30.161 1.00 95.00 330 THR A CA 1
ATOM 2483 C C . THR A 1 330 ? 23.559 5.389 -30.920 1.00 95.00 330 THR A C 1
ATOM 2485 O O . THR A 1 330 ? 22.950 5.810 -31.902 1.00 95.00 330 THR A O 1
ATOM 2488 N N . LEU A 1 331 ? 24.661 5.974 -30.462 1.00 95.31 331 LEU A N 1
ATOM 2489 C CA . LEU A 1 331 ? 25.340 7.087 -31.111 1.00 95.31 331 LEU A CA 1
ATOM 2490 C C . LEU A 1 331 ? 25.982 6.618 -32.414 1.00 95.31 331 LEU A C 1
ATOM 2492 O O . LEU A 1 331 ? 26.671 5.603 -32.449 1.00 95.31 331 LEU A O 1
ATOM 2496 N N . ASP A 1 332 ? 25.778 7.394 -33.469 1.00 92.88 332 ASP A N 1
ATOM 2497 C CA . ASP A 1 332 ? 26.400 7.167 -34.767 1.00 92.88 332 ASP A CA 1
ATOM 2498 C C . ASP A 1 332 ? 26.515 8.512 -35.483 1.00 92.88 332 ASP A C 1
ATOM 2500 O O . ASP A 1 332 ? 25.520 9.111 -35.895 1.00 92.88 332 ASP A O 1
ATOM 2504 N N . THR A 1 333 ? 27.744 9.005 -35.621 1.00 90.88 333 THR A N 1
ATOM 2505 C CA . THR A 1 333 ? 28.030 10.301 -36.249 1.00 90.88 333 THR A CA 1
ATOM 2506 C C . THR A 1 333 ? 27.748 10.317 -37.750 1.00 90.88 333 THR A C 1
ATOM 2508 O O . THR A 1 333 ? 27.735 11.393 -38.344 1.00 90.88 333 THR A O 1
ATOM 2511 N N . LYS A 1 334 ? 27.513 9.154 -38.371 1.00 93.19 334 LYS A N 1
ATOM 2512 C CA . LYS A 1 334 ? 27.115 9.044 -39.779 1.00 93.19 334 LYS A CA 1
ATOM 2513 C C . LYS A 1 334 ? 25.615 9.244 -39.987 1.00 93.19 334 LYS A C 1
ATOM 2515 O O . LYS A 1 334 ? 25.197 9.443 -41.126 1.00 93.19 334 LYS A O 1
ATOM 2520 N N . LEU A 1 335 ? 24.809 9.168 -38.927 1.00 91.19 335 LEU A N 1
ATOM 2521 C CA . LEU A 1 335 ? 23.368 9.390 -38.989 1.00 91.19 335 LEU A CA 1
ATOM 2522 C C . LEU A 1 335 ? 23.031 10.868 -38.791 1.00 91.19 335 LEU A C 1
ATOM 2524 O O . LEU A 1 335 ? 23.682 11.578 -38.019 1.00 91.19 335 LEU A O 1
ATOM 2528 N N . ASP A 1 336 ? 21.960 11.317 -39.444 1.00 86.69 336 ASP A N 1
ATOM 2529 C CA . ASP A 1 336 ? 21.379 12.627 -39.165 1.00 86.69 336 ASP A CA 1
ATOM 2530 C C . ASP A 1 336 ? 20.964 12.714 -37.684 1.00 86.69 336 ASP A C 1
ATOM 2532 O O . ASP A 1 336 ? 20.383 11.785 -37.117 1.00 86.69 336 ASP A O 1
ATOM 2536 N N . GLY A 1 337 ? 21.340 13.803 -37.014 1.00 86.69 337 GLY A N 1
ATOM 2537 C CA . GLY A 1 337 ? 21.154 13.952 -35.568 1.00 86.69 337 GLY A CA 1
ATOM 2538 C C . GLY A 1 337 ? 22.050 13.068 -34.681 1.00 86.69 337 GLY A C 1
ATOM 2539 O O . GLY A 1 337 ? 21.796 13.004 -33.472 1.00 86.69 337 GLY A O 1
ATOM 2540 N N . GLY A 1 338 ? 23.071 12.406 -35.247 1.00 93.25 338 GLY A N 1
ATOM 2541 C CA . GLY A 1 338 ? 24.195 11.777 -34.536 1.00 93.25 338 GLY A CA 1
ATOM 2542 C C . GLY A 1 338 ? 23.876 10.502 -33.749 1.00 93.25 338 GLY A C 1
ATOM 2543 O O . GLY A 1 338 ? 24.656 10.115 -32.874 1.00 93.25 338 GLY A O 1
ATOM 2544 N N . LYS A 1 339 ? 22.715 9.881 -33.985 1.00 95.12 339 LYS A N 1
ATOM 2545 C CA . LYS A 1 339 ? 22.230 8.717 -33.227 1.00 95.12 339 LYS A CA 1
ATOM 2546 C C . LYS A 1 339 ? 21.132 7.957 -33.968 1.00 95.12 339 LYS A C 1
ATOM 2548 O O . LYS A 1 339 ? 20.408 8.524 -34.781 1.00 95.12 339 LYS A O 1
ATOM 2553 N N . SER A 1 340 ? 20.926 6.710 -33.569 1.00 95.44 340 SER A N 1
ATOM 2554 C CA . SER A 1 340 ? 19.699 5.946 -33.782 1.00 95.44 340 SER A CA 1
ATOM 2555 C C . SER A 1 340 ? 18.923 5.840 -32.467 1.00 95.44 340 SER A C 1
ATOM 2557 O O . SER A 1 340 ? 19.513 5.804 -31.385 1.00 95.44 340 SER A O 1
ATOM 2559 N N . VAL A 1 341 ? 17.592 5.827 -32.553 1.00 95.38 341 VAL A N 1
ATOM 2560 C CA . VAL A 1 341 ? 16.694 5.649 -31.405 1.00 95.38 341 VAL A CA 1
ATOM 2561 C C . VAL A 1 341 ? 15.648 4.612 -31.779 1.00 95.38 341 VAL A C 1
ATOM 2563 O O . VAL A 1 341 ? 14.892 4.811 -32.729 1.00 95.38 341 VAL A O 1
ATOM 2566 N N . ILE A 1 342 ? 15.598 3.517 -31.027 1.00 92.88 342 ILE A N 1
ATOM 2567 C CA . ILE A 1 342 ? 14.588 2.471 -31.177 1.00 92.88 342 ILE A CA 1
ATOM 2568 C C . ILE A 1 342 ? 13.688 2.515 -29.946 1.00 92.88 342 ILE A C 1
ATOM 2570 O O . ILE A 1 342 ? 14.115 2.131 -28.858 1.00 92.88 342 ILE A O 1
ATOM 2574 N N . GLU A 1 343 ? 12.444 2.970 -30.112 1.00 93.00 343 GLU A N 1
ATOM 2575 C CA . GLU A 1 343 ? 11.428 2.848 -29.063 1.00 93.00 343 GLU A CA 1
ATOM 2576 C C . GLU A 1 343 ? 10.909 1.406 -29.034 1.00 93.00 343 GLU A C 1
ATOM 2578 O O . GLU A 1 343 ? 10.320 0.913 -29.997 1.00 93.00 343 GLU A O 1
ATOM 2583 N N . ALA A 1 344 ? 11.099 0.742 -27.902 1.00 89.44 344 ALA A N 1
ATOM 2584 C CA . ALA A 1 344 ? 10.629 -0.603 -27.635 1.00 89.44 344 ALA A CA 1
ATOM 2585 C C . ALA A 1 344 ? 9.581 -0.603 -26.519 1.00 89.44 344 ALA A C 1
ATOM 2587 O O . ALA A 1 344 ? 9.547 0.255 -25.629 1.00 89.44 344 ALA A O 1
ATOM 2588 N N . LYS A 1 345 ? 8.687 -1.592 -26.585 1.00 89.31 345 LYS A N 1
ATOM 2589 C CA . LYS A 1 345 ? 7.585 -1.763 -25.641 1.00 89.31 345 LYS A CA 1
ATOM 2590 C C . LYS A 1 345 ? 7.481 -3.218 -25.232 1.00 89.31 345 LYS A C 1
ATOM 2592 O O . LYS A 1 345 ? 7.373 -4.090 -26.088 1.00 89.31 345 LYS A O 1
ATOM 2597 N N . SER A 1 346 ? 7.463 -3.453 -23.926 1.00 88.06 346 SER A N 1
ATOM 2598 C CA . SER A 1 346 ? 7.464 -4.794 -23.347 1.00 88.06 346 SER A CA 1
ATOM 2599 C C . SER A 1 346 ? 6.359 -4.927 -22.318 1.00 88.06 346 SER A C 1
ATOM 2601 O O . SER A 1 346 ? 6.240 -4.108 -21.407 1.00 88.06 346 SER A O 1
ATOM 2603 N N . VAL A 1 347 ? 5.556 -5.979 -22.458 1.00 89.25 347 VAL A N 1
ATOM 2604 C CA . VAL A 1 347 ? 4.533 -6.342 -21.478 1.00 89.25 347 VAL A CA 1
ATOM 2605 C C . VAL A 1 347 ? 5.103 -7.428 -20.584 1.00 89.25 347 VAL A C 1
ATOM 2607 O O . VAL A 1 347 ? 5.457 -8.506 -21.054 1.00 89.25 347 VAL A O 1
ATOM 2610 N N . VAL A 1 348 ? 5.187 -7.139 -19.292 1.00 87.75 348 VAL A N 1
ATOM 2611 C CA . VAL A 1 348 ? 5.805 -8.015 -18.300 1.00 87.75 348 VAL A CA 1
ATOM 2612 C C . VAL A 1 348 ? 4.781 -8.353 -17.228 1.00 87.75 348 VAL A C 1
ATOM 2614 O O . VAL A 1 348 ? 4.054 -7.485 -16.752 1.00 87.75 348 VAL A O 1
ATOM 2617 N N . SER A 1 349 ? 4.712 -9.623 -16.850 1.00 89.31 349 SER A N 1
ATOM 2618 C CA . SER A 1 349 ? 3.871 -10.076 -15.740 1.00 89.31 349 SER A CA 1
ATOM 2619 C C . SER A 1 349 ? 4.657 -9.966 -14.444 1.00 89.31 349 SER A C 1
ATOM 2621 O O . SER A 1 349 ? 5.805 -10.407 -14.408 1.00 89.31 349 SER A O 1
ATOM 2623 N N . LEU A 1 350 ? 4.070 -9.393 -13.393 1.00 90.25 350 LEU A 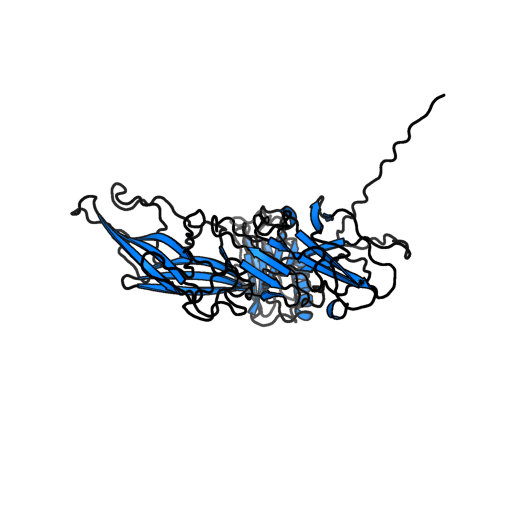N 1
ATOM 2624 C CA . LEU A 1 350 ? 4.721 -9.427 -12.085 1.00 90.25 350 LEU A CA 1
ATOM 2625 C C . LEU A 1 350 ? 4.756 -10.879 -11.551 1.00 90.25 350 LEU A C 1
ATOM 2627 O O . LEU A 1 350 ? 3.847 -11.652 -11.864 1.00 90.25 350 LEU A O 1
ATOM 2631 N N . PRO A 1 351 ? 5.794 -11.278 -10.788 1.00 80.12 351 PRO A N 1
ATOM 2632 C CA . PRO A 1 351 ? 5.959 -12.660 -10.335 1.00 80.12 351 PRO A CA 1
ATOM 2633 C C . PRO A 1 351 ? 4.814 -13.169 -9.446 1.00 80.12 351 PRO A C 1
ATOM 2635 O O . PRO A 1 351 ? 4.255 -12.432 -8.639 1.00 80.12 351 PRO A O 1
ATOM 2638 N N . ASN A 1 352 ? 4.504 -14.464 -9.541 1.00 82.06 352 ASN A N 1
ATOM 2639 C CA . ASN A 1 352 ? 3.545 -15.110 -8.643 1.00 82.06 352 ASN A CA 1
ATOM 2640 C C . ASN A 1 352 ? 4.028 -15.071 -7.181 1.00 82.06 352 ASN A C 1
ATOM 2642 O O . ASN A 1 352 ? 5.225 -15.119 -6.901 1.00 82.06 352 ASN A O 1
ATOM 2646 N N . GLY A 1 353 ? 3.086 -15.033 -6.240 1.00 78.44 353 GLY A N 1
ATOM 2647 C CA . GLY A 1 353 ? 3.349 -15.003 -4.800 1.00 78.44 353 GLY A CA 1
ATOM 2648 C C . GLY A 1 353 ? 3.750 -13.631 -4.249 1.00 78.44 353 GLY A C 1
ATOM 2649 O O . GLY A 1 353 ? 4.016 -13.519 -3.050 1.00 78.44 353 GLY A O 1
ATOM 2650 N N . THR A 1 354 ? 3.781 -12.591 -5.087 1.00 83.62 354 THR A N 1
ATOM 2651 C CA . THR A 1 354 ? 4.070 -11.210 -4.678 1.00 83.62 354 THR A CA 1
ATOM 2652 C C . THR A 1 354 ? 2.793 -10.374 -4.551 1.00 83.62 354 THR A C 1
ATOM 2654 O O . THR A 1 354 ? 1.701 -10.856 -4.820 1.00 83.62 354 THR A O 1
ATOM 2657 N N . LEU A 1 355 ? 2.897 -9.117 -4.116 1.00 87.38 355 LEU A N 1
ATOM 2658 C CA . LEU A 1 355 ? 1.764 -8.238 -3.785 1.00 87.38 355 LEU A CA 1
ATOM 2659 C C . LEU A 1 355 ? 0.799 -8.769 -2.707 1.00 87.38 355 LEU A C 1
ATOM 2661 O O . LEU A 1 355 ? -0.407 -8.532 -2.776 1.00 87.38 355 LEU A O 1
ATOM 2665 N N . LYS A 1 356 ? 1.306 -9.484 -1.700 1.00 88.81 356 LYS A N 1
ATOM 2666 C CA . LYS A 1 356 ? 0.523 -9.809 -0.498 1.00 88.81 356 LYS A CA 1
ATOM 2667 C C . LYS A 1 356 ? 0.235 -8.541 0.313 1.00 88.81 356 LYS A C 1
ATOM 2669 O O . LYS A 1 356 ? 1.058 -7.621 0.339 1.00 88.81 356 LYS A O 1
ATOM 2674 N N . GLY A 1 357 ? -0.917 -8.514 0.983 1.00 87.44 357 GLY A N 1
ATOM 2675 C CA . GLY A 1 357 ? -1.221 -7.478 1.977 1.00 87.44 357 GLY A CA 1
ATOM 2676 C C . GLY A 1 357 ? -0.189 -7.487 3.108 1.00 87.44 357 GLY A C 1
ATOM 2677 O O . GLY A 1 357 ? 0.334 -8.549 3.451 1.00 87.44 357 GLY A O 1
ATOM 2678 N N . GLY A 1 358 ? 0.164 -6.312 3.631 1.00 84.69 358 GLY A N 1
ATOM 2679 C CA . GLY A 1 358 ? 1.174 -6.161 4.687 1.00 84.69 358 GLY A CA 1
ATOM 2680 C C . GLY A 1 358 ? 2.586 -6.568 4.267 1.00 84.69 358 GLY A C 1
ATOM 2681 O O . GLY A 1 358 ? 3.430 -6.891 5.101 1.00 84.69 358 GLY A O 1
ATOM 2682 N N . SER A 1 359 ? 2.864 -6.597 2.962 1.00 81.12 359 SER A N 1
ATOM 2683 C CA . SER A 1 359 ? 4.180 -6.945 2.419 1.00 81.12 359 SER A CA 1
ATOM 2684 C C . SER A 1 359 ? 4.693 -5.882 1.457 1.00 81.12 359 SER A C 1
ATOM 2686 O O . SER A 1 359 ? 3.931 -5.304 0.672 1.00 81.12 359 SER A O 1
ATOM 2688 N N . ALA A 1 360 ? 6.005 -5.658 1.501 1.00 83.62 360 ALA A N 1
ATOM 2689 C CA . ALA A 1 360 ? 6.691 -4.714 0.643 1.00 83.62 360 ALA A CA 1
ATOM 2690 C C . ALA A 1 360 ? 7.602 -5.424 -0.356 1.00 83.62 360 ALA A C 1
ATOM 2692 O O . ALA A 1 360 ? 8.372 -6.307 0.012 1.00 83.62 360 ALA A O 1
ATOM 2693 N N . TYR A 1 361 ? 7.543 -5.001 -1.617 1.00 80.19 361 TYR A N 1
ATOM 2694 C CA . TYR A 1 361 ? 8.233 -5.658 -2.719 1.00 80.19 361 TYR A CA 1
ATOM 2695 C C . TYR A 1 361 ? 9.131 -4.703 -3.493 1.00 80.19 361 TYR A C 1
ATOM 2697 O O . TYR A 1 361 ? 8.720 -3.605 -3.882 1.00 80.19 361 TYR A O 1
ATOM 2705 N N . LYS A 1 362 ? 10.344 -5.168 -3.787 1.00 85.19 362 LYS A N 1
ATOM 2706 C CA . LYS A 1 362 ? 11.263 -4.552 -4.744 1.00 85.19 362 LYS A CA 1
ATOM 2707 C C . LYS A 1 362 ? 11.248 -5.379 -6.023 1.00 85.19 362 LYS A C 1
ATOM 2709 O O . LYS A 1 362 ? 11.798 -6.474 -6.047 1.00 85.19 362 LYS A O 1
ATOM 2714 N N . TYR A 1 363 ? 10.642 -4.854 -7.083 1.00 82.62 363 TYR A N 1
ATOM 2715 C CA . TYR A 1 363 ? 10.642 -5.493 -8.398 1.00 82.62 363 TYR A CA 1
ATOM 2716 C C . TYR A 1 363 ? 11.814 -4.992 -9.227 1.00 82.62 363 TYR A C 1
ATOM 2718 O O . TYR A 1 363 ? 11.944 -3.787 -9.425 1.00 82.62 363 TYR A O 1
ATOM 2726 N N . VAL A 1 364 ? 12.639 -5.900 -9.741 1.00 85.62 364 VAL A N 1
ATOM 2727 C CA . VAL A 1 364 ? 13.787 -5.570 -10.591 1.00 85.62 364 VAL A CA 1
ATOM 2728 C C . VAL A 1 364 ? 13.504 -6.015 -12.021 1.00 85.62 364 VAL A C 1
ATOM 2730 O O . VAL A 1 364 ? 13.513 -7.205 -12.331 1.00 85.62 364 VAL A O 1
ATOM 2733 N N . PHE A 1 365 ? 13.267 -5.047 -12.899 1.00 87.50 365 PHE A N 1
ATOM 2734 C CA . PHE A 1 365 ? 13.130 -5.233 -14.337 1.00 87.50 365 PHE A CA 1
ATOM 2735 C C . PHE A 1 365 ? 14.522 -5.359 -14.959 1.00 87.50 365 PHE A C 1
ATOM 2737 O O . PHE A 1 365 ? 15.322 -4.428 -14.932 1.00 87.50 365 PHE A O 1
ATOM 2744 N N . THR A 1 366 ? 14.827 -6.528 -15.503 1.00 83.94 366 THR A N 1
ATOM 2745 C CA . THR A 1 366 ? 16.066 -6.802 -16.229 1.00 83.94 366 THR A CA 1
ATOM 2746 C C . THR A 1 366 ? 15.778 -6.676 -17.721 1.00 83.94 366 THR A C 1
ATOM 2748 O O . THR A 1 366 ? 15.041 -7.493 -18.277 1.00 83.94 366 THR A O 1
ATOM 2751 N N . ILE A 1 367 ? 16.299 -5.622 -18.344 1.00 84.25 367 ILE A N 1
ATOM 2752 C CA . ILE A 1 367 ? 16.081 -5.286 -19.752 1.00 84.25 367 ILE A CA 1
ATOM 2753 C C . ILE A 1 367 ? 17.220 -5.870 -20.576 1.00 84.25 367 ILE A C 1
ATOM 2755 O O . ILE A 1 367 ? 18.368 -5.468 -20.408 1.00 84.25 367 ILE A O 1
ATOM 2759 N N . GLY A 1 368 ? 16.881 -6.797 -21.463 1.00 73.12 368 GLY A N 1
ATOM 2760 C CA . GLY A 1 368 ? 17.796 -7.364 -22.437 1.00 73.12 368 GLY A CA 1
ATOM 2761 C C . GLY A 1 368 ? 17.499 -6.954 -23.864 1.00 73.12 368 GLY A C 1
ATOM 2762 O O . GLY A 1 368 ? 16.414 -6.458 -24.175 1.00 73.12 368 GLY A O 1
ATOM 2763 N N . LEU A 1 369 ? 18.470 -7.205 -24.743 1.00 65.00 369 LEU A N 1
ATOM 2764 C CA . LEU A 1 369 ? 18.335 -6.955 -26.182 1.00 65.00 369 LEU A CA 1
ATOM 2765 C C . LEU A 1 369 ? 17.288 -7.881 -26.837 1.00 65.00 369 LEU A C 1
ATOM 2767 O O . LEU A 1 369 ? 16.694 -7.503 -27.841 1.00 65.00 369 LEU A O 1
ATOM 2771 N N . GLU A 1 370 ? 17.011 -9.049 -26.239 1.00 62.03 370 GLU A N 1
ATOM 2772 C CA . GLU A 1 370 ? 16.010 -10.024 -26.713 1.00 62.03 370 GLU A CA 1
ATOM 2773 C C . GLU A 1 370 ? 14.672 -9.978 -25.943 1.00 62.03 370 GLU A C 1
ATOM 2775 O O . GLU A 1 370 ? 13.700 -10.617 -26.347 1.00 62.03 370 GLU A O 1
ATOM 2780 N N . GLY A 1 371 ? 14.581 -9.236 -24.830 1.00 59.56 371 GLY A N 1
ATOM 2781 C CA . GLY A 1 371 ? 13.349 -9.142 -24.036 1.00 59.56 371 GLY A CA 1
ATOM 2782 C C . GLY A 1 371 ? 13.542 -8.630 -22.606 1.00 59.56 371 GLY A C 1
ATOM 2783 O O . GLY A 1 371 ? 14.657 -8.396 -22.152 1.00 59.56 371 GLY A O 1
ATOM 2784 N N . VAL A 1 372 ? 12.440 -8.463 -21.864 1.00 66.25 372 VAL A N 1
ATOM 2785 C CA . VAL A 1 372 ? 12.447 -7.939 -20.482 1.00 66.25 372 VAL A CA 1
ATOM 2786 C C . VAL A 1 372 ? 11.975 -9.009 -19.497 1.00 66.25 372 VAL A C 1
ATOM 2788 O O . VAL A 1 372 ? 10.902 -9.587 -19.667 1.00 66.25 372 VAL A O 1
ATOM 2791 N N . LYS A 1 373 ? 12.756 -9.244 -18.437 1.00 72.81 373 LYS A N 1
ATOM 2792 C CA . LYS A 1 373 ? 12.429 -10.145 -17.316 1.00 72.81 373 LYS A CA 1
ATOM 2793 C C . LYS A 1 373 ? 12.181 -9.334 -16.044 1.00 72.81 373 LYS A C 1
ATOM 2795 O O . LYS A 1 373 ? 12.698 -8.230 -15.912 1.00 72.81 373 LYS A O 1
ATOM 2800 N N . VAL A 1 374 ? 11.431 -9.871 -15.084 1.00 63.50 374 VAL A N 1
ATOM 2801 C CA . VAL A 1 374 ? 11.239 -9.239 -13.767 1.00 63.50 374 VAL A CA 1
ATOM 2802 C C . VAL A 1 374 ? 11.430 -10.255 -12.646 1.00 63.50 374 VAL A C 1
ATOM 2804 O O . VAL A 1 374 ? 10.955 -11.385 -12.741 1.00 63.50 374 VAL A O 1
ATOM 2807 N N . SER A 1 375 ? 12.121 -9.849 -11.584 1.00 52.31 375 SER A N 1
ATOM 2808 C CA . SER A 1 375 ? 12.229 -10.581 -10.315 1.00 52.31 375 SER A CA 1
ATOM 2809 C C . SER A 1 375 ? 11.732 -9.712 -9.161 1.00 52.31 375 SER A C 1
ATOM 2811 O O . SER A 1 375 ? 11.568 -8.503 -9.333 1.00 52.31 375 SER A O 1
ATOM 2813 N N . ALA A 1 376 ? 11.473 -10.305 -7.994 1.00 44.84 376 ALA A N 1
ATOM 2814 C CA . ALA A 1 376 ? 10.998 -9.576 -6.823 1.00 44.84 376 ALA A CA 1
ATOM 2815 C C . ALA A 1 376 ? 11.677 -10.055 -5.538 1.00 44.84 376 ALA A C 1
ATOM 2817 O O . ALA A 1 376 ? 11.740 -11.259 -5.301 1.00 44.84 376 ALA A O 1
ATOM 2818 N N . ASP A 1 377 ? 12.087 -9.104 -4.701 1.00 56.62 377 ASP A N 1
ATOM 2819 C CA . ASP A 1 377 ? 12.485 -9.343 -3.312 1.00 56.62 377 ASP A CA 1
ATOM 2820 C C . ASP A 1 377 ? 11.355 -8.876 -2.384 1.00 56.62 377 ASP A C 1
ATOM 2822 O O . ASP A 1 377 ? 10.708 -7.861 -2.667 1.00 56.62 377 ASP A O 1
ATOM 2826 N N . VAL A 1 378 ? 11.109 -9.605 -1.290 1.00 62.09 378 VAL A N 1
ATOM 2827 C CA . VAL A 1 378 ? 10.074 -9.277 -0.297 1.00 62.09 378 VAL A CA 1
ATOM 2828 C C . VAL A 1 378 ? 10.699 -8.903 1.042 1.00 62.09 378 VAL A C 1
ATOM 2830 O O . VAL A 1 378 ? 11.577 -9.594 1.554 1.00 62.09 378 VAL A O 1
ATOM 2833 N N . GLU A 1 379 ? 10.204 -7.824 1.629 1.00 61.00 379 GLU A N 1
ATOM 2834 C CA . GLU A 1 379 ? 10.450 -7.451 3.016 1.00 61.00 379 GLU A CA 1
ATOM 2835 C C . GLU A 1 379 ? 9.117 -7.505 3.773 1.00 61.00 379 GLU A C 1
ATOM 2837 O O . GLU A 1 379 ? 8.080 -7.072 3.256 1.00 61.00 379 GLU A O 1
ATOM 2842 N N . ASN A 1 380 ? 9.137 -8.014 5.009 1.00 55.59 380 ASN A N 1
ATOM 2843 C CA . ASN A 1 380 ? 7.982 -7.907 5.899 1.00 55.59 380 ASN A CA 1
ATOM 2844 C C . ASN A 1 380 ? 7.722 -6.424 6.172 1.00 55.59 380 ASN A C 1
ATOM 2846 O O . ASN A 1 380 ? 8.593 -5.731 6.702 1.00 55.59 380 ASN A O 1
ATOM 2850 N N . TRP A 1 381 ? 6.541 -5.941 5.783 1.00 61.03 381 TRP A N 1
ATOM 2851 C CA . TRP A 1 381 ? 6.169 -4.541 5.970 1.00 61.03 381 TRP A CA 1
ATOM 2852 C C . TRP A 1 381 ? 5.896 -4.265 7.451 1.00 61.03 381 TRP A C 1
ATOM 2854 O O . TRP A 1 381 ? 6.381 -3.275 7.983 1.00 61.03 381 TRP A O 1
ATOM 2864 N N . ASP A 1 382 ? 5.265 -5.226 8.124 1.00 49.38 382 ASP A N 1
ATOM 2865 C CA . ASP A 1 382 ? 5.073 -5.261 9.573 1.00 49.38 382 ASP A CA 1
ATOM 2866 C C . ASP A 1 382 ? 6.158 -6.100 10.268 1.00 49.38 382 ASP A C 1
ATOM 2868 O O . ASP A 1 382 ? 5.853 -6.874 11.174 1.00 49.38 382 ASP A O 1
ATOM 2872 N N . ALA A 1 383 ? 7.431 -6.044 9.847 1.00 45.06 383 ALA A N 1
ATOM 2873 C CA . ALA A 1 383 ? 8.451 -6.534 10.772 1.00 45.06 383 ALA A CA 1
ATOM 2874 C C . ALA A 1 383 ? 8.282 -5.704 12.048 1.00 45.06 383 ALA A C 1
ATOM 2876 O O . ALA A 1 383 ? 8.483 -4.491 11.995 1.00 45.06 383 ALA A O 1
ATOM 2877 N N . ASP A 1 384 ? 7.829 -6.347 13.127 1.00 45.88 384 ASP A N 1
ATOM 2878 C CA . ASP A 1 384 ? 7.745 -5.791 14.472 1.00 45.88 384 ASP A CA 1
ATOM 2879 C C . ASP A 1 384 ? 9.157 -5.368 14.862 1.00 45.88 384 ASP A C 1
ATOM 2881 O O . ASP A 1 384 ? 9.859 -6.095 15.550 1.00 45.88 384 ASP A O 1
ATOM 2885 N N . VAL A 1 385 ? 9.621 -4.223 14.364 1.00 50.97 385 VAL A N 1
ATOM 2886 C CA . VAL A 1 385 ? 10.839 -3.611 14.853 1.00 50.97 385 VAL A CA 1
ATOM 2887 C C . VAL A 1 385 ? 10.429 -3.026 16.185 1.00 50.97 385 VAL A C 1
ATOM 2889 O O . VAL A 1 385 ? 9.890 -1.925 16.264 1.00 50.97 385 VAL A O 1
ATOM 2892 N N . ASN A 1 386 ? 10.586 -3.827 17.234 1.00 56.97 386 ASN A N 1
ATOM 2893 C CA . ASN A 1 386 ? 10.490 -3.312 18.584 1.00 56.97 386 ASN A CA 1
ATOM 2894 C C . ASN A 1 386 ? 11.623 -2.303 18.725 1.00 56.97 386 ASN A C 1
ATOM 2896 O O . ASN A 1 386 ? 12.794 -2.686 18.650 1.00 56.97 386 ASN A O 1
ATOM 2900 N N . VAL A 1 387 ? 11.257 -1.028 18.842 1.00 61.31 387 VAL A N 1
ATOM 2901 C CA . VAL A 1 387 ? 12.208 0.059 19.041 1.00 61.31 387 VAL A CA 1
ATOM 2902 C C . VAL A 1 387 ? 12.168 0.508 20.478 1.00 61.31 387 VAL A C 1
ATOM 2904 O O . VAL A 1 387 ? 11.100 0.786 21.017 1.00 61.31 387 VAL A O 1
ATOM 2907 N N . VAL A 1 388 ? 13.344 0.557 21.086 1.00 69.50 388 VAL A N 1
ATOM 2908 C CA . VAL A 1 388 ? 13.552 1.114 22.418 1.00 69.50 388 VAL A CA 1
ATOM 2909 C C . VAL A 1 388 ? 14.647 2.158 22.295 1.00 69.50 388 VAL A C 1
ATOM 2911 O O . VAL A 1 388 ? 15.691 1.893 21.695 1.00 69.50 388 VAL A O 1
ATOM 2914 N N . ASP A 1 389 ? 14.395 3.336 22.850 1.00 73.69 389 ASP A N 1
ATOM 2915 C CA . ASP A 1 389 ? 15.408 4.376 22.963 1.00 73.69 389 ASP A CA 1
ATOM 2916 C C . ASP A 1 389 ? 16.400 4.018 24.078 1.00 73.69 389 ASP A C 1
ATOM 2918 O O . ASP A 1 389 ? 16.009 3.575 25.160 1.00 73.69 389 ASP A O 1
ATOM 2922 N N . ALA A 1 390 ? 17.688 4.240 23.831 1.00 83.25 390 ALA A N 1
ATOM 2923 C CA . ALA A 1 390 ? 18.749 4.095 24.817 1.00 83.25 390 ALA A CA 1
ATOM 2924 C C . ALA A 1 390 ? 19.720 5.279 24.745 1.00 83.25 390 ALA A C 1
ATOM 2926 O O . ALA A 1 390 ? 19.983 5.843 23.681 1.00 83.25 390 ALA A O 1
ATOM 2927 N N . ALA A 1 391 ? 20.293 5.642 25.889 1.00 88.56 391 ALA A N 1
ATOM 2928 C CA . ALA A 1 391 ? 21.434 6.547 25.916 1.00 88.56 391 ALA A CA 1
ATOM 2929 C C . ALA A 1 391 ? 22.679 5.850 25.337 1.00 88.56 391 ALA A C 1
ATOM 2931 O O . ALA A 1 391 ? 22.784 4.623 25.377 1.00 88.56 391 ALA A O 1
ATOM 2932 N N . LEU A 1 392 ? 23.653 6.628 24.851 1.00 89.88 392 LEU A N 1
ATOM 2933 C CA . LEU A 1 392 ? 24.974 6.137 24.436 1.00 89.88 392 LEU A CA 1
ATOM 2934 C C . LEU A 1 392 ? 25.816 5.673 25.646 1.00 89.88 392 LEU A C 1
ATOM 2936 O O . LEU A 1 392 ? 26.839 6.264 25.984 1.00 89.88 392 LEU A O 1
ATOM 2940 N N . THR A 1 393 ? 25.374 4.617 26.322 1.00 90.44 393 THR A N 1
ATOM 2941 C CA . THR A 1 393 ? 26.083 3.945 27.412 1.00 90.44 393 THR A CA 1
ATOM 2942 C C . THR A 1 393 ? 25.898 2.437 27.296 1.00 90.44 393 THR A C 1
ATOM 2944 O O . THR A 1 393 ? 24.922 1.950 26.726 1.00 90.44 393 THR A O 1
ATOM 2947 N N . GLU A 1 394 ? 26.854 1.680 27.832 1.00 92.56 394 GLU A N 1
ATOM 2948 C CA . GLU A 1 394 ? 26.794 0.218 27.820 1.00 92.56 394 GLU A CA 1
ATOM 2949 C C . GLU A 1 394 ? 25.556 -0.301 28.564 1.00 92.56 394 GLU A C 1
ATOM 2951 O O . GLU A 1 394 ? 24.799 -1.085 27.998 1.00 92.56 394 GLU A O 1
ATOM 2956 N N . ASP A 1 395 ? 25.307 0.190 29.780 1.00 90.06 395 ASP A N 1
ATOM 2957 C CA . ASP A 1 395 ? 24.194 -0.264 30.621 1.00 90.06 395 ASP A CA 1
ATOM 2958 C C . ASP A 1 395 ? 22.824 0.008 29.981 1.00 90.06 395 ASP A C 1
ATOM 2960 O O . ASP A 1 395 ? 21.991 -0.892 29.912 1.00 90.06 395 ASP A O 1
ATOM 2964 N N . ALA A 1 396 ? 22.603 1.198 29.407 1.00 87.69 396 ALA A N 1
ATOM 2965 C CA . ALA A 1 396 ? 21.315 1.532 28.792 1.00 87.69 396 ALA A CA 1
ATOM 2966 C C . ALA A 1 396 ? 21.010 0.656 27.564 1.00 87.69 396 ALA A C 1
ATOM 2968 O O . ALA A 1 396 ? 19.878 0.215 27.362 1.00 87.69 396 ALA A O 1
ATOM 2969 N N . ILE A 1 397 ? 22.027 0.367 26.748 1.00 91.44 397 ILE A N 1
ATOM 2970 C CA . ILE A 1 397 ? 21.885 -0.519 25.587 1.00 91.44 397 ILE A CA 1
ATOM 2971 C C . ILE A 1 397 ? 21.674 -1.969 26.048 1.00 91.44 397 ILE A C 1
ATOM 2973 O O . ILE A 1 397 ? 20.878 -2.700 25.450 1.00 91.44 397 ILE A O 1
ATOM 2977 N N . LYS A 1 398 ? 22.338 -2.389 27.134 1.00 92.81 398 LYS A N 1
ATOM 2978 C CA . LYS A 1 398 ? 22.139 -3.711 27.741 1.00 92.81 398 LYS A CA 1
ATOM 2979 C C . LYS A 1 398 ? 20.713 -3.906 28.251 1.00 92.81 398 LYS A C 1
ATOM 2981 O O . LYS A 1 398 ? 20.111 -4.953 27.990 1.00 92.81 398 LYS A O 1
ATOM 2986 N N . ASP A 1 399 ? 20.163 -2.899 28.917 1.00 86.62 399 ASP A N 1
ATOM 2987 C CA . ASP A 1 399 ? 18.793 -2.912 29.426 1.00 86.62 399 ASP A CA 1
ATOM 2988 C C . ASP A 1 399 ? 17.773 -2.986 28.282 1.00 86.62 399 ASP A C 1
ATOM 2990 O O . ASP A 1 399 ? 16.866 -3.823 28.315 1.00 86.62 399 ASP A O 1
ATOM 2994 N N . ALA A 1 400 ? 17.969 -2.205 27.212 1.00 85.69 400 ALA A N 1
ATOM 2995 C CA . ALA A 1 400 ? 17.105 -2.228 26.029 1.00 85.69 400 ALA A CA 1
ATOM 2996 C C . ALA A 1 400 ? 17.055 -3.617 25.362 1.00 85.69 400 ALA A C 1
ATOM 2998 O O . ALA A 1 400 ? 15.984 -4.152 25.068 1.00 85.69 400 ALA A O 1
ATOM 2999 N N . ILE A 1 401 ? 18.209 -4.261 25.181 1.00 88.44 401 ILE A N 1
ATOM 3000 C CA . ILE A 1 401 ? 18.289 -5.620 24.622 1.00 88.44 401 ILE A CA 1
ATOM 3001 C C . ILE A 1 401 ? 17.677 -6.662 25.574 1.00 88.44 401 ILE A C 1
ATOM 3003 O O . ILE A 1 401 ? 17.063 -7.634 25.125 1.00 88.44 401 ILE A O 1
ATOM 3007 N N . THR A 1 402 ? 17.805 -6.476 26.888 1.00 87.00 402 THR A N 1
ATOM 3008 C CA . THR A 1 402 ? 17.178 -7.360 27.885 1.00 87.00 402 THR A CA 1
ATOM 3009 C C . THR A 1 402 ? 15.649 -7.261 27.830 1.00 87.00 402 THR A C 1
ATOM 3011 O O . THR A 1 402 ? 14.956 -8.286 27.877 1.00 87.00 402 THR A O 1
ATOM 3014 N N . ALA A 1 403 ? 15.109 -6.055 27.630 1.00 81.69 403 ALA A N 1
ATOM 3015 C CA . ALA A 1 403 ? 13.685 -5.849 27.382 1.00 81.69 403 ALA A CA 1
ATOM 3016 C C . ALA A 1 403 ? 13.223 -6.598 26.117 1.00 81.69 403 ALA A C 1
ATOM 3018 O O . ALA A 1 403 ? 12.219 -7.314 26.153 1.00 81.69 403 ALA A O 1
ATOM 3019 N N . PHE A 1 404 ? 14.001 -6.544 25.031 1.00 84.00 404 PHE A N 1
ATOM 3020 C CA . PHE A 1 404 ? 13.723 -7.321 23.818 1.00 84.00 404 PHE A CA 1
ATOM 3021 C C . PHE A 1 404 ? 13.739 -8.834 24.040 1.00 84.00 404 PHE A C 1
ATOM 3023 O O . PHE A 1 404 ? 12.851 -9.523 23.540 1.00 84.00 404 PHE A O 1
ATOM 3030 N N . SER A 1 405 ? 14.684 -9.354 24.831 1.00 81.31 405 SER A N 1
ATOM 3031 C CA . SER A 1 405 ? 14.705 -10.773 25.214 1.00 81.31 405 SER A CA 1
ATOM 3032 C C . SER A 1 405 ? 13.392 -11.174 25.898 1.00 81.31 405 SER A C 1
ATOM 3034 O O . SER A 1 405 ? 12.807 -12.210 25.581 1.00 81.31 405 SER A O 1
ATOM 3036 N N . THR A 1 406 ? 12.866 -10.329 26.788 1.00 77.56 406 THR A N 1
ATOM 3037 C CA . THR A 1 406 ? 11.585 -10.570 27.477 1.00 77.56 406 THR A CA 1
ATOM 3038 C C . THR A 1 406 ? 10.406 -10.588 26.498 1.00 77.56 406 THR A C 1
ATOM 3040 O O . THR A 1 406 ? 9.590 -11.507 26.539 1.00 77.56 406 THR A O 1
ATOM 3043 N N . ILE A 1 407 ? 10.357 -9.631 25.564 1.00 70.00 407 ILE A N 1
ATOM 3044 C CA . ILE A 1 407 ? 9.316 -9.532 24.524 1.00 70.00 407 ILE A CA 1
ATOM 3045 C C . ILE A 1 407 ? 9.346 -10.736 23.567 1.00 70.00 407 ILE A C 1
ATOM 3047 O O . ILE A 1 407 ? 8.306 -11.286 23.201 1.00 70.00 407 ILE A O 1
ATOM 3051 N N . LYS A 1 408 ? 10.539 -11.190 23.171 1.00 72.94 408 LYS A N 1
ATOM 3052 C CA . LYS A 1 408 ? 10.709 -12.392 22.345 1.00 72.94 408 LYS A CA 1
ATOM 3053 C C . LYS A 1 408 ? 10.224 -13.650 23.069 1.00 72.94 408 LYS A C 1
ATOM 3055 O O . LYS A 1 408 ? 9.629 -14.527 22.454 1.00 72.94 408 LYS A O 1
ATOM 3060 N N . GLY A 1 409 ? 10.440 -13.727 24.382 1.00 70.06 409 GLY A N 1
ATOM 3061 C CA . GLY A 1 409 ? 9.939 -14.826 25.208 1.00 70.06 409 GLY A CA 1
ATOM 3062 C C . GLY A 1 409 ? 8.410 -14.887 25.285 1.00 70.06 409 GLY A C 1
ATOM 3063 O O . GLY A 1 409 ? 7.855 -15.971 25.442 1.00 70.06 409 GLY A O 1
ATOM 3064 N N . SER A 1 410 ? 7.721 -13.750 25.144 1.00 59.59 410 SER A N 1
ATOM 3065 C CA . SER A 1 410 ? 6.255 -13.677 25.176 1.00 59.59 410 SER A CA 1
ATOM 3066 C C . SER A 1 410 ? 5.590 -13.766 23.796 1.00 59.59 410 SER A C 1
ATOM 3068 O O . SER A 1 410 ? 4.378 -13.972 23.729 1.00 59.59 410 SER A O 1
ATOM 3070 N N . THR A 1 411 ? 6.347 -13.649 22.694 1.00 53.66 411 THR A N 1
ATOM 3071 C CA . THR A 1 411 ? 5.814 -13.663 21.319 1.00 53.66 411 THR A CA 1
ATOM 3072 C C . THR A 1 411 ? 6.733 -14.412 20.338 1.00 53.66 411 THR A C 1
ATOM 3074 O O . THR A 1 411 ? 7.891 -14.059 20.131 1.00 53.66 411 THR A O 1
ATOM 3077 N N . SER A 1 412 ? 6.219 -15.444 19.658 1.00 50.41 412 SER A N 1
ATOM 3078 C CA . SER A 1 412 ? 7.015 -16.303 18.757 1.00 50.41 412 SER A CA 1
ATOM 3079 C C . SER A 1 412 ? 7.310 -15.705 17.367 1.00 50.41 412 SER A C 1
ATOM 3081 O O . SER A 1 412 ? 8.023 -16.326 16.580 1.00 50.41 412 SER A O 1
ATOM 3083 N N . ALA A 1 413 ? 6.792 -14.512 17.049 1.00 48.06 413 ALA A N 1
ATOM 3084 C CA . ALA A 1 413 ? 6.792 -13.948 15.692 1.00 48.06 413 ALA A CA 1
ATOM 3085 C C . ALA A 1 413 ? 7.823 -12.826 15.431 1.00 48.06 413 ALA A C 1
ATOM 3087 O O . ALA A 1 413 ? 8.056 -12.480 14.273 1.00 48.06 413 ALA A O 1
ATOM 3088 N N . CYS A 1 414 ? 8.452 -12.251 16.464 1.00 53.25 414 CYS A N 1
ATOM 3089 C CA . CYS A 1 414 ? 9.335 -11.090 16.301 1.00 53.25 414 CYS A CA 1
ATOM 3090 C C . CYS A 1 414 ? 10.771 -11.499 15.928 1.00 53.25 414 CYS A C 1
ATOM 3092 O O . CYS A 1 414 ? 11.415 -12.211 16.695 1.00 53.25 414 CYS A O 1
ATOM 3094 N N . THR A 1 415 ? 11.292 -11.048 14.781 1.00 55.75 415 THR A N 1
ATOM 3095 C CA . THR A 1 415 ? 12.640 -11.419 14.279 1.00 55.75 415 THR A CA 1
ATOM 3096 C C . THR A 1 415 ? 13.594 -10.238 14.078 1.00 55.75 415 THR A C 1
ATOM 3098 O O . THR A 1 415 ? 14.759 -10.442 13.732 1.00 55.75 415 THR A O 1
ATOM 3101 N N . LYS A 1 416 ? 13.130 -8.998 14.285 1.00 64.06 416 LYS A N 1
ATOM 3102 C CA . LYS A 1 416 ? 13.936 -7.783 14.098 1.00 64.06 416 LYS A CA 1
ATOM 3103 C C . LYS A 1 416 ? 13.714 -6.824 15.259 1.00 64.06 416 LYS A C 1
ATOM 3105 O O . LYS A 1 416 ? 12.589 -6.445 15.525 1.00 64.06 416 LYS A O 1
ATOM 3110 N N . PHE A 1 417 ? 14.774 -6.414 15.934 1.00 76.00 417 PHE A N 1
ATOM 3111 C CA . PHE A 1 417 ? 14.726 -5.498 17.074 1.00 76.00 417 PHE A CA 1
ATOM 3112 C C . PHE A 1 417 ? 15.620 -4.301 16.776 1.00 76.00 417 PHE A C 1
ATOM 3114 O O . PHE A 1 417 ? 16.613 -4.469 16.072 1.00 76.00 417 PHE A O 1
ATOM 3121 N N . SER A 1 418 ? 15.305 -3.111 17.284 1.00 79.44 418 SER A N 1
ATOM 3122 C CA . SER A 1 418 ? 16.170 -1.946 17.088 1.00 79.44 418 SER A CA 1
ATOM 3123 C C . SER A 1 418 ? 16.329 -1.135 18.365 1.00 79.44 418 SER A C 1
ATOM 3125 O O . SER A 1 418 ? 15.354 -0.686 18.946 1.00 79.44 418 SER A O 1
ATOM 3127 N N . VAL A 1 419 ? 17.559 -0.897 18.797 1.00 80.69 419 VAL A N 1
ATOM 3128 C CA . VAL A 1 419 ? 17.857 0.092 19.835 1.00 80.69 419 VAL A CA 1
ATOM 3129 C C . VAL A 1 419 ? 18.159 1.406 19.133 1.00 80.69 419 VAL A C 1
ATOM 3131 O O . VAL A 1 419 ? 19.114 1.473 18.361 1.00 80.69 419 VAL A O 1
ATOM 3134 N N . HIS A 1 420 ? 17.357 2.435 19.377 1.00 82.38 420 HIS A N 1
ATOM 3135 C CA . HIS A 1 420 ? 17.656 3.781 18.907 1.00 82.38 420 HIS A CA 1
ATOM 3136 C C . HIS A 1 420 ? 18.542 4.481 19.939 1.00 82.38 420 HIS A C 1
ATOM 3138 O O . HIS A 1 420 ? 18.143 4.684 21.083 1.00 82.38 420 HIS A O 1
ATOM 3144 N N . VAL A 1 421 ? 19.782 4.787 19.564 1.00 81.00 421 VAL A N 1
ATOM 3145 C CA . VAL A 1 421 ? 20.793 5.317 20.478 1.00 81.00 421 VAL A CA 1
ATOM 3146 C C . VAL A 1 421 ? 20.885 6.827 20.321 1.00 81.00 421 VAL A C 1
ATOM 3148 O O . VAL A 1 421 ? 21.119 7.336 19.228 1.00 81.00 421 VAL A O 1
ATOM 3151 N N . THR A 1 422 ? 20.771 7.546 21.435 1.00 80.12 422 THR A N 1
ATOM 3152 C CA . THR A 1 422 ? 20.894 9.009 21.476 1.00 80.12 422 THR A CA 1
ATOM 3153 C C . THR A 1 422 ? 22.050 9.444 22.375 1.00 80.12 422 THR A C 1
ATOM 3155 O O . THR A 1 422 ? 22.377 8.800 23.376 1.00 80.12 422 THR A O 1
ATOM 3158 N N . GLY A 1 423 ? 22.710 10.545 22.011 1.00 86.25 423 GLY A N 1
ATOM 3159 C CA . GLY A 1 423 ? 23.799 11.122 22.799 1.00 86.25 423 GLY A CA 1
ATOM 3160 C C . GLY A 1 423 ? 24.880 11.799 21.959 1.00 86.25 423 GLY A C 1
ATOM 3161 O O . GLY A 1 423 ? 24.701 12.087 20.773 1.00 86.25 423 GLY A O 1
ATOM 3162 N N . THR A 1 424 ? 26.027 12.048 22.590 1.00 88.25 424 THR A N 1
ATOM 3163 C CA . THR A 1 424 ? 27.193 12.672 21.954 1.00 88.25 424 THR A CA 1
ATOM 3164 C C . THR A 1 424 ? 28.439 11.825 22.198 1.00 88.25 424 THR A C 1
ATOM 3166 O O . THR A 1 424 ? 28.823 11.597 23.343 1.00 88.25 424 THR A O 1
ATOM 3169 N N . ALA A 1 425 ? 29.099 11.393 21.126 1.00 86.44 425 ALA A N 1
ATOM 3170 C CA . ALA A 1 425 ? 30.401 10.740 21.161 1.00 86.44 425 ALA A CA 1
ATOM 3171 C C . ALA A 1 425 ? 31.513 11.802 21.221 1.00 86.44 425 ALA A C 1
ATOM 3173 O O . ALA A 1 425 ? 31.884 12.400 20.211 1.00 86.44 425 ALA A O 1
ATOM 3174 N N . SER A 1 426 ? 32.037 12.064 22.419 1.00 84.06 426 SER A N 1
ATOM 3175 C CA . SER A 1 426 ? 33.130 13.027 22.633 1.00 84.06 426 SER A CA 1
ATOM 3176 C C . SER A 1 426 ? 34.520 12.446 22.346 1.00 84.06 426 SER A C 1
ATOM 3178 O O . SER A 1 426 ? 35.438 13.192 22.008 1.00 84.06 426 SER A O 1
ATOM 3180 N N . VAL A 1 427 ? 34.666 11.122 22.442 1.00 86.25 427 VAL A N 1
ATOM 3181 C CA . VAL A 1 427 ? 35.886 10.346 22.171 1.00 86.25 427 VAL A CA 1
ATOM 3182 C C . VAL A 1 427 ? 35.521 9.002 21.533 1.00 86.25 427 VAL A C 1
ATOM 3184 O O . VAL A 1 427 ? 34.356 8.603 21.552 1.00 86.25 427 VAL A O 1
ATOM 3187 N N . ALA A 1 428 ? 36.509 8.287 20.985 1.00 88.00 428 ALA A N 1
ATOM 3188 C CA . ALA A 1 428 ? 36.311 6.913 20.530 1.00 88.00 428 ALA A CA 1
ATOM 3189 C C . ALA A 1 428 ? 35.830 6.018 21.685 1.00 88.00 428 ALA A C 1
ATOM 3191 O O . ALA A 1 428 ? 36.431 6.009 22.761 1.00 88.00 428 ALA A O 1
ATOM 3192 N N . ALA A 1 429 ? 34.766 5.254 21.451 1.00 87.94 429 ALA A N 1
ATOM 3193 C CA . ALA A 1 429 ? 34.134 4.409 22.454 1.00 87.94 429 ALA A CA 1
ATOM 3194 C C . ALA A 1 429 ? 34.019 2.966 21.955 1.00 87.94 429 ALA A C 1
ATOM 3196 O O . ALA A 1 429 ? 33.722 2.713 20.789 1.00 87.94 429 ALA A O 1
ATOM 3197 N N . THR A 1 430 ? 34.232 2.008 22.857 1.00 92.94 430 THR A N 1
ATOM 3198 C CA . THR A 1 430 ? 33.901 0.597 22.630 1.00 92.94 430 THR A CA 1
ATOM 3199 C C . THR A 1 430 ? 32.830 0.194 23.631 1.00 92.94 430 THR A C 1
ATOM 3201 O O . THR A 1 430 ? 33.077 0.214 24.832 1.00 92.94 430 THR A O 1
ATOM 3204 N N . LEU A 1 431 ? 31.647 -0.153 23.135 1.00 93.75 431 LEU A N 1
ATOM 3205 C CA . LEU A 1 431 ? 30.517 -0.618 23.933 1.00 93.75 431 LEU A CA 1
ATOM 3206 C C . LEU A 1 431 ? 30.623 -2.136 24.087 1.00 93.75 431 LEU A C 1
ATOM 3208 O O . LEU A 1 431 ? 30.552 -2.868 23.093 1.00 93.75 431 LEU A O 1
ATOM 3212 N N . ASN A 1 432 ? 30.822 -2.624 25.312 1.00 94.56 432 ASN A N 1
ATOM 3213 C CA . ASN A 1 432 ? 31.044 -4.042 25.545 1.00 94.56 432 ASN A CA 1
ATOM 3214 C C . ASN A 1 432 ? 29.752 -4.762 25.947 1.00 94.56 432 ASN A C 1
ATOM 3216 O O . ASN A 1 432 ? 29.364 -4.814 27.110 1.00 94.56 432 ASN A O 1
ATOM 3220 N N . LEU A 1 433 ? 29.103 -5.406 24.982 1.00 93.94 433 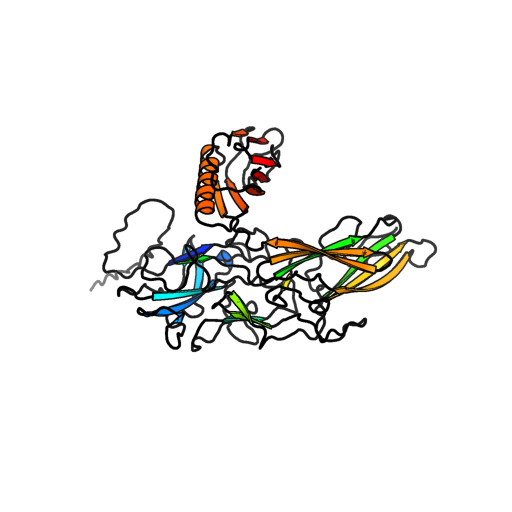LEU A N 1
ATOM 3221 C CA . LEU A 1 433 ? 27.861 -6.149 25.205 1.00 93.94 433 LEU A CA 1
ATOM 3222 C C . LEU A 1 433 ? 28.103 -7.617 25.604 1.00 93.94 433 LEU A C 1
ATOM 3224 O O . LEU A 1 433 ? 27.176 -8.428 25.626 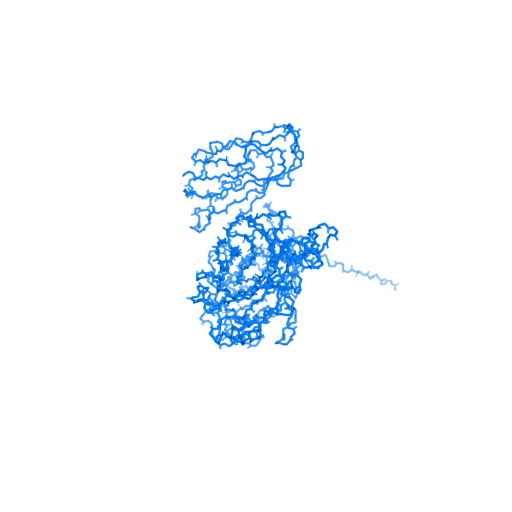1.00 93.94 433 LEU A O 1
ATOM 3228 N N . SER A 1 434 ? 29.341 -7.992 25.940 1.00 88.75 434 SER A N 1
ATOM 3229 C CA . SER A 1 434 ? 29.623 -9.318 26.499 1.00 88.75 434 SER A CA 1
ATOM 3230 C C . SER A 1 434 ? 28.965 -9.509 27.876 1.00 88.75 434 SER A C 1
ATOM 3232 O O . SER A 1 434 ? 28.682 -8.553 28.601 1.00 88.75 434 SER A O 1
ATOM 3234 N N . GLY A 1 435 ? 28.674 -10.767 28.225 1.00 80.44 435 GLY A N 1
ATOM 3235 C CA . GLY A 1 435 ? 28.081 -11.134 29.520 1.00 80.44 435 GLY A CA 1
ATOM 3236 C C . GLY A 1 435 ? 26.563 -10.944 29.643 1.00 80.44 435 GLY A C 1
ATOM 3237 O O . GLY A 1 435 ? 26.007 -11.252 30.691 1.00 80.44 435 GLY A O 1
ATOM 3238 N N . MET A 1 436 ? 25.879 -10.477 28.594 1.00 83.06 436 MET A N 1
ATOM 3239 C CA . MET A 1 436 ? 24.423 -10.302 28.604 1.00 83.06 436 MET A CA 1
ATOM 3240 C C . MET A 1 436 ? 23.642 -11.610 28.448 1.00 83.06 436 MET A C 1
ATOM 3242 O O . MET A 1 436 ? 24.011 -12.490 27.664 1.00 83.06 436 MET A O 1
ATOM 3246 N N . THR A 1 437 ? 22.477 -11.676 29.093 1.00 72.88 437 THR A N 1
ATOM 3247 C CA . THR A 1 437 ? 21.520 -12.779 28.946 1.00 72.88 437 THR A CA 1
ATOM 3248 C C . THR A 1 437 ? 20.603 -12.539 27.742 1.00 72.88 437 THR A C 1
ATOM 3250 O O . THR A 1 437 ? 19.743 -11.666 27.764 1.00 72.88 437 THR A O 1
ATOM 3253 N N . THR A 1 438 ? 20.762 -13.338 26.682 1.00 79.38 438 THR A N 1
ATOM 3254 C CA . THR A 1 438 ? 19.989 -13.238 25.420 1.00 79.38 438 THR A CA 1
ATOM 3255 C C . THR A 1 438 ? 19.213 -14.528 25.108 1.00 79.38 438 THR A C 1
ATOM 3257 O O . THR A 1 438 ? 19.094 -14.937 23.958 1.00 79.38 438 THR A O 1
ATOM 3260 N N . THR A 1 439 ? 18.717 -15.212 26.142 1.00 77.88 439 THR A N 1
ATOM 3261 C CA . THR A 1 439 ? 18.242 -16.611 26.084 1.00 77.88 439 THR A CA 1
ATOM 3262 C C . THR A 1 439 ? 17.039 -16.871 25.181 1.00 77.88 439 THR A C 1
ATOM 3264 O O . THR A 1 439 ? 16.865 -18.006 24.754 1.00 77.88 439 THR A O 1
ATOM 3267 N N . ASN A 1 440 ? 16.218 -15.861 24.886 1.00 83.56 440 ASN A N 1
ATOM 3268 C CA . ASN A 1 440 ? 14.989 -16.050 24.108 1.00 83.56 440 ASN A CA 1
ATOM 3269 C C . ASN A 1 440 ? 15.177 -15.831 22.597 1.00 83.56 440 ASN A C 1
ATOM 3271 O O . ASN A 1 440 ? 14.266 -16.117 21.823 1.00 83.56 440 ASN A O 1
ATOM 3275 N N . PHE A 1 441 ? 16.339 -15.339 22.163 1.00 84.31 441 PHE A N 1
ATOM 3276 C CA . PHE A 1 441 ? 16.631 -15.120 20.747 1.00 84.31 441 PHE A CA 1
ATOM 3277 C C . PHE A 1 441 ? 17.066 -16.418 20.059 1.00 84.31 441 PHE A C 1
ATOM 3279 O O . PHE A 1 441 ? 17.901 -17.162 20.576 1.00 84.31 441 PHE A O 1
ATOM 3286 N N . ALA A 1 442 ? 16.518 -16.663 18.873 1.00 84.75 442 ALA A N 1
ATOM 3287 C CA . ALA A 1 442 ? 16.860 -17.784 18.010 1.00 84.75 442 ALA A CA 1
ATOM 3288 C C . ALA A 1 442 ? 17.958 -17.398 17.007 1.00 84.75 442 ALA A C 1
ATOM 3290 O O . ALA A 1 442 ? 18.193 -16.220 16.741 1.00 84.75 442 ALA A O 1
ATOM 3291 N N . THR A 1 443 ? 18.618 -18.396 16.418 1.00 82.69 443 THR A N 1
ATOM 3292 C CA . THR A 1 443 ? 19.580 -18.194 15.325 1.00 82.69 443 THR A CA 1
ATOM 3293 C C . THR A 1 443 ? 18.962 -17.362 14.195 1.00 82.69 443 THR A C 1
ATOM 3295 O O . THR A 1 443 ? 17.820 -17.597 13.798 1.00 82.69 443 THR A O 1
ATOM 3298 N N . ASN A 1 444 ? 19.737 -16.413 13.662 1.00 76.31 444 ASN A N 1
ATOM 3299 C CA . ASN A 1 444 ? 19.338 -15.383 12.692 1.00 76.31 444 ASN A CA 1
ATOM 3300 C C . ASN A 1 444 ? 18.402 -14.277 13.209 1.00 76.31 444 ASN A C 1
ATOM 3302 O O . ASN A 1 444 ? 18.018 -13.419 12.412 1.00 76.31 444 ASN A O 1
ATOM 3306 N N . ASP A 1 445 ? 18.042 -14.240 14.496 1.00 80.25 445 ASP A N 1
ATOM 3307 C CA . ASP A 1 445 ? 17.416 -13.035 15.048 1.00 80.25 445 ASP A CA 1
ATOM 3308 C C . ASP A 1 445 ? 18.419 -11.869 15.002 1.00 80.25 445 ASP A C 1
ATOM 3310 O O . ASP A 1 445 ? 19.611 -12.033 15.298 1.00 80.25 445 ASP A O 1
ATOM 3314 N N . CYS A 1 446 ? 17.922 -10.683 14.640 1.00 81.94 446 CYS A N 1
ATOM 3315 C CA . CYS A 1 446 ? 18.745 -9.489 14.472 1.00 81.94 446 CYS A CA 1
ATOM 3316 C C . CYS A 1 446 ? 18.349 -8.380 15.448 1.00 81.94 446 CYS A C 1
ATOM 3318 O O . CYS A 1 446 ? 17.166 -8.070 15.604 1.00 81.94 446 CYS A O 1
ATOM 3320 N N . ILE A 1 447 ? 19.354 -7.726 16.031 1.00 86.62 447 ILE A N 1
ATOM 3321 C CA . ILE A 1 447 ? 19.209 -6.479 16.783 1.00 86.62 447 ILE A CA 1
ATOM 3322 C C . ILE A 1 447 ? 20.012 -5.400 16.059 1.00 86.62 447 ILE A C 1
ATOM 3324 O O . ILE A 1 447 ? 21.235 -5.486 15.961 1.00 86.62 447 ILE A O 1
ATOM 3328 N N . THR A 1 448 ? 19.339 -4.375 15.559 1.00 87.75 448 THR A N 1
ATOM 3329 C CA . THR A 1 448 ? 19.972 -3.173 15.022 1.00 87.75 448 THR A CA 1
ATOM 3330 C C . THR A 1 448 ? 20.248 -2.199 16.163 1.00 87.75 448 THR A C 1
ATOM 3332 O O . THR A 1 448 ? 19.385 -1.930 16.986 1.00 87.75 448 THR A O 1
ATOM 3335 N N . LEU A 1 449 ? 21.460 -1.671 16.235 1.00 87.88 449 LEU A N 1
ATOM 3336 C CA . LEU A 1 449 ? 21.826 -0.538 17.074 1.00 87.88 449 LEU A CA 1
ATOM 3337 C C . LEU A 1 449 ? 21.941 0.669 16.147 1.00 87.88 449 LEU A C 1
ATOM 3339 O O . LEU A 1 449 ? 22.830 0.704 15.290 1.00 87.88 449 LEU A O 1
ATOM 3343 N N . ASP A 1 450 ? 21.013 1.609 16.271 1.00 83.88 450 ASP A N 1
ATOM 3344 C CA . ASP A 1 450 ? 20.932 2.787 15.417 1.00 83.88 450 ASP A CA 1
ATOM 3345 C C . ASP A 1 450 ? 21.572 3.996 16.096 1.00 83.88 450 ASP A C 1
ATOM 3347 O O . ASP A 1 450 ? 21.065 4.487 17.098 1.00 83.88 450 ASP A O 1
ATOM 3351 N N . PHE A 1 451 ? 22.684 4.473 15.539 1.00 83.75 451 PHE A N 1
ATOM 3352 C CA . PHE A 1 451 ? 23.427 5.638 16.018 1.00 83.75 451 PHE A CA 1
ATOM 3353 C C . PHE A 1 451 ? 23.213 6.862 15.115 1.00 83.75 451 PHE A C 1
ATOM 3355 O O . PHE A 1 451 ? 24.033 7.780 15.125 1.00 83.75 451 PHE A O 1
ATOM 3362 N N . SER A 1 452 ? 22.158 6.876 14.293 1.00 79.81 452 SER A N 1
ATOM 3363 C CA . SER A 1 452 ? 21.905 7.956 13.328 1.00 79.81 452 SER A CA 1
ATOM 3364 C C . SER A 1 452 ? 21.735 9.329 13.990 1.00 79.81 452 SER A C 1
ATOM 3366 O O . SER A 1 452 ? 22.182 10.324 13.421 1.00 79.81 452 SER A O 1
ATOM 3368 N N . ASP A 1 453 ? 21.195 9.369 15.213 1.00 79.50 453 ASP A N 1
ATOM 3369 C CA . ASP A 1 453 ? 21.000 10.594 16.003 1.00 79.50 453 ASP A CA 1
ATOM 3370 C C . ASP A 1 453 ? 22.134 10.850 17.019 1.00 79.50 453 ASP A C 1
ATOM 3372 O O . ASP A 1 453 ? 22.088 11.804 17.803 1.00 79.50 453 ASP A O 1
ATOM 3376 N N . VAL A 1 454 ? 23.196 10.032 17.007 1.00 81.50 454 VAL A N 1
ATOM 3377 C CA . VAL A 1 454 ? 24.383 10.275 17.835 1.00 81.50 454 VAL A CA 1
ATOM 3378 C C . VAL A 1 454 ? 25.278 11.322 17.182 1.00 81.50 454 VAL A C 1
ATOM 3380 O O . VAL A 1 454 ? 25.788 11.169 16.072 1.00 81.50 454 VAL A O 1
ATOM 3383 N N . THR A 1 455 ? 25.532 12.391 17.925 1.00 86.06 455 THR A N 1
ATOM 3384 C CA . THR A 1 455 ? 26.388 13.501 17.489 1.00 86.06 455 THR A CA 1
ATOM 3385 C C . THR A 1 455 ? 27.860 13.231 17.815 1.00 86.06 455 THR A C 1
ATOM 3387 O O . THR A 1 455 ? 28.174 12.525 18.767 1.00 86.06 455 THR A O 1
ATOM 3390 N N . GLY A 1 456 ? 28.799 13.788 17.043 1.00 84.69 456 GLY A N 1
ATOM 3391 C CA . GLY A 1 456 ? 30.241 13.724 17.354 1.00 84.69 456 GLY A CA 1
ATOM 3392 C C . GLY A 1 456 ? 31.020 12.522 16.794 1.00 84.69 456 GLY A C 1
ATOM 3393 O O . GLY A 1 456 ? 32.246 12.495 16.920 1.00 84.69 456 GLY A O 1
ATOM 3394 N N . ILE A 1 457 ? 30.361 11.577 16.109 1.00 84.62 457 ILE A N 1
ATOM 3395 C CA . ILE A 1 457 ? 31.033 10.477 15.391 1.00 84.62 457 ILE A CA 1
ATOM 3396 C C . ILE A 1 457 ? 31.705 11.038 14.131 1.00 84.62 457 ILE A C 1
ATOM 3398 O O . ILE A 1 457 ? 31.036 11.367 13.150 1.00 84.62 457 ILE A O 1
ATOM 3402 N N . SER A 1 458 ? 33.029 11.184 14.156 1.00 81.12 458 SER A N 1
ATOM 3403 C CA . SER A 1 458 ? 33.793 11.709 13.020 1.00 81.12 458 SER A CA 1
ATOM 3404 C C . SER A 1 458 ? 35.266 11.319 13.101 1.00 81.12 458 SER A C 1
ATOM 3406 O O . SER A 1 458 ? 35.891 11.444 14.154 1.00 81.12 458 SER A O 1
ATOM 3408 N N . GLY A 1 459 ? 35.839 10.868 11.982 1.00 76.19 459 GLY A N 1
ATOM 3409 C CA . GLY A 1 459 ? 37.273 10.579 11.868 1.00 76.19 459 GLY A CA 1
ATOM 3410 C C . GLY A 1 459 ? 37.776 9.608 12.944 1.00 76.19 459 GLY A C 1
ATOM 3411 O O . GLY A 1 459 ? 37.516 8.411 12.866 1.00 76.19 459 GLY A O 1
ATOM 3412 N N . SER A 1 460 ? 38.504 10.127 13.940 1.00 78.25 460 SER A N 1
ATOM 3413 C CA . SER A 1 460 ? 39.057 9.364 15.070 1.00 78.25 460 SER A CA 1
ATOM 3414 C C . SER A 1 460 ? 38.033 8.989 16.148 1.00 78.25 460 SER A C 1
ATOM 3416 O O . SER A 1 460 ? 38.279 8.053 16.905 1.00 78.25 460 SER A O 1
ATOM 3418 N N . ASN A 1 461 ? 36.896 9.686 16.231 1.00 86.81 461 ASN A N 1
ATOM 3419 C CA . ASN A 1 461 ? 35.826 9.398 17.186 1.00 86.81 461 ASN A CA 1
ATOM 3420 C C . ASN A 1 461 ? 34.909 8.315 16.615 1.00 86.81 461 ASN A C 1
ATOM 3422 O O . ASN A 1 461 ? 33.916 8.614 15.952 1.00 86.81 461 ASN A O 1
ATOM 3426 N N . THR A 1 462 ? 35.285 7.058 16.846 1.00 90.69 462 THR A N 1
ATOM 3427 C CA . THR A 1 462 ? 34.562 5.876 16.358 1.00 90.69 462 THR A CA 1
ATOM 3428 C C . THR A 1 462 ? 33.726 5.224 17.456 1.00 90.69 462 THR A C 1
ATOM 3430 O O . THR A 1 462 ? 34.039 5.347 18.641 1.00 90.69 462 THR A O 1
ATOM 3433 N N . ILE A 1 463 ? 32.673 4.506 17.061 1.00 92.38 463 ILE A N 1
ATOM 3434 C CA . ILE A 1 463 ? 31.903 3.639 17.961 1.00 92.38 463 ILE A CA 1
ATOM 3435 C C . ILE A 1 463 ? 32.127 2.192 17.545 1.00 92.38 463 ILE A C 1
ATOM 3437 O O . ILE A 1 463 ? 31.716 1.776 16.464 1.00 92.38 463 ILE A O 1
ATOM 3441 N N . ALA A 1 464 ? 32.763 1.415 18.413 1.00 93.38 464 ALA A N 1
ATOM 3442 C CA . ALA A 1 464 ? 32.882 -0.028 18.273 1.00 93.38 464 ALA A CA 1
ATOM 3443 C C . ALA A 1 464 ? 31.909 -0.736 19.221 1.00 93.38 464 ALA A C 1
ATOM 3445 O O . ALA A 1 464 ? 31.617 -0.254 20.313 1.00 93.38 464 ALA A O 1
ATOM 3446 N N . VAL A 1 465 ? 31.437 -1.911 18.818 1.00 95.44 465 VAL A N 1
ATOM 3447 C CA . VAL A 1 465 ? 30.610 -2.795 19.646 1.00 95.44 465 VAL A CA 1
ATOM 3448 C C . VAL A 1 465 ? 31.258 -4.170 19.722 1.00 95.44 465 VAL A C 1
ATOM 3450 O O . VAL A 1 465 ? 31.529 -4.790 18.691 1.00 95.44 465 VAL A O 1
ATOM 3453 N N . THR A 1 466 ? 31.453 -4.660 20.944 1.00 95.56 466 THR A N 1
ATOM 3454 C CA . THR A 1 466 ? 31.775 -6.066 21.213 1.00 95.56 466 THR A CA 1
ATOM 3455 C C . THR A 1 466 ? 30.465 -6.821 21.408 1.00 95.56 466 THR A C 1
ATOM 3457 O O . THR A 1 466 ? 29.722 -6.520 22.339 1.00 95.56 466 THR A O 1
ATOM 3460 N N . ALA A 1 467 ? 30.162 -7.776 20.526 1.00 92.12 467 ALA A N 1
ATOM 3461 C CA . ALA A 1 467 ? 28.892 -8.505 20.540 1.00 92.12 467 ALA A CA 1
ATOM 3462 C C . ALA A 1 467 ? 28.745 -9.440 21.766 1.00 92.12 467 ALA A C 1
ATOM 3464 O O . ALA A 1 467 ? 29.754 -9.926 22.290 1.00 92.12 467 ALA A O 1
ATOM 3465 N N . PRO A 1 468 ? 27.507 -9.757 22.199 1.00 92.06 468 PRO A N 1
ATOM 3466 C CA . PRO A 1 468 ? 27.270 -10.797 23.200 1.00 92.06 468 PRO A CA 1
ATOM 3467 C C . PRO A 1 468 ? 27.721 -12.187 22.721 1.00 92.06 468 PRO A C 1
ATOM 3469 O O . PRO A 1 468 ? 27.845 -12.453 21.525 1.00 92.06 468 PRO A O 1
ATOM 3472 N N . THR A 1 469 ? 27.907 -13.128 23.650 1.00 90.06 469 THR A N 1
ATOM 3473 C CA . THR A 1 469 ? 28.323 -14.500 23.315 1.00 90.06 469 THR A CA 1
ATOM 3474 C C . THR A 1 469 ? 27.332 -15.183 22.362 1.00 90.06 469 THR A C 1
ATOM 3476 O O . THR A 1 469 ? 26.124 -15.244 22.613 1.00 90.06 469 THR A O 1
ATOM 3479 N N . GLY A 1 470 ? 27.852 -15.734 21.260 1.00 89.31 470 GLY A N 1
ATOM 3480 C CA . GLY A 1 470 ? 27.041 -16.367 20.217 1.00 89.31 470 GLY A CA 1
ATOM 3481 C C . GLY A 1 470 ? 26.294 -15.371 19.327 1.00 89.31 470 GLY A C 1
ATOM 3482 O O . GLY A 1 470 ? 25.256 -15.730 18.783 1.00 89.31 470 GLY A O 1
ATOM 3483 N N . TRP A 1 471 ? 26.783 -14.134 19.222 1.00 93.06 471 TRP A N 1
ATOM 3484 C CA . TRP A 1 471 ? 26.316 -13.128 18.271 1.00 93.06 471 TRP A CA 1
ATOM 3485 C C . TRP A 1 471 ? 27.482 -12.594 17.438 1.00 93.06 471 TRP A C 1
ATOM 3487 O O . TRP A 1 471 ? 28.628 -12.577 17.888 1.00 93.06 471 TRP A O 1
ATOM 3497 N N . THR A 1 472 ? 27.172 -12.100 16.244 1.00 91.75 472 THR A N 1
ATOM 3498 C CA . THR A 1 472 ? 28.113 -11.419 15.351 1.00 91.75 472 THR A CA 1
ATOM 3499 C C . THR A 1 472 ? 27.682 -9.966 15.162 1.00 91.75 472 THR A C 1
ATOM 3501 O O . THR A 1 472 ? 26.521 -9.716 14.848 1.00 91.75 472 THR A O 1
ATOM 3504 N N . ALA A 1 473 ? 28.599 -9.007 15.335 1.00 91.94 473 ALA A N 1
ATOM 3505 C CA . ALA A 1 473 ? 28.358 -7.592 15.038 1.00 91.94 473 ALA A CA 1
ATOM 3506 C C . ALA A 1 473 ? 28.879 -7.233 13.638 1.00 91.94 473 ALA A C 1
ATOM 3508 O O . ALA A 1 473 ? 30.078 -7.316 13.379 1.00 91.94 473 ALA A O 1
ATOM 3509 N N . SER A 1 474 ? 27.993 -6.793 12.746 1.00 86.38 474 SER A N 1
ATOM 3510 C CA . SER A 1 474 ? 28.335 -6.267 11.419 1.00 86.38 474 SER A CA 1
ATOM 3511 C C . SER A 1 474 ? 28.187 -4.746 11.377 1.00 86.38 474 SER A C 1
ATOM 3513 O O . SER A 1 474 ? 27.222 -4.213 11.926 1.00 86.38 474 SER A O 1
ATOM 3515 N N . GLY A 1 475 ? 29.110 -4.055 10.701 1.00 80.56 475 GLY A N 1
ATOM 3516 C CA . GLY A 1 475 ? 29.126 -2.585 10.621 1.00 80.56 475 GLY A CA 1
ATOM 3517 C C . GLY A 1 475 ? 29.867 -1.890 11.771 1.00 80.56 475 GLY A C 1
ATOM 3518 O O . GLY A 1 475 ? 29.852 -0.669 11.855 1.00 80.56 475 GLY A O 1
ATOM 3519 N N . SER A 1 476 ? 30.526 -2.657 12.645 1.00 86.69 476 SER A N 1
ATOM 3520 C CA . SER A 1 476 ? 31.395 -2.168 13.724 1.00 86.69 476 SER A CA 1
ATOM 3521 C C . SER A 1 476 ? 32.873 -2.237 13.287 1.00 86.69 476 SER A C 1
ATOM 3523 O O . SER A 1 476 ? 33.265 -3.275 12.747 1.00 86.69 476 SER A O 1
ATOM 3525 N N . PRO A 1 477 ? 33.710 -1.205 13.529 1.00 89.31 477 PRO A N 1
ATOM 3526 C CA . PRO A 1 477 ? 33.379 0.083 14.143 1.00 89.31 477 PRO A CA 1
ATOM 3527 C C . PRO A 1 477 ? 32.726 1.073 13.160 1.00 89.31 477 PRO A C 1
ATOM 3529 O O . PRO A 1 477 ? 33.016 1.063 11.965 1.00 89.31 477 PRO A O 1
ATOM 3532 N N . LEU A 1 478 ? 31.900 1.981 13.683 1.00 85.94 478 LEU A N 1
ATOM 3533 C CA . LEU A 1 478 ? 31.332 3.114 12.950 1.00 85.94 478 LEU A CA 1
ATOM 3534 C C . LEU A 1 478 ? 32.268 4.327 12.997 1.00 85.94 478 LEU A C 1
ATOM 3536 O O . LEU A 1 478 ? 32.671 4.762 14.076 1.00 85.94 478 LEU A O 1
ATOM 3540 N N . SER A 1 479 ? 32.558 4.908 11.831 1.00 85.94 479 SER A N 1
ATOM 3541 C CA . SER A 1 479 ? 33.327 6.157 11.671 1.00 85.94 479 SER A CA 1
ATOM 3542 C C . SER A 1 479 ? 32.473 7.373 11.280 1.00 85.94 479 SER A C 1
ATOM 3544 O O . SER A 1 479 ? 33.001 8.468 11.085 1.00 85.94 479 SER A O 1
ATOM 3546 N N . SER A 1 480 ? 31.160 7.181 11.149 1.00 84.44 480 SER A N 1
ATOM 3547 C CA . SER A 1 480 ? 30.133 8.205 10.929 1.00 84.44 480 SER A CA 1
ATOM 3548 C C . SER A 1 480 ? 28.802 7.718 11.511 1.00 84.44 480 SER A C 1
ATOM 3550 O O . SER A 1 480 ? 28.669 6.528 11.804 1.00 84.44 480 SER A O 1
ATOM 3552 N N . ALA A 1 481 ? 27.814 8.609 11.641 1.00 78.00 481 ALA A N 1
ATOM 3553 C CA . ALA A 1 481 ? 26.440 8.228 11.981 1.00 78.00 481 ALA A CA 1
ATOM 3554 C C . ALA A 1 481 ? 25.949 7.086 11.070 1.00 78.00 481 ALA A C 1
ATOM 3556 O O . ALA A 1 481 ? 26.219 7.080 9.864 1.00 78.00 481 ALA A O 1
ATOM 3557 N N . GLY A 1 482 ? 25.292 6.089 11.660 1.00 79.75 482 GLY A N 1
ATOM 3558 C CA . GLY A 1 482 ? 24.953 4.843 10.980 1.00 79.75 482 GLY A CA 1
ATOM 3559 C C . GLY A 1 482 ? 24.501 3.755 11.948 1.00 79.75 482 GLY A C 1
ATOM 3560 O O . GLY A 1 482 ? 24.160 4.031 13.095 1.00 79.75 482 GLY A O 1
ATOM 3561 N N . GLN A 1 483 ? 24.497 2.507 11.485 1.00 88.31 483 GLN A N 1
ATOM 3562 C CA . GLN A 1 483 ? 23.908 1.384 12.215 1.00 88.31 483 GLN A CA 1
ATOM 3563 C C . GLN A 1 483 ? 24.902 0.229 12.374 1.00 88.31 483 GLN A C 1
ATOM 3565 O O . GLN A 1 483 ? 25.644 -0.093 11.445 1.00 88.31 483 GLN A O 1
ATOM 3570 N N . ILE A 1 484 ? 24.868 -0.434 13.531 1.00 84.81 484 ILE A N 1
ATOM 3571 C CA . ILE A 1 484 ? 25.549 -1.713 13.779 1.00 84.81 484 ILE A CA 1
ATOM 3572 C C . ILE A 1 484 ? 24.475 -2.782 13.933 1.00 84.81 484 ILE A C 1
ATOM 3574 O O . ILE A 1 484 ? 23.531 -2.602 14.690 1.00 84.81 484 ILE A O 1
ATOM 3578 N N . THR A 1 485 ? 24.607 -3.912 13.244 1.00 89.19 485 THR A N 1
ATOM 3579 C CA . THR A 1 485 ? 23.652 -5.025 13.379 1.00 89.19 485 THR A CA 1
ATOM 3580 C C . THR A 1 485 ? 24.292 -6.184 14.125 1.00 89.19 485 THR A C 1
ATOM 3582 O O . THR A 1 485 ? 25.350 -6.667 13.728 1.00 89.19 485 THR A O 1
ATOM 3585 N N . LEU A 1 486 ? 23.642 -6.641 15.191 1.00 90.44 486 LEU A N 1
ATOM 3586 C CA . LEU A 1 486 ? 23.959 -7.869 15.910 1.00 90.44 486 LEU A CA 1
ATOM 3587 C C . LEU A 1 486 ? 23.095 -8.999 15.349 1.00 90.44 486 LEU A C 1
ATOM 3589 O O . LEU A 1 486 ? 21.874 -8.878 15.331 1.00 90.44 486 LEU A O 1
ATOM 3593 N N . THR A 1 487 ? 23.710 -10.098 14.923 1.00 87.38 487 THR A N 1
ATOM 3594 C CA . THR A 1 487 ? 23.009 -11.298 14.431 1.00 87.38 487 THR A CA 1
ATOM 3595 C C . THR A 1 487 ? 23.310 -12.479 15.340 1.00 87.38 487 THR A C 1
ATOM 3597 O O . THR A 1 487 ? 24.482 -12.727 15.629 1.00 87.38 487 THR A O 1
ATOM 3600 N N . LYS A 1 488 ? 22.283 -13.197 15.809 1.00 89.12 488 LYS A N 1
ATOM 3601 C CA . LYS A 1 488 ? 22.469 -14.407 16.619 1.00 89.12 488 LYS A CA 1
ATOM 3602 C C . LYS A 1 488 ? 22.992 -15.544 15.740 1.00 89.12 488 LYS A C 1
ATOM 3604 O O . LYS A 1 488 ? 22.395 -15.832 14.700 1.00 89.12 488 LYS A O 1
ATOM 3609 N N . ASN A 1 489 ? 24.086 -16.168 16.175 1.00 88.19 489 ASN A N 1
ATOM 3610 C CA . ASN A 1 489 ? 24.750 -17.264 15.463 1.00 88.19 489 ASN A CA 1
ATOM 3611 C C . ASN A 1 489 ? 23.947 -18.568 15.467 1.00 88.19 489 ASN A C 1
ATOM 3613 O O . ASN A 1 489 ? 23.068 -18.755 16.347 1.00 88.19 489 ASN A O 1
#

pLDDT: mean 82.11, std 17.23, range [23.88, 98.31]

Secondary structure (DSSP, 8-state):
------------------SS-------TTS--B--EEEE------TTS--SSSSTTSHHHH-EEEEEEEEETS-GGGSSS----SEEEEEEEEETTEEEESS--B---STT-EEEEEEEES------TTT-GGGEEEPPTT--SS-EEEEE--SS-GGG----EE--TT--GGG--SSEES-SSPEEEE-EE-SEEEEEEEEESS---TTTEEEEEEEEEEE-SSPPTTT---TT---EEEEEEETTTTEEEEEEEEE--SPEESTTTTB--EE--BSGGG-B--EEEEE-SS-EESBPTT--EEE--SSTTS--STTTSEEEEEEEEEEE-TTSGGGEEEEEEEEEEEPPTT---TTEEEEEEEEE-SS-EEEEEEEEETT---EEEEEESSHHHHHHHHHHHHHHHHH-TT--EEEEEEEEE--S-EEEE-TT---TTPPTT-EEEEE-TTEE--BTTB-EEEEPPTTEEEESPSBSSS-EEEEEE-